Protein 3A1Y (pdb70)

Nearest PDB structures (foldseek):
  3a1y-assembly1_G  TM=1.005E+00  e=4.073E-41  Pyrococcus horikoshii
  4v6u-assembly1_Bk  TM=9.437E-01  e=1.531E-19  Pyrococcus furiosus DSM 3638
  7bv8-assembly1_I  TM=7.061E-01  e=1.076E-04  Escherichia coli K-12
  8fn2-assembly1_J  TM=7.654E-01  e=2.181E-03  Borreliella burgdorferi B31
  8fmw-assembly1_AJ  TM=5.896E-01  e=6.462E-04  Borreliella burgdorferi B31

Sequence (559 aa):
MEYVYAALLLHSVGKEINEENLKAVLQAAGVEPEEARIKALVAALEGVNIDEVIEKAAMEYVYAALLLHSVGKEINEENLKAVLQAAGVEPEEARIKALVAALEGVNIDEVIEKAAMEYVYAALLLHSVGKEINEENLKAVLQAAGVEPEEARIKALVAAL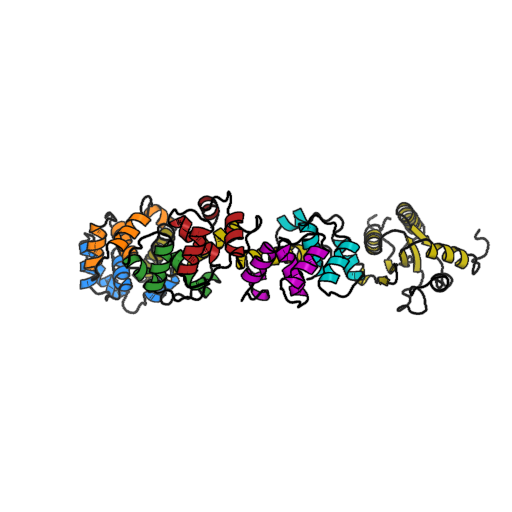EGVNIDEVIEKAAMEYVYAALLLHSVGKEINEENLKAVLQAAGVEPEEARIKALVAALEGVNIDEVIEKAAMEYVYAALLLHSVGKEINEENLKAVLQAAGVEPEEARIKALVAALEGVNIDEVIEKAAMEYVYAALLLHSVGKEINEENLKAVLQAAGVEPEEARIKALVAALEGVNIDEVIEKAAMAHVAEWKKKEVEELAKLIKSYPVIALVDVSSMPAYPLSQMRRLIRENGGLLRVSRNTLIELAIKKAAKELGKPELEKLVEYIDRGAGILVTNMNPFKLYKFLQQNRQPQPLEVGLDVLAVYEDGIVYTPDVLAIDEQEYIDMLQKAYMHAFNLAVNIAYPTPETIEAIIQKAFLNAKTVAIEAGYITKETIQDIIGRAFRAMLLLAQQLP

Solvent-accessible surface area: 27155 Å² total; per-residue (Å²): 85,25,12,3,5,0,2,1,0,0,56,41,48,75,92,119,29,48,54,133,19,0,74,42,0,0,97,30,0,55,21,140,24,93,68,64,110,0,109,53,4,30,62,23,13,134,83,36,65,17,82,81,15,49,122,156,12,59,59,24,4,2,14,0,3,3,0,0,57,45,53,64,84,126,34,58,45,131,25,0,72,42,0,0,87,32,3,63,30,132,22,69,74,16,37,0,114,16,1,44,50,3,20,116,92,34,78,14,89,103,21,30,140,176,10,98,16,38,12,2,9,0,1,3,0,1,60,42,27,66,81,135,32,42,48,108,49,0,81,43,0,0,77,29,0,59,41,130,12,95,84,24,29,0,104,11,1,29,49,28,18,148,86,29,76,13,84,112,24,38,92,146,36,152,39,40,10,4,13,0,2,3,0,0,61,50,39,72,73,130,26,41,32,108,31,0,77,42,0,0,84,33,5,50,39,144,15,56,59,11,14,0,124,21,1,29,66,24,20,135,88,39,81,12,87,91,1,30,147,119,38,132,13,49,11,0,7,0,0,2,0,1,58,44,46,73,86,123,30,44,68,127,39,0,66,38,0,0,111,33,1,52,41,169,21,97,65,47,52,0,88,2,0,53,38,7,19,152,78,44,77,18,94,122,40,20,107,106,59,155,62,28,17,3,6,0,0,1,0,1,53,48,31,73,86,121,22,41,38,136,31,0,74,33,0,7,122,36,2,48,24,132,98,79,39,26,130,3,18,6,1,16,27,1,12,121,87,33,88,16,85,65,17,32,124,136,47,93,221,93,187,121,27,145,157,140,120,104,59,3,78,76,0,10,125,20,1,104,76,52,67,1,12,0,10,0,24,18,86,57,16,79,87,144,23,27,48,54,1,72,136,47,5,150,109,61,36,7,11,4,56,68,29,105,96,27,0,61,6,7,25,69,0,26,75,59,77,163,59,21,5,0,99,138,148,30,112,109,40,51,44,51,218,28,1,0,0,0,0,2,94,29,52,0,8,68,2,37,99,18,1,70,129,39,55,127,58,188,142,142,132,38,0,1,63,10,29,6,0,20,32,129,48,60,24,2,26,45,118,53,3,51,53,78,72,111,90,38,25,70,65,1,15,109,0,30,40,16,0,44,12,0,0,13,42,6,2,1,6,4,129,93,0,9,63,25,4,2,42,70,5,25,61,13,0,48,32,2,0,17,83,14,18,6,4,6,138,76,0,1,84,74,8,4,3,69,6,27,62,0,5,64,62,0,22,134,78,64,163

Secondary structure (DSSP, 8-state):
-HHHHHHHHHHHTT----HHHHHHHHHHTT----HHHHHHHHHHHSS--HHHHHHHH-/-HHHHHHHHHHHHT---SHHHHHHHHHHTT----HHHHHHHHHHTTT--HHHHHHTT-/-HHHHHHHHHHHTT----HHHHHHHHHHTT----HHHHHHHHHHTTT--HHHHHHT--/-HHHHHHHHHHHTT---SHHHHHHHHHHTT----HHHHHHHHHHTTT--HHHHHHT--/-HHHHHHHHHHHTT---SHHHHHHHHHHTT----HHHHHHHHHHTTT--HHHHTT---/-HHHHHHHHHHHTT---SHHHHHHHHHHTTPPP-HHHHHHHHHHHTT--HHHHHHT--/--SS---TTTHHHHHHHHHTT-SEEEEEE-TT--HHHHHHHHHHHHHTTEEEEE-SSSS--HHHHHHHTT-S-SSTTSSS----TTEEEEEESS-HHHHHHHHHH----------PEEEEEEETTEEEPHHHHS--HHHHHHHHHHHHHHHHHHHHHHT---TTTHHHHHHHHHHHHHHHHHHTT---TTTHHHHHHHHHHHHHHHHTT--

CATH classification: 1.10.10.1410

InterPro domains:
  IPR022295 Large ribosomal subunit protein P1, archaeal [TIGR03685] (1-108)
  IPR022295 Large ribosomal subunit protein P1, archaeal [cd05832] (1-107)
  IPR027534 Large ribosomal subunit protein P1/P2 [MF_01478] (1-105)
  IPR038716 Large ribosomal subunit protein P1/P2, N-terminal domain [G3DSA:1.10.10.1410] (1-58)

Radius of gyration: 36.11 Å; Cα contacts (8 Å, |Δi|>4): 825; chains: 7; bounding box: 38×93×102 Å

Structure (mmCIF, N/CA/C/O backbone):
data_3A1Y
#
_entry.id   3A1Y
#
_cell.length_a   54.880
_cell.length_b   104.429
_cell.length_c   136.223
_cell.angle_alpha   90.00
_cell.angle_beta   90.00
_cell.angle_gamma   90.00
#
_symmetry.space_group_name_H-M   'P 21 21 21'
#
loop_
_entity.id
_entity.type
_entity.pdbx_description
1 polymer '50S ribosomal protein P1 (L12P)'
2 polymer 'Acidic ribosomal protein P0'
3 water water
#
loop_
_atom_site.group_PDB
_atom_site.id
_atom_site.type_symbol
_atom_site.label_atom_id
_atom_site.label_alt_id
_atom_site.label_comp_id
_atom_site.label_asym_id
_atom_site.label_entity_id
_atom_site.label_seq_id
_atom_site.pdbx_PDB_ins_code
_atom_site.Cartn_x
_atom_site.Cartn_y
_atom_site.Cartn_z
_atom_site.occupancy
_atom_site.B_iso_or_equiv
_atom_site.auth_seq_id
_atom_site.auth_comp_id
_atom_site.auth_asym_id
_atom_site.auth_atom_id
_atom_site.pdbx_PDB_model_num
ATOM 1 N N . MET A 1 1 ? 28.884 14.181 36.339 1.00 46.33 1 MET A N 1
ATOM 2 C CA . MET A 1 1 ? 30.094 14.402 37.213 1.00 45.80 1 MET A CA 1
ATOM 3 C C . MET A 1 1 ? 30.842 13.109 37.402 1.00 44.89 1 MET A C 1
ATOM 4 O O . MET A 1 1 ? 31.876 13.074 38.068 1.00 44.62 1 MET A O 1
ATOM 9 N N . GLU A 1 2 ? 30.294 12.051 36.804 1.00 44.06 2 GLU A N 1
ATOM 10 C CA . GLU A 1 2 ? 30.867 10.710 36.870 1.00 43.51 2 GLU A CA 1
ATOM 11 C C . GLU A 1 2 ? 32.280 10.647 36.285 1.00 42.56 2 GLU A C 1
ATOM 12 O O . GLU A 1 2 ? 33.094 9.862 36.754 1.00 43.01 2 GLU A O 1
ATOM 18 N N . TYR A 1 3 ? 32.562 11.464 35.272 1.00 40.60 3 TYR A N 1
ATOM 19 C CA . TYR A 1 3 ? 33.884 11.468 34.661 1.00 40.26 3 TYR A CA 1
ATOM 20 C C . TYR A 1 3 ? 34.917 11.953 35.674 1.00 39.77 3 TYR A C 1
ATOM 21 O O . TYR A 1 3 ? 35.991 11.367 35.786 1.00 39.59 3 TYR A O 1
ATOM 30 N N . VAL A 1 4 ? 34.562 13.014 36.398 1.00 38.80 4 VAL A N 1
ATOM 31 C CA . VAL A 1 4 ? 35.404 13.606 37.442 1.00 38.55 4 VAL A CA 1
ATOM 32 C C . VAL A 1 4 ? 35.529 12.689 38.660 1.00 38.30 4 VAL A C 1
ATOM 33 O O . VAL A 1 4 ? 36.636 12.497 39.173 1.00 38.55 4 VAL A O 1
ATOM 37 N N . TYR A 1 5 ? 34.416 12.109 39.117 1.00 37.71 5 TYR A N 1
ATOM 38 C CA . TYR A 1 5 ? 34.508 11.069 40.153 1.00 37.88 5 TYR A CA 1
ATOM 39 C C . TYR A 1 5 ? 35.399 9.896 39.704 1.00 37.71 5 TYR A C 1
ATOM 40 O O . TYR A 1 5 ? 36.175 9.366 40.503 1.00 37.78 5 TYR A O 1
ATOM 49 N N . ALA A 1 6 ? 35.297 9.493 38.434 1.00 37.17 6 ALA A N 1
ATOM 50 C CA . ALA A 1 6 ? 36.174 8.421 37.932 1.00 37.33 6 ALA A CA 1
ATOM 51 C C . ALA A 1 6 ? 37.664 8.805 38.043 1.00 37.37 6 ALA A C 1
ATOM 52 O O . ALA A 1 6 ? 38.459 8.042 38.583 1.00 37.59 6 ALA A O 1
ATOM 54 N N . ALA A 1 7 ? 38.022 9.989 37.543 1.00 37.00 7 ALA A N 1
ATOM 55 C CA . ALA A 1 7 ? 39.356 10.568 37.741 1.00 36.90 7 ALA A CA 1
ATOM 56 C C . ALA A 1 7 ? 39.810 10.531 39.205 1.00 37.49 7 ALA A C 1
ATOM 57 O O . ALA A 1 7 ? 40.973 10.197 39.495 1.00 37.87 7 ALA A O 1
ATOM 59 N N . LEU A 1 8 ? 38.899 10.871 40.118 1.00 37.29 8 LEU A N 1
ATOM 60 C CA . LEU A 1 8 ? 39.202 10.936 41.549 1.00 38.09 8 LEU A CA 1
ATOM 61 C C . LEU A 1 8 ? 39.435 9.560 42.154 1.00 38.04 8 LEU A C 1
ATOM 62 O O . LEU A 1 8 ? 40.329 9.390 42.973 1.00 37.77 8 LEU A O 1
ATOM 67 N N . LEU A 1 9 ? 38.617 8.587 41.757 1.00 38.65 9 LEU A N 1
ATOM 68 C CA . LEU A 1 9 ? 38.789 7.184 42.167 1.00 39.29 9 LEU A CA 1
ATOM 69 C C . LEU A 1 9 ? 40.155 6.624 41.739 1.00 39.99 9 LEU A C 1
ATOM 70 O O . LEU A 1 9 ? 40.897 6.064 42.553 1.00 39.84 9 LEU A O 1
ATOM 75 N N . LEU A 1 10 ? 40.466 6.766 40.452 1.00 40.41 10 LEU A N 1
ATOM 76 C CA . LEU A 1 10 ? 41.769 6.357 39.907 1.00 41.04 10 LEU A CA 1
ATOM 77 C C . LEU A 1 10 ? 42.925 6.991 40.698 1.00 41.40 10 LEU A C 1
ATOM 78 O O . LEU A 1 10 ? 43.838 6.294 41.154 1.00 41.41 10 LEU A O 1
ATOM 83 N N . HIS A 1 11 ? 42.866 8.310 40.877 1.00 41.90 11 HIS A N 1
ATOM 84 C CA . HIS A 1 11 ? 43.870 9.026 41.678 1.00 42.00 11 HIS A CA 1
ATOM 85 C C . HIS A 1 11 ? 43.997 8.478 43.099 1.00 42.21 11 HIS A C 1
ATOM 86 O O . HIS A 1 11 ? 45.111 8.272 43.576 1.00 41.53 11 HIS A O 1
ATOM 93 N N . SER A 1 12 ? 42.863 8.237 43.767 1.00 42.45 12 SER A N 1
ATOM 94 C CA . SER A 1 12 ? 42.875 7.815 45.179 1.00 43.39 12 SER A CA 1
ATOM 95 C C . SER A 1 12 ? 43.635 6.505 45.381 1.00 43.94 12 SER A C 1
ATOM 96 O O . SER A 1 12 ? 44.067 6.169 46.487 1.00 44.14 12 SER A O 1
ATOM 99 N N . VAL A 1 13 ? 43.824 5.788 44.290 1.00 44.72 13 VAL A N 1
ATOM 100 C CA . VAL A 1 13 ? 44.394 4.466 44.357 1.00 45.38 13 VAL A CA 1
ATOM 101 C C . VAL A 1 13 ? 45.634 4.368 43.446 1.00 45.30 13 VAL A C 1
ATOM 102 O O . VAL A 1 13 ? 46.069 3.283 43.057 1.00 45.10 13 VAL A O 1
ATOM 106 N N . GLY A 1 14 ? 46.211 5.534 43.147 1.00 45.23 14 GLY A N 1
ATOM 107 C CA . GLY A 1 14 ? 47.461 5.646 42.394 1.00 45.29 14 GLY A CA 1
ATOM 108 C C . GLY A 1 14 ? 47.472 5.211 40.932 1.00 45.34 14 GLY A C 1
ATOM 109 O O . GLY A 1 14 ? 48.535 5.053 40.349 1.00 45.36 14 GLY A O 1
ATOM 110 N N . LYS A 1 15 ? 46.298 5.031 40.334 1.00 45.41 15 LYS A N 1
ATOM 111 C CA . LYS A 1 15 ? 46.200 4.622 38.931 1.00 45.34 15 LYS A CA 1
ATOM 112 C C . LYS A 1 15 ? 46.270 5.867 38.041 1.00 44.85 15 LYS A C 1
ATOM 113 O O . LYS A 1 15 ? 45.785 6.936 38.434 1.00 44.44 15 LYS A O 1
ATOM 119 N N . GLU A 1 16 ? 46.878 5.737 36.861 1.00 43.98 16 GLU A N 1
ATOM 120 C CA . GLU A 1 16 ? 46.990 6.857 35.911 1.00 43.66 16 GLU A CA 1
ATOM 121 C C . GLU A 1 16 ? 45.638 7.254 35.306 1.00 43.07 16 GLU A C 1
ATOM 122 O O . GLU A 1 16 ? 44.804 6.393 35.015 1.00 42.26 16 GLU A O 1
ATOM 128 N N . ILE A 1 17 ? 45.422 8.558 35.132 1.00 42.82 17 ILE A N 1
ATOM 129 C CA . ILE A 1 17 ? 44.179 9.046 34.532 1.00 42.72 17 ILE A CA 1
ATOM 130 C C . ILE A 1 17 ? 44.382 9.091 33.032 1.00 42.34 17 ILE A C 1
ATOM 131 O O . ILE A 1 17 ? 44.750 10.130 32.460 1.00 42.48 17 ILE A O 1
ATOM 136 N N . ASN A 1 18 ? 44.158 7.940 32.408 1.00 41.72 18 ASN A N 1
ATOM 137 C CA . ASN A 1 18 ? 44.285 7.797 30.969 1.00 41.07 18 ASN A CA 1
ATOM 138 C C . ASN A 1 18 ? 42.969 7.288 30.396 1.00 41.01 18 ASN A C 1
ATOM 139 O O . ASN A 1 18 ? 42.006 7.053 31.142 1.00 40.76 18 ASN A O 1
ATOM 144 N N . GLU A 1 19 ? 42.923 7.113 29.083 1.00 40.59 19 GLU A N 1
ATOM 145 C CA . GLU A 1 19 ? 41.676 6.773 28.419 1.00 40.45 19 GLU A CA 1
ATOM 146 C C . GLU A 1 19 ? 41.149 5.400 28.821 1.00 40.16 19 GLU A C 1
ATOM 147 O O . GLU A 1 19 ? 39.962 5.258 29.127 1.00 39.82 19 GLU A O 1
ATOM 153 N N . GLU A 1 20 ? 42.039 4.410 28.846 1.00 39.71 20 GLU A N 1
ATOM 154 C CA . GLU A 1 20 ? 41.670 3.025 29.146 1.00 40.14 20 GLU A CA 1
ATOM 155 C C . GLU A 1 20 ? 41.086 2.856 30.549 1.00 39.40 20 GLU A C 1
ATOM 156 O O . GLU A 1 20 ? 40.056 2.196 30.721 1.00 39.36 20 GLU A O 1
ATOM 162 N N . ASN A 1 21 ? 41.747 3.449 31.543 1.00 38.78 21 ASN A N 1
ATOM 163 C CA . ASN A 1 21 ? 41.322 3.312 32.933 1.00 38.22 21 ASN A CA 1
ATOM 164 C C . ASN A 1 21 ? 40.027 4.062 33.237 1.00 37.94 21 ASN A C 1
ATOM 165 O O . ASN A 1 21 ? 39.174 3.547 33.955 1.00 38.37 21 ASN A O 1
ATOM 170 N N . LEU A 1 22 ? 39.877 5.266 32.691 1.00 37.40 22 LEU A N 1
ATOM 171 C CA . LEU A 1 22 ? 38.599 5.977 32.784 1.00 37.50 22 LEU A CA 1
ATOM 172 C C . LEU A 1 22 ? 37.432 5.171 32.184 1.00 37.50 22 LEU A C 1
ATOM 173 O O . LEU A 1 22 ? 36.387 5.044 32.808 1.00 37.45 22 LEU A O 1
ATOM 178 N N . LYS A 1 23 ? 37.622 4.618 30.987 1.00 37.48 23 LYS A N 1
ATOM 179 C CA . LYS A 1 23 ? 36.553 3.871 30.319 1.00 37.88 23 LYS A CA 1
ATOM 180 C C . LYS A 1 23 ? 36.155 2.619 31.091 1.00 37.82 23 LYS A C 1
ATOM 181 O O . LYS A 1 23 ? 34.975 2.309 31.181 1.00 38.69 23 LYS A O 1
ATOM 187 N N . ALA A 1 24 ? 37.134 1.915 31.648 1.00 37.73 24 ALA A N 1
ATOM 188 C CA . ALA A 1 24 ? 36.878 0.727 32.461 1.00 38.03 24 ALA A CA 1
ATOM 189 C C . ALA A 1 24 ? 36.022 1.003 33.712 1.00 38.27 24 ALA A C 1
ATOM 190 O O . ALA A 1 24 ? 35.051 0.289 33.966 1.00 38.51 24 ALA A O 1
ATOM 192 N N . VAL A 1 25 ? 36.360 2.030 34.486 1.00 38.75 25 VAL A N 1
ATOM 193 C CA . VAL A 1 25 ? 35.509 2.386 35.627 1.00 39.01 25 VAL A CA 1
ATOM 194 C C . VAL A 1 25 ? 34.135 2.943 35.216 1.00 39.25 25 VAL A C 1
ATOM 195 O O . VAL A 1 25 ? 33.122 2.577 35.820 1.00 39.02 25 VAL A O 1
ATOM 199 N N . LEU A 1 26 ? 34.085 3.794 34.187 1.00 38.93 26 LEU A N 1
ATOM 200 C CA . LEU A 1 26 ? 32.803 4.284 33.706 1.00 39.24 26 LEU A CA 1
ATOM 201 C C . LEU A 1 26 ? 31.928 3.108 33.262 1.00 39.83 26 LEU A C 1
ATOM 202 O O . LEU A 1 26 ? 30.767 3.022 33.669 1.00 39.30 26 LEU A O 1
ATOM 207 N N . GLN A 1 27 ? 32.491 2.208 32.440 1.00 39.88 27 GLN A N 1
ATOM 208 C CA . GLN A 1 27 ? 31.788 1.004 31.993 1.00 40.58 27 GLN A CA 1
ATOM 209 C C . GLN A 1 27 ? 31.246 0.160 33.146 1.00 40.68 27 GLN A C 1
ATOM 210 O O . GLN A 1 27 ? 30.139 -0.374 33.051 1.00 40.67 27 GLN A O 1
ATOM 216 N N . ALA A 1 28 ? 32.005 0.058 34.234 1.00 40.71 28 ALA A N 1
ATOM 217 C CA . ALA A 1 28 ? 31.558 -0.696 35.414 1.00 41.48 28 ALA A CA 1
ATOM 218 C C . ALA A 1 28 ? 30.371 -0.033 36.135 1.00 41.53 28 ALA A C 1
ATOM 219 O O . ALA A 1 28 ? 29.586 -0.703 36.808 1.00 41.16 28 ALA A O 1
ATOM 221 N N . ALA A 1 29 ? 30.250 1.278 35.973 1.00 41.71 29 ALA A N 1
ATOM 222 C CA . ALA A 1 29 ? 29.120 2.049 36.501 1.00 42.23 29 ALA A CA 1
ATOM 223 C C . ALA A 1 29 ? 27.944 2.133 35.503 1.00 42.63 29 ALA A C 1
ATOM 224 O O . ALA A 1 29 ? 27.026 2.935 35.675 1.00 42.85 29 ALA A O 1
ATOM 226 N N . GLY A 1 30 ? 27.985 1.294 34.465 1.00 42.99 30 GLY A N 1
ATOM 227 C CA . GLY A 1 30 ? 26.947 1.270 33.432 1.00 43.21 30 GLY A CA 1
ATOM 228 C C . GLY A 1 30 ? 26.951 2.453 32.474 1.00 43.39 30 GLY A C 1
ATOM 229 O O . GLY A 1 30 ? 25.993 2.646 31.723 1.00 43.37 30 GLY A O 1
ATOM 230 N N . VAL A 1 31 ? 28.014 3.256 32.505 1.00 43.70 31 VAL A N 1
ATOM 231 C CA . VAL A 1 31 ? 28.142 4.414 31.613 1.00 43.79 31 VAL A CA 1
ATOM 232 C C . VAL A 1 31 ? 28.842 4.021 30.300 1.00 43.99 31 VAL A C 1
ATOM 233 O O . VAL A 1 31 ? 29.894 3.374 30.314 1.00 43.32 31 VAL A O 1
ATOM 237 N N . GLU A 1 32 ? 28.244 4.397 29.173 1.00 44.50 32 GLU A N 1
ATOM 238 C CA . GLU A 1 32 ? 28.921 4.302 27.879 1.00 44.86 32 GLU A CA 1
ATOM 239 C C . GLU A 1 32 ? 29.733 5.586 27.686 1.00 44.91 32 GLU A C 1
ATOM 240 O O . GLU A 1 32 ? 29.163 6.663 27.505 1.00 44.76 32 GLU A O 1
ATOM 246 N N . PRO A 1 33 ? 31.071 5.477 27.729 1.00 45.34 33 PRO A N 1
ATOM 247 C CA . PRO A 1 33 ? 31.909 6.664 27.676 1.00 45.59 33 PRO A CA 1
ATOM 248 C C . PRO A 1 33 ? 31.787 7.395 26.341 1.00 45.63 33 PRO A C 1
ATOM 249 O O . PRO A 1 33 ? 31.636 6.765 25.288 1.00 45.35 33 PRO A O 1
ATOM 253 N N . GLU A 1 34 ? 31.825 8.720 26.410 1.00 45.71 34 GLU A N 1
ATOM 254 C CA . GLU A 1 34 ? 31.915 9.555 25.232 1.00 46.28 34 GLU A CA 1
ATOM 255 C C . GLU A 1 34 ? 33.384 9.908 25.019 1.00 45.66 34 GLU A C 1
ATOM 256 O O . GLU A 1 34 ? 34.000 10.582 25.843 1.00 45.19 34 GLU A O 1
ATOM 262 N N . GLU A 1 35 ? 33.948 9.427 23.916 1.00 45.49 35 GLU A N 1
ATOM 263 C CA . GLU A 1 35 ? 35.376 9.611 23.641 1.00 45.54 35 GLU A CA 1
ATOM 264 C C . GLU A 1 35 ? 35.805 11.076 23.768 1.00 45.45 35 GLU A C 1
ATOM 265 O O . GLU A 1 35 ? 36.826 11.374 24.397 1.00 45.23 35 GLU A O 1
ATOM 271 N N . ALA A 1 36 ? 35.008 11.972 23.184 1.00 45.23 36 ALA A N 1
ATOM 272 C CA . ALA A 1 36 ? 35.246 13.409 23.268 1.00 45.01 36 ALA A CA 1
ATOM 273 C C . ALA A 1 36 ? 35.355 13.885 24.718 1.00 44.77 36 ALA A C 1
ATOM 274 O O . ALA A 1 36 ? 36.231 14.681 25.036 1.00 45.06 36 ALA A O 1
ATOM 276 N N . ARG A 1 37 ? 34.477 13.395 25.592 1.00 44.42 37 ARG A N 1
ATOM 277 C CA . ARG A 1 37 ? 34.535 13.765 27.017 1.00 44.30 37 ARG A CA 1
ATOM 278 C C . ARG A 1 37 ? 35.737 13.163 27.744 1.00 43.96 37 ARG A C 1
ATOM 279 O O . ARG A 1 37 ? 36.352 13.831 28.582 1.00 43.26 37 ARG A O 1
ATOM 287 N N . ILE A 1 38 ? 36.049 11.905 27.418 1.00 43.38 38 ILE A N 1
ATOM 288 C CA . ILE A 1 38 ? 37.233 11.210 27.933 1.00 43.15 38 ILE A CA 1
ATOM 289 C C . ILE A 1 38 ? 38.496 12.000 27.577 1.00 43.36 38 ILE A C 1
ATOM 290 O O . ILE A 1 38 ? 39.311 12.297 28.448 1.00 42.99 38 ILE A O 1
ATOM 295 N N . LYS A 1 39 ? 38.635 12.346 26.296 1.00 43.71 39 LYS A N 1
ATOM 296 C CA . LYS A 1 39 ? 39.751 13.163 25.820 1.00 44.31 39 LYS A CA 1
ATOM 297 C C . LYS A 1 39 ? 39.855 14.500 26.551 1.00 44.54 39 LYS A C 1
ATOM 298 O O . LYS A 1 39 ? 40.883 14.800 27.148 1.00 45.02 39 LYS A O 1
ATOM 304 N N . ALA A 1 40 ? 38.784 15.287 26.515 1.00 44.93 40 ALA A N 1
ATOM 305 C CA . ALA A 1 40 ? 38.741 16.589 27.187 1.00 45.30 40 ALA A CA 1
ATOM 306 C C . ALA A 1 40 ? 39.219 16.510 28.646 1.00 45.42 40 ALA A C 1
ATOM 307 O O . ALA A 1 40 ? 40.051 17.312 29.074 1.00 45.98 40 ALA A O 1
ATOM 309 N N . LEU A 1 41 ? 38.705 15.527 29.390 1.00 45.12 41 LEU A N 1
ATOM 310 C CA . LEU A 1 41 ? 39.096 15.305 30.781 1.00 44.56 41 LEU A CA 1
ATOM 311 C C . LEU A 1 41 ? 40.596 15.007 31.004 1.00 44.51 41 LEU A C 1
ATOM 312 O O . LEU A 1 41 ? 41.251 15.703 31.778 1.00 44.22 41 LEU A O 1
ATOM 317 N N . VAL A 1 42 ? 41.142 13.979 30.353 1.00 44.40 42 VAL A N 1
ATOM 318 C CA . VAL A 1 42 ? 42.560 13.667 30.558 1.00 44.74 42 VAL A CA 1
ATOM 319 C C . VAL A 1 42 ? 43.456 14.833 30.122 1.00 45.10 42 VAL A C 1
ATOM 320 O O . VAL A 1 42 ? 44.449 15.132 30.792 1.00 45.28 42 VAL A O 1
ATOM 324 N N . ALA A 1 43 ? 43.076 15.508 29.036 1.00 45.31 43 ALA A N 1
ATOM 325 C CA . ALA A 1 43 ? 43.807 16.697 28.571 1.00 45.75 43 ALA A CA 1
ATOM 326 C C . ALA A 1 43 ? 43.738 17.823 29.602 1.00 45.82 43 ALA A C 1
ATOM 327 O O . ALA A 1 43 ? 44.756 18.427 29.926 1.00 45.71 43 ALA A O 1
ATOM 329 N N . ALA A 1 44 ? 42.542 18.074 30.133 1.00 46.12 44 ALA A N 1
ATOM 330 C CA . ALA A 1 44 ? 42.349 19.096 31.163 1.00 46.67 44 ALA A CA 1
ATOM 331 C C . ALA A 1 44 ? 43.169 18.830 32.433 1.00 46.93 44 ALA A C 1
ATOM 332 O O . ALA A 1 44 ? 43.624 19.770 33.081 1.00 47.22 44 ALA A O 1
ATOM 334 N N . LEU A 1 45 ? 43.367 17.553 32.761 1.00 46.98 45 LEU A N 1
ATOM 335 C CA . LEU A 1 45 ? 44.014 17.146 34.013 1.00 46.79 45 LEU A CA 1
ATOM 336 C C . LEU A 1 45 ? 45.525 16.960 33.888 1.00 46.86 45 LEU A C 1
ATOM 337 O O . LEU A 1 45 ? 46.213 16.743 34.893 1.00 46.56 45 LEU A O 1
ATOM 342 N N . GLU A 1 46 ? 46.032 17.028 32.656 1.00 46.79 46 GLU A N 1
ATOM 343 C CA . GLU A 1 46 ? 47.469 17.027 32.424 1.00 46.97 46 GLU A CA 1
ATOM 344 C C . GLU A 1 46 ? 48.078 18.239 33.125 1.00 46.50 46 GLU A C 1
ATOM 345 O O . GLU A 1 46 ? 47.652 19.381 32.903 1.00 46.23 46 GLU A O 1
ATOM 351 N N . GLY A 1 47 ? 49.037 17.970 34.008 1.00 46.24 47 GLY A N 1
ATOM 352 C CA . GLY A 1 47 ? 49.738 19.024 34.730 1.00 46.01 47 GLY A CA 1
ATOM 353 C C . GLY A 1 47 ? 49.162 19.334 36.099 1.00 46.16 47 GLY A C 1
ATOM 354 O O . GLY A 1 47 ? 49.920 19.505 37.058 1.00 46.48 47 GLY A O 1
ATOM 355 N N . VAL A 1 48 ? 47.833 19.405 36.200 1.00 45.67 48 VAL A N 1
ATOM 356 C CA . VAL A 1 48 ? 47.179 19.824 37.448 1.00 45.65 48 VAL A CA 1
ATOM 357 C C . VAL A 1 48 ? 47.467 18.816 38.552 1.00 45.24 48 VAL A C 1
ATOM 358 O O . VAL A 1 48 ? 47.489 17.611 38.309 1.00 45.70 48 VAL A O 1
ATOM 362 N N . ASN A 1 49 ? 47.711 19.279 39.767 1.00 44.63 49 ASN A N 1
ATOM 363 C CA . ASN A 1 49 ? 47.915 18.286 40.797 1.00 44.20 49 ASN A CA 1
ATOM 364 C C . ASN A 1 49 ? 46.710 18.073 41.693 1.00 43.32 49 ASN A C 1
ATOM 365 O O . ASN A 1 49 ? 46.237 18.988 42.383 1.00 43.15 49 ASN A O 1
ATOM 370 N N . ILE A 1 50 ? 46.211 16.847 41.637 1.00 42.24 50 ILE A N 1
ATOM 371 C CA . ILE A 1 50 ? 44.984 16.467 42.306 1.00 41.58 50 ILE A CA 1
ATOM 372 C C . ILE A 1 50 ? 45.138 16.532 43.821 1.00 40.90 50 ILE A C 1
ATOM 373 O O . ILE A 1 50 ? 44.200 16.901 44.509 1.00 40.44 50 ILE A O 1
ATOM 378 N N . ASP A 1 51 ? 46.320 16.177 44.334 1.00 40.70 51 ASP A N 1
ATOM 379 C CA . ASP A 1 51 ? 46.566 16.214 45.780 1.00 40.53 51 ASP A CA 1
ATOM 380 C C . ASP A 1 51 ? 46.159 17.550 46.383 1.00 40.20 51 ASP A C 1
ATOM 381 O O . ASP A 1 51 ? 45.398 17.599 47.345 1.00 39.61 51 ASP A O 1
ATOM 386 N N . GLU A 1 52 ? 46.657 18.635 45.799 1.00 40.28 52 GLU A N 1
ATOM 387 C CA . GLU A 1 52 ? 46.424 19.971 46.338 1.00 40.45 52 GLU A CA 1
ATOM 388 C C . GLU A 1 52 ? 44.961 20.401 46.151 1.00 39.71 52 GLU A C 1
ATOM 389 O O . GLU A 1 52 ? 44.388 21.085 46.999 1.00 39.57 52 GLU A O 1
ATOM 395 N N . VAL A 1 53 ? 44.350 19.981 45.051 1.00 39.54 53 VAL A N 1
ATOM 396 C CA . VAL A 1 53 ? 42.916 20.212 44.848 1.00 38.93 53 VAL A CA 1
ATOM 397 C C . VAL A 1 53 ? 42.107 19.542 45.972 1.00 39.60 53 VAL A C 1
ATOM 398 O O . VAL A 1 53 ? 41.280 20.195 46.620 1.00 38.96 53 VAL A O 1
ATOM 402 N N . ILE A 1 54 ? 42.370 18.258 46.223 1.00 40.07 54 ILE A N 1
ATOM 403 C CA . ILE A 1 54 ? 41.707 17.541 47.327 1.00 40.76 54 ILE A CA 1
ATOM 404 C C . ILE A 1 54 ? 41.895 18.311 48.654 1.00 40.59 54 ILE A C 1
ATOM 405 O O . ILE A 1 54 ? 40.941 18.503 49.413 1.00 39.62 54 ILE A O 1
ATOM 410 N N . GLU A 1 55 ? 43.118 18.782 48.893 1.00 40.77 55 GLU A N 1
ATOM 411 C CA . GLU A 1 55 ? 43.463 19.475 50.132 1.00 41.35 55 GLU A CA 1
ATOM 412 C C . GLU A 1 55 ? 42.712 20.795 50.277 1.00 41.26 55 GLU A C 1
ATOM 413 O O . GLU A 1 55 ? 42.224 21.124 51.361 1.00 41.02 55 GLU A O 1
ATOM 419 N N . LYS A 1 56 ? 42.623 21.544 49.180 1.00 41.68 56 LYS A N 1
ATOM 420 C CA . LYS A 1 56 ? 42.009 22.869 49.185 1.00 42.53 56 LYS A CA 1
ATOM 421 C C . LYS A 1 56 ? 40.481 22.808 49.280 1.00 42.71 56 LYS A C 1
ATOM 422 O O . LYS A 1 56 ? 39.834 23.732 49.787 1.00 42.85 56 LYS A O 1
ATOM 428 N N . ALA A 1 57 ? 39.920 21.704 48.814 1.00 42.37 57 ALA A N 1
ATOM 429 C CA . ALA A 1 57 ? 38.485 21.531 48.783 1.00 42.72 57 ALA A CA 1
ATOM 430 C C . ALA A 1 57 ? 37.943 21.105 50.150 1.00 43.31 57 ALA A C 1
ATOM 431 O O . ALA A 1 57 ? 36.768 21.345 50.453 1.00 43.21 57 ALA A O 1
ATOM 433 N N . ALA A 1 58 ? 38.803 20.492 50.969 1.00 44.17 58 ALA A N 1
ATOM 434 C CA . ALA A 1 58 ? 38.435 20.093 52.331 1.00 45.38 58 ALA A CA 1
ATOM 435 C C . ALA A 1 58 ? 38.149 21.330 53.191 1.00 46.18 58 ALA A C 1
ATOM 436 O O . ALA A 1 58 ? 37.356 21.263 54.126 1.00 47.70 58 ALA A O 1
ATOM 438 N N . MET B 1 1 ? 38.915 8.454 50.263 1.00 47.17 1 MET B N 1
ATOM 439 C CA . MET B 1 1 ? 39.354 7.201 49.617 1.00 45.60 1 MET B CA 1
ATOM 440 C C . MET B 1 1 ? 38.436 6.563 48.557 1.00 44.38 1 MET B C 1
ATOM 441 O O . MET B 1 1 ? 37.381 7.082 48.175 1.00 43.73 1 MET B O 1
ATOM 446 N N . GLU B 1 2 ? 38.909 5.420 48.081 1.00 42.18 2 GLU B N 1
ATOM 447 C CA . GLU B 1 2 ? 38.425 4.803 46.870 1.00 40.95 2 GLU B CA 1
ATOM 448 C C . GLU B 1 2 ? 36.990 4.296 47.013 1.00 39.43 2 GLU B C 1
ATOM 449 O O . GLU B 1 2 ? 36.220 4.347 46.056 1.00 39.20 2 GLU B O 1
ATOM 455 N N . TYR B 1 3 ? 36.635 3.833 48.214 1.00 38.59 3 TYR B N 1
ATOM 456 C CA . TYR B 1 3 ? 35.285 3.333 48.507 1.00 38.48 3 TYR B CA 1
ATOM 457 C C . TYR B 1 3 ? 34.234 4.462 48.438 1.00 38.51 3 TYR B C 1
ATOM 458 O O . TYR B 1 3 ? 33.097 4.258 47.963 1.00 38.65 3 TYR B O 1
ATOM 467 N N . VAL B 1 4 ? 34.627 5.649 48.894 1.00 37.92 4 VAL B N 1
ATOM 468 C CA . VAL B 1 4 ? 33.784 6.845 48.819 1.00 37.78 4 VAL B CA 1
ATOM 469 C C . VAL B 1 4 ? 33.587 7.345 47.382 1.00 37.24 4 VAL B C 1
ATOM 470 O O . VAL B 1 4 ? 32.461 7.594 46.953 1.00 37.43 4 VAL B O 1
ATOM 474 N N . TYR B 1 5 ? 34.675 7.497 46.642 1.00 37.18 5 TYR B N 1
ATOM 475 C CA . TYR B 1 5 ? 34.574 7.929 45.243 1.00 36.86 5 TYR B CA 1
ATOM 476 C C . TYR B 1 5 ? 33.808 6.925 44.397 1.00 36.78 5 TYR B C 1
ATOM 477 O O . TYR B 1 5 ? 33.043 7.314 43.501 1.00 36.52 5 TYR B O 1
ATOM 486 N N . ALA B 1 6 ? 33.990 5.636 44.686 1.00 36.49 6 ALA B N 1
ATOM 487 C CA . ALA B 1 6 ? 33.241 4.623 43.959 1.00 36.82 6 ALA B CA 1
ATOM 488 C C . ALA B 1 6 ? 31.758 4.798 44.264 1.00 36.15 6 ALA B C 1
ATOM 489 O O . ALA B 1 6 ? 30.943 4.762 43.366 1.00 35.85 6 ALA B O 1
ATOM 491 N N . ALA B 1 7 ? 31.429 5.009 45.536 1.00 36.25 7 ALA B N 1
ATOM 492 C CA . ALA B 1 7 ? 30.049 5.225 45.945 1.00 35.48 7 ALA B CA 1
ATOM 493 C C . ALA B 1 7 ? 29.449 6.464 45.269 1.00 35.25 7 ALA B C 1
ATOM 494 O O . ALA B 1 7 ? 28.317 6.441 44.794 1.00 34.52 7 ALA B O 1
ATOM 496 N N . LEU B 1 8 ? 30.211 7.552 45.247 1.00 35.47 8 LEU B N 1
ATOM 497 C CA . LEU B 1 8 ? 29.733 8.809 44.682 1.00 36.23 8 LEU B CA 1
ATOM 498 C C . LEU B 1 8 ? 29.614 8.767 43.169 1.00 36.23 8 LEU B C 1
ATOM 499 O O . LEU B 1 8 ? 28.737 9.418 42.606 1.00 36.93 8 LEU B O 1
ATOM 504 N N . LEU B 1 9 ? 30.488 8.010 42.512 1.00 36.66 9 LEU B N 1
ATOM 505 C CA . LEU B 1 9 ? 30.348 7.764 41.073 1.00 37.18 9 LEU B CA 1
ATOM 506 C C . LEU B 1 9 ? 29.029 7.056 40.770 1.00 37.41 9 LEU B C 1
ATOM 507 O O . LEU B 1 9 ? 28.295 7.440 39.848 1.00 37.72 9 LEU B O 1
ATOM 512 N N . LEU B 1 10 ? 28.716 6.025 41.550 1.00 37.70 10 LEU B N 1
ATOM 513 C CA . LEU B 1 10 ? 27.455 5.292 41.356 1.00 37.32 10 LEU B CA 1
ATOM 514 C C . LEU B 1 10 ? 26.243 6.200 41.602 1.00 37.68 10 LEU B C 1
ATOM 515 O O . LEU B 1 10 ? 25.290 6.190 40.824 1.00 37.68 10 LEU B O 1
ATOM 520 N N . HIS B 1 11 ? 26.284 6.982 42.681 1.00 37.71 11 HIS B N 1
ATOM 521 C CA . HIS B 1 11 ? 25.201 7.919 42.978 1.00 38.33 11 HIS B CA 1
ATOM 522 C C . HIS B 1 11 ? 24.964 8.920 41.828 1.00 38.29 11 HIS B C 1
ATOM 523 O O . HIS B 1 11 ? 23.824 9.174 41.450 1.00 37.99 11 HIS B O 1
ATOM 530 N N . SER B 1 12 ? 26.049 9.463 41.278 1.00 38.48 12 SER B N 1
ATOM 531 C CA . SER B 1 12 ? 25.985 10.528 40.284 1.00 39.01 12 SER B CA 1
ATOM 532 C C . SER B 1 12 ? 25.284 10.026 39.025 1.00 39.81 12 SER B C 1
ATOM 533 O O . SER B 1 12 ? 24.755 10.796 38.231 1.00 40.80 12 SER B O 1
ATOM 536 N N . VAL B 1 13 ? 25.225 8.710 38.899 1.00 40.02 13 VAL B N 1
ATOM 537 C CA . VAL B 1 13 ? 24.712 8.048 37.723 1.00 40.29 13 VAL B CA 1
ATOM 538 C C . VAL B 1 13 ? 23.327 7.400 37.972 1.00 40.37 13 VAL B C 1
ATOM 539 O O . VAL B 1 13 ? 22.636 7.021 37.047 1.00 39.90 13 VAL B O 1
ATOM 543 N N . GLY B 1 14 ? 22.898 7.338 39.229 1.00 40.46 14 GLY B N 1
ATOM 544 C CA . GLY B 1 14 ? 21.612 6.728 39.539 1.00 41.31 14 GLY B CA 1
ATOM 545 C C . GLY B 1 14 ? 21.689 5.255 39.945 1.00 41.66 14 GLY B C 1
ATOM 546 O O . GLY B 1 14 ? 20.649 4.636 40.192 1.00 42.46 14 GLY B O 1
ATOM 547 N N . LYS B 1 15 ? 22.902 4.700 40.033 1.00 40.80 15 LYS B N 1
ATOM 548 C CA . LYS B 1 15 ? 23.087 3.284 40.406 1.00 40.80 15 LYS B CA 1
ATOM 549 C C . LYS B 1 15 ? 22.996 3.147 41.923 1.00 41.14 15 LYS B C 1
ATOM 550 O O . LYS B 1 15 ? 23.456 4.029 42.645 1.00 40.66 15 LYS B O 1
ATOM 556 N N . GLU B 1 16 ? 22.430 2.043 42.402 1.00 41.23 16 GLU B N 1
ATOM 557 C CA . GLU B 1 16 ? 22.445 1.762 43.835 1.00 42.49 16 GLU B CA 1
ATOM 558 C C . GLU B 1 16 ? 23.844 1.567 44.379 1.00 41.00 16 GLU B C 1
ATOM 559 O O . GLU B 1 16 ? 24.682 0.955 43.732 1.00 40.86 16 GLU B O 1
ATOM 565 N N . ILE B 1 17 ? 24.088 2.101 45.572 1.00 40.44 17 ILE B N 1
ATOM 566 C CA . ILE B 1 17 ? 25.327 1.803 46.291 1.00 39.28 17 ILE B CA 1
ATOM 567 C C . ILE B 1 17 ? 25.076 0.518 47.083 1.00 39.36 17 ILE B C 1
ATOM 568 O O . ILE B 1 17 ? 24.640 0.561 48.242 1.00 39.36 17 ILE B O 1
ATOM 573 N N . ASN B 1 18 ? 25.291 -0.609 46.404 1.00 39.28 18 ASN B N 1
ATOM 574 C CA . ASN B 1 18 ? 25.234 -1.946 46.992 1.00 39.65 18 ASN B CA 1
ATOM 575 C C . ASN B 1 18 ? 26.562 -2.686 46.803 1.00 39.69 18 ASN B C 1
ATOM 576 O O . ASN B 1 18 ? 27.457 -2.194 46.097 1.00 39.52 18 ASN B O 1
ATOM 581 N N . GLU B 1 19 ? 26.680 -3.867 47.410 1.00 39.34 19 GLU B N 1
ATOM 582 C CA . GLU B 1 19 ? 27.918 -4.645 47.350 1.00 39.74 19 GLU B CA 1
ATOM 583 C C . GLU B 1 19 ? 28.383 -4.940 45.916 1.00 39.37 19 GLU B C 1
ATOM 584 O O . GLU B 1 19 ? 29.540 -4.741 45.588 1.00 39.22 19 GLU B O 1
ATOM 590 N N . GLU B 1 20 ? 27.467 -5.378 45.058 1.00 39.48 20 GLU B N 1
ATOM 591 C CA . GLU B 1 20 ? 27.795 -5.715 43.663 1.00 39.85 20 GLU B CA 1
ATOM 592 C C . GLU B 1 20 ? 28.328 -4.541 42.839 1.00 38.69 20 GLU B C 1
ATOM 593 O O . GLU B 1 20 ? 29.344 -4.665 42.171 1.00 38.44 20 GLU B O 1
ATOM 599 N N . ASN B 1 21 ? 27.641 -3.406 42.884 1.00 38.19 21 ASN B N 1
ATOM 600 C CA . ASN B 1 21 ? 28.045 -2.222 42.111 1.00 37.74 21 ASN B CA 1
ATOM 601 C C . ASN B 1 21 ? 29.385 -1.671 42.620 1.00 37.63 21 ASN B C 1
ATOM 602 O O . ASN B 1 21 ? 30.247 -1.297 41.831 1.00 36.80 21 ASN B O 1
ATOM 607 N N . LEU B 1 22 ? 29.547 -1.642 43.945 1.00 37.45 22 LEU B N 1
ATOM 608 C CA . LEU B 1 22 ? 30.770 -1.159 44.576 1.00 37.99 22 LEU B CA 1
ATOM 609 C C . LEU B 1 22 ? 31.971 -2.006 44.158 1.00 38.34 22 LEU B C 1
ATOM 610 O O . LEU B 1 22 ? 32.981 -1.482 43.686 1.00 37.71 22 LEU B O 1
ATOM 615 N N . LYS B 1 23 ? 31.848 -3.320 44.340 1.00 38.48 23 LYS B N 1
ATOM 616 C CA . LYS B 1 23 ? 32.889 -4.253 43.944 1.00 39.49 23 LYS B CA 1
ATOM 617 C C . LYS B 1 23 ? 33.252 -4.100 42.468 1.00 39.43 23 LYS B C 1
ATOM 618 O O . LYS B 1 23 ? 34.430 -3.990 42.126 1.00 39.52 23 LYS B O 1
ATOM 624 N N . ALA B 1 24 ? 32.237 -4.092 41.606 1.00 39.61 24 ALA B N 1
ATOM 625 C CA . ALA B 1 24 ? 32.440 -3.943 40.168 1.00 39.51 24 ALA B CA 1
ATOM 626 C C . ALA B 1 24 ? 33.222 -2.667 39.822 1.00 39.52 24 ALA B C 1
ATOM 627 O O . ALA B 1 24 ? 34.226 -2.729 39.114 1.00 39.20 24 ALA B O 1
ATOM 629 N N . VAL B 1 25 ? 32.785 -1.518 40.342 1.00 39.78 25 VAL B N 1
ATOM 630 C CA . VAL B 1 25 ? 33.532 -0.267 40.135 1.00 39.76 25 VAL B CA 1
ATOM 631 C C . VAL B 1 25 ? 34.968 -0.364 4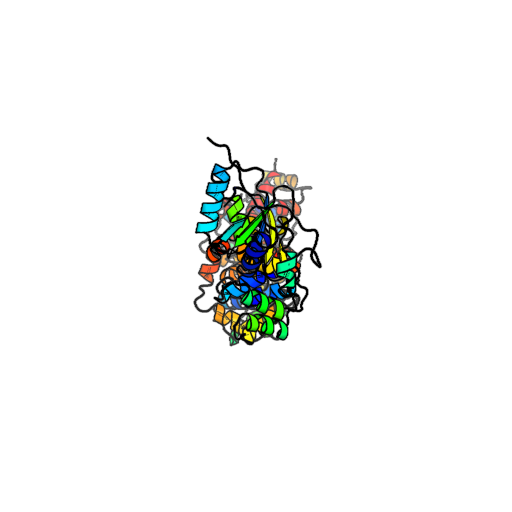0.690 1.00 39.87 25 VAL B C 1
ATOM 632 O O . VAL B 1 25 ? 35.917 0.016 40.009 1.00 39.90 25 VAL B O 1
ATOM 636 N N . LEU B 1 26 ? 35.117 -0.883 41.908 1.00 40.29 26 LEU B N 1
ATOM 637 C CA . LEU B 1 26 ? 36.441 -1.036 42.546 1.00 41.06 26 LEU B CA 1
ATOM 638 C C . LEU B 1 26 ? 37.384 -1.924 41.720 1.00 41.43 26 LEU B C 1
ATOM 639 O O . LEU B 1 26 ? 38.515 -1.521 41.413 1.00 41.47 26 LEU B O 1
ATOM 644 N N . GLN B 1 27 ? 36.915 -3.123 41.360 1.00 41.46 27 GLN B N 1
ATOM 645 C CA . GLN B 1 27 ? 37.678 -4.043 40.509 1.00 41.70 27 GLN B CA 1
ATOM 646 C C . GLN B 1 27 ? 38.102 -3.360 39.211 1.00 41.52 27 GLN B C 1
ATOM 647 O O . GLN B 1 27 ? 39.249 -3.477 38.789 1.00 41.70 27 GLN B O 1
ATOM 653 N N . ALA B 1 28 ? 37.180 -2.628 38.594 1.00 41.60 28 ALA B N 1
ATOM 654 C CA . ALA B 1 28 ? 37.470 -1.928 37.343 1.00 41.97 28 ALA B CA 1
ATOM 655 C C . ALA B 1 28 ? 38.546 -0.855 37.505 1.00 42.14 28 ALA B C 1
ATOM 656 O O . ALA B 1 28 ? 39.189 -0.488 36.528 1.00 42.27 28 ALA B O 1
ATOM 658 N N . ALA B 1 29 ? 38.725 -0.358 38.732 1.00 42.66 29 ALA B N 1
ATOM 659 C CA . ALA B 1 29 ? 39.781 0.612 39.052 1.00 43.31 29 ALA B CA 1
ATOM 660 C C . ALA B 1 29 ? 41.050 -0.097 39.509 1.00 43.95 29 ALA B C 1
ATOM 661 O O . ALA B 1 29 ? 41.984 0.538 40.023 1.00 43.92 29 ALA B O 1
ATOM 663 N N . GLY B 1 30 ? 41.072 -1.417 39.329 1.00 44.89 30 GLY B N 1
ATOM 664 C CA . GLY B 1 30 ? 42.266 -2.222 39.578 1.00 45.63 30 GLY B CA 1
ATOM 665 C C . GLY B 1 30 ? 42.514 -2.563 41.031 1.00 46.32 30 GLY B C 1
ATOM 666 O O . GLY B 1 30 ? 43.646 -2.853 41.410 1.00 46.96 30 GLY B O 1
ATOM 667 N N . VAL B 1 31 ? 41.474 -2.531 41.863 1.00 46.87 31 VAL B N 1
ATOM 668 C CA . VAL B 1 31 ? 41.647 -2.916 43.277 1.00 47.24 31 VAL B CA 1
ATOM 669 C C . VAL B 1 31 ? 40.746 -4.069 43.724 1.00 47.05 31 VAL B C 1
ATOM 670 O O . VAL B 1 31 ? 39.640 -4.250 43.212 1.00 47.03 31 VAL B O 1
ATOM 674 N N . GLU B 1 32 ? 41.242 -4.847 44.676 1.00 46.53 32 GLU B N 1
ATOM 675 C CA . GLU B 1 32 ? 40.499 -5.972 45.211 1.00 46.71 32 GLU B CA 1
ATOM 676 C C . GLU B 1 32 ? 39.672 -5.518 46.415 1.00 46.10 32 GLU B C 1
ATOM 677 O O . GLU B 1 32 ? 40.227 -5.189 47.467 1.00 45.55 32 GLU B O 1
ATOM 683 N N . PRO B 1 33 ? 38.332 -5.491 46.258 1.00 45.71 33 PRO B N 1
ATOM 684 C CA . PRO B 1 33 ? 37.466 -5.071 47.356 1.00 45.10 33 PRO B CA 1
ATOM 685 C C . PRO B 1 33 ? 37.627 -6.011 48.559 1.00 44.81 33 PRO B C 1
ATOM 686 O O . PRO B 1 33 ? 37.859 -7.221 48.393 1.00 44.82 33 PRO B O 1
ATOM 690 N N . GLU B 1 34 ? 37.535 -5.448 49.755 1.00 43.85 34 GLU B N 1
ATOM 691 C CA . GLU B 1 34 ? 37.565 -6.242 50.961 1.00 43.50 34 GLU B CA 1
ATOM 692 C C . GLU B 1 34 ? 36.174 -6.173 51.567 1.00 42.79 34 GLU B C 1
ATOM 693 O O . GLU B 1 34 ? 35.680 -5.088 51.877 1.00 42.12 34 GLU B O 1
ATOM 699 N N . GLU B 1 35 ? 35.560 -7.345 51.724 1.00 42.07 35 GLU B N 1
ATOM 700 C CA . GLU B 1 35 ? 34.164 -7.485 52.148 1.00 41.31 35 GLU B CA 1
ATOM 701 C C . GLU B 1 35 ? 33.771 -6.633 53.368 1.00 40.97 35 GLU B C 1
ATOM 702 O O . GLU B 1 35 ? 32.706 -6.014 53.377 1.00 40.74 35 GLU B O 1
ATOM 708 N N . ALA B 1 36 ? 34.632 -6.614 54.383 1.00 39.98 36 ALA B N 1
ATOM 709 C CA . ALA B 1 36 ? 34.341 -5.907 55.621 1.00 39.62 36 ALA B CA 1
ATOM 710 C C . ALA B 1 36 ? 34.294 -4.411 55.370 1.00 39.01 36 ALA B C 1
ATOM 711 O O . ALA B 1 36 ? 33.529 -3.704 56.011 1.00 38.90 36 ALA B O 1
ATOM 713 N N . ARG B 1 37 ? 35.120 -3.951 54.431 1.00 38.72 37 ARG B N 1
ATOM 714 C CA . ARG B 1 37 ? 35.205 -2.539 54.071 1.00 38.92 37 ARG B CA 1
ATOM 715 C C . ARG B 1 37 ? 34.002 -2.140 53.235 1.00 39.00 37 ARG B C 1
ATOM 716 O O . ARG B 1 37 ? 33.432 -1.063 53.441 1.00 39.51 37 ARG B O 1
ATOM 724 N N . ILE B 1 38 ? 33.613 -3.017 52.303 1.00 38.33 38 ILE B N 1
ATOM 725 C CA . ILE B 1 38 ? 32.360 -2.871 51.572 1.00 38.09 38 ILE B CA 1
ATOM 726 C C . ILE B 1 38 ? 31.185 -2.769 52.551 1.00 38.23 38 ILE B C 1
ATOM 727 O O . ILE B 1 38 ? 30.374 -1.853 52.456 1.00 38.35 38 ILE B O 1
ATOM 732 N N . LYS B 1 39 ? 31.097 -3.722 53.482 1.00 38.17 39 LYS B N 1
ATOM 733 C CA . LYS B 1 39 ? 29.999 -3.763 54.442 1.00 38.18 39 LYS B CA 1
ATOM 734 C C . LYS B 1 39 ? 29.989 -2.556 55.385 1.00 37.78 39 LYS B C 1
ATOM 735 O O . LYS B 1 39 ? 28.921 -2.086 55.768 1.00 37.87 39 LYS B O 1
ATOM 741 N N . ALA B 1 40 ? 31.168 -2.057 55.754 1.00 36.87 40 ALA B N 1
ATOM 742 C CA . ALA B 1 40 ? 31.241 -0.893 56.637 1.00 36.50 40 ALA B CA 1
ATOM 743 C C . ALA B 1 40 ? 30.671 0.353 55.963 1.00 36.37 40 ALA B C 1
ATOM 744 O O . ALA B 1 40 ? 29.980 1.151 56.608 1.00 35.95 40 ALA B O 1
ATOM 746 N N . LEU B 1 41 ? 30.956 0.508 54.674 1.00 36.21 41 LEU B N 1
ATOM 747 C CA . LEU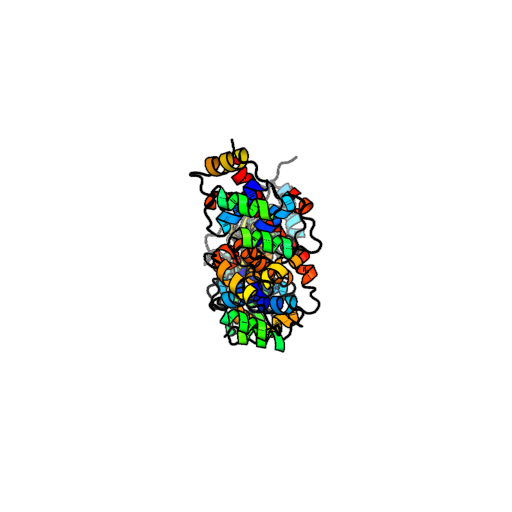 B 1 41 ? 30.443 1.640 53.902 1.00 36.84 41 LEU B CA 1
ATOM 748 C C . LEU B 1 41 ? 28.932 1.551 53.735 1.00 37.20 41 LEU B C 1
ATOM 749 O O . LEU B 1 41 ? 28.211 2.523 54.002 1.00 37.61 41 LEU B O 1
ATOM 754 N N . VAL B 1 42 ? 28.454 0.397 53.267 1.00 37.09 42 VAL B N 1
ATOM 755 C CA . VAL B 1 42 ? 27.017 0.178 53.121 1.00 36.87 42 VAL B CA 1
ATOM 756 C C . VAL B 1 42 ? 26.277 0.449 54.441 1.00 36.84 42 VAL B C 1
ATOM 757 O O . VAL B 1 42 ? 25.283 1.174 54.447 1.00 37.11 42 VAL B O 1
ATOM 761 N N . ALA B 1 43 ? 26.776 -0.092 55.552 1.00 36.31 43 ALA B N 1
ATOM 762 C CA . ALA B 1 43 ? 26.168 0.150 56.871 1.00 37.00 43 ALA B CA 1
ATOM 763 C C . ALA B 1 43 ? 26.240 1.617 57.338 1.00 37.06 43 ALA B C 1
ATOM 764 O O . ALA B 1 43 ? 25.295 2.140 57.940 1.00 36.63 43 ALA B O 1
ATOM 766 N N . ALA B 1 44 ? 27.371 2.266 57.074 1.00 37.04 44 ALA B N 1
ATOM 767 C CA . ALA B 1 44 ? 27.525 3.693 57.343 1.00 37.26 44 ALA B CA 1
ATOM 768 C C . ALA B 1 44 ? 26.492 4.542 56.574 1.00 37.59 44 ALA B C 1
ATOM 769 O O . ALA B 1 44 ? 26.047 5.588 57.060 1.00 36.84 44 ALA B O 1
ATOM 771 N N . LEU B 1 45 ? 26.095 4.064 55.396 1.00 37.98 45 LEU B N 1
ATOM 772 C CA . LEU B 1 45 ? 25.167 4.783 54.523 1.00 39.20 45 LEU B CA 1
ATOM 773 C C . LEU B 1 45 ? 23.692 4.469 54.784 1.00 39.39 45 LEU B C 1
ATOM 774 O O . LEU B 1 45 ? 22.806 5.098 54.202 1.00 38.43 45 LEU B O 1
ATOM 779 N N . GLU B 1 46 ? 23.425 3.486 55.639 1.00 40.25 46 GLU B N 1
ATOM 780 C CA . GLU B 1 46 ? 22.050 3.059 55.884 1.00 41.26 46 GLU B CA 1
ATOM 781 C C . GLU B 1 46 ? 21.249 4.237 56.417 1.00 41.04 46 GLU B C 1
ATOM 782 O O . GLU B 1 46 ? 21.636 4.854 57.410 1.00 40.88 46 GLU B O 1
ATOM 788 N N . GLY B 1 47 ? 20.139 4.544 55.746 1.00 41.06 47 GLY B N 1
ATOM 789 C CA . GLY B 1 47 ? 19.246 5.625 56.162 1.00 41.07 47 GLY B CA 1
ATOM 790 C C . GLY B 1 47 ? 19.762 7.018 55.830 1.00 40.94 47 GLY B C 1
ATOM 791 O O . GLY B 1 47 ? 19.198 8.018 56.271 1.00 41.72 47 GLY B O 1
ATOM 792 N N . VAL B 1 48 ? 20.848 7.085 55.072 1.00 40.03 48 VAL B N 1
ATOM 793 C CA . VAL B 1 48 ? 21.462 8.363 54.719 1.00 39.05 48 VAL B CA 1
ATOM 794 C C . VAL B 1 48 ? 21.022 8.749 53.311 1.00 38.42 48 VAL B C 1
ATOM 795 O O . VAL B 1 48 ? 21.261 8.011 52.355 1.00 37.52 48 VAL B O 1
ATOM 799 N N . ASN B 1 49 ? 20.381 9.909 53.195 1.00 38.04 49 ASN B N 1
ATOM 800 C CA . ASN B 1 49 ? 20.036 10.441 51.887 1.00 37.48 49 ASN B CA 1
ATOM 801 C C . ASN B 1 49 ? 21.217 11.272 51.365 1.00 37.50 49 ASN B C 1
ATOM 802 O O . ASN B 1 49 ? 21.480 12.363 51.875 1.00 37.53 49 ASN B O 1
ATOM 807 N N . ILE B 1 50 ? 21.949 10.738 50.380 1.00 36.38 50 ILE B N 1
ATOM 808 C CA . ILE B 1 50 ? 23.164 11.385 49.892 1.00 36.83 50 ILE B CA 1
ATOM 809 C C . ILE B 1 50 ? 22.904 12.747 49.205 1.00 36.25 50 ILE B C 1
ATOM 810 O O . ILE B 1 50 ? 23.707 13.667 49.364 1.00 35.67 50 ILE B O 1
ATOM 815 N N . ASP B 1 51 ? 21.789 12.862 48.470 1.00 34.97 51 ASP B N 1
ATOM 816 C CA . ASP B 1 51 ? 21.377 14.130 47.833 1.00 34.71 51 ASP B CA 1
ATOM 817 C C . ASP B 1 51 ? 21.282 15.230 48.905 1.00 34.09 51 ASP B C 1
ATOM 818 O O . ASP B 1 51 ? 21.744 16.361 48.713 1.00 33.16 51 ASP B O 1
ATOM 823 N N . GLU B 1 52 ? 20.649 14.890 50.017 1.00 32.96 52 GLU B N 1
ATOM 824 C CA . GLU B 1 52 ? 20.470 15.848 51.090 1.00 33.58 52 GLU B CA 1
ATOM 825 C C . GLU B 1 52 ? 21.778 16.212 51.748 1.00 33.97 52 GLU B C 1
ATOM 826 O O . GLU B 1 52 ? 21.994 17.365 52.115 1.00 34.89 52 GLU B O 1
ATOM 832 N N . VAL B 1 53 ? 22.651 15.231 51.923 1.00 34.21 53 VAL B N 1
ATOM 833 C CA . VAL B 1 53 ? 23.983 15.501 52.461 1.00 35.26 53 VAL B CA 1
ATOM 834 C C . VAL B 1 53 ? 24.746 16.466 51.537 1.00 35.52 53 VAL B C 1
ATOM 835 O O . VAL B 1 53 ? 25.276 17.506 51.971 1.00 35.49 53 VAL B O 1
ATOM 839 N N . ILE B 1 54 ? 24.773 16.116 50.261 1.00 35.56 54 ILE B N 1
ATOM 840 C CA . ILE B 1 54 ? 25.543 16.843 49.267 1.00 36.87 54 ILE B CA 1
ATOM 841 C C . ILE B 1 54 ? 25.031 18.262 49.083 1.00 36.43 54 ILE B C 1
ATOM 842 O O . ILE B 1 54 ? 25.841 19.182 48.932 1.00 36.89 54 ILE B O 1
ATOM 847 N N . GLU B 1 55 ? 23.709 18.446 49.167 1.00 36.61 55 GLU B N 1
ATOM 848 C CA . GLU B 1 55 ? 23.094 19.780 49.091 1.00 37.72 55 GLU B CA 1
ATOM 849 C C . GLU B 1 55 ? 23.730 20.781 50.060 1.00 38.30 55 GLU B C 1
ATOM 850 O O . GLU B 1 55 ? 23.825 21.958 49.775 1.00 38.40 55 GLU B O 1
ATOM 856 N N . LYS B 1 56 ? 24.121 20.312 51.229 1.00 39.34 56 LYS B N 1
ATOM 857 C CA . LYS B 1 56 ? 24.697 21.199 52.227 1.00 41.40 56 LYS B CA 1
ATOM 858 C C . LYS B 1 56 ? 26.229 21.213 52.248 1.00 41.41 56 LYS B C 1
ATOM 859 O O . LYS B 1 56 ? 26.830 21.841 53.118 1.00 40.73 56 LYS B O 1
ATOM 865 N N . ALA B 1 57 ? 26.855 20.550 51.275 1.00 42.32 57 ALA B N 1
ATOM 866 C CA . ALA B 1 57 ? 28.327 20.328 51.327 1.00 43.09 57 ALA B CA 1
ATOM 867 C C . ALA B 1 57 ? 29.199 21.293 50.514 1.00 43.57 57 ALA B C 1
ATOM 868 O O . ALA B 1 57 ? 30.390 21.381 50.773 1.00 44.57 57 ALA B O 1
ATOM 870 N N . ALA B 1 58 ? 28.633 22.002 49.538 1.00 45.02 58 ALA B N 1
ATOM 871 C CA . ALA B 1 58 ? 29.441 22.857 48.612 1.00 46.23 58 ALA B CA 1
ATOM 872 C C . ALA B 1 58 ? 30.543 23.702 49.286 1.00 46.82 58 ALA B C 1
ATOM 873 O O . ALA B 1 58 ? 30.272 24.415 50.255 1.00 47.99 58 ALA B O 1
ATOM 875 N N . MET C 1 1 ? 34.033 3.206 64.431 1.00 43.08 1 MET C N 1
ATOM 876 C CA . MET C 1 1 ? 34.396 4.199 65.530 1.00 42.76 1 MET C CA 1
ATOM 877 C C . MET C 1 1 ? 35.024 3.437 66.663 1.00 42.26 1 MET C C 1
ATOM 878 O O . MET C 1 1 ? 35.948 3.926 67.296 1.00 42.23 1 MET C O 1
ATOM 883 N N . GLU C 1 2 ? 34.512 2.234 66.915 1.00 41.93 2 GLU C N 1
ATOM 884 C CA . GLU C 1 2 ? 35.098 1.339 67.904 1.00 42.12 2 GLU C CA 1
ATOM 885 C C . GLU C 1 2 ? 36.574 1.155 67.564 1.00 41.50 2 GLU C C 1
ATOM 886 O O . GLU C 1 2 ? 37.427 1.136 68.462 1.00 41.47 2 GLU C O 1
ATOM 892 N N . TYR C 1 3 ? 36.869 1.072 66.263 1.00 40.57 3 TYR C N 1
ATOM 893 C CA . TYR C 1 3 ? 38.252 1.025 65.771 1.00 40.33 3 TYR C CA 1
ATOM 894 C C . TYR C 1 3 ? 39.020 2.313 66.085 1.00 40.01 3 TYR C C 1
ATOM 895 O O . TYR C 1 3 ? 40.151 2.262 66.552 1.00 38.78 3 TYR C O 1
ATOM 904 N N . VAL C 1 4 ? 38.387 3.461 65.842 1.00 39.42 4 VAL C N 1
ATOM 905 C CA . VAL C 1 4 ? 39.001 4.759 66.134 1.00 39.77 4 VAL C CA 1
ATOM 906 C C . VAL C 1 4 ? 39.272 4.976 67.633 1.00 39.95 4 VAL C C 1
ATOM 907 O O . VAL C 1 4 ? 40.336 5.470 68.011 1.00 40.22 4 VAL C O 1
ATOM 911 N N . TYR C 1 5 ? 38.326 4.595 68.486 1.00 40.63 5 TYR C N 1
ATOM 912 C CA . TYR C 1 5 ? 38.530 4.734 69.940 1.00 41.41 5 TYR C CA 1
ATOM 913 C C . TYR C 1 5 ? 39.685 3.864 70.428 1.00 40.72 5 TYR C C 1
ATOM 914 O O . TYR C 1 5 ? 40.499 4.305 71.231 1.00 41.09 5 TYR C O 1
ATOM 923 N N . ALA C 1 6 ? 39.758 2.640 69.915 1.00 40.41 6 ALA C N 1
ATOM 924 C CA . ALA C 1 6 ? 40.905 1.756 70.159 1.00 40.47 6 ALA C CA 1
ATOM 925 C C . ALA C 1 6 ? 42.235 2.427 69.783 1.00 40.59 6 ALA C C 1
ATOM 926 O O . ALA C 1 6 ? 43.185 2.397 70.569 1.00 40.05 6 ALA C O 1
ATOM 928 N N . ALA C 1 7 ? 42.274 3.075 68.611 1.00 40.58 7 ALA C N 1
ATOM 929 C CA . ALA C 1 7 ? 43.461 3.807 68.169 1.00 40.89 7 ALA C CA 1
ATOM 930 C C . ALA C 1 7 ? 43.852 4.950 69.098 1.00 41.53 7 ALA C C 1
ATOM 931 O O . ALA C 1 7 ? 45.009 5.053 69.495 1.00 41.88 7 ALA C O 1
ATOM 933 N N . LEU C 1 8 ? 42.888 5.804 69.444 1.00 42.16 8 LEU C N 1
ATOM 934 C CA . LEU C 1 8 ? 43.172 6.974 70.265 1.00 42.23 8 LEU C CA 1
ATOM 935 C C . LEU C 1 8 ? 43.543 6.585 71.688 1.00 42.25 8 LEU C C 1
ATOM 936 O O . LEU C 1 8 ? 44.362 7.258 72.320 1.00 41.48 8 LEU C O 1
ATOM 941 N N . LEU C 1 9 ? 42.939 5.501 72.183 1.00 41.90 9 LEU C N 1
ATOM 942 C CA . LEU C 1 9 ? 43.364 4.919 73.458 1.00 41.94 9 LEU C CA 1
ATOM 943 C C . LEU C 1 9 ? 44.858 4.604 73.412 1.00 42.17 9 LEU C C 1
ATOM 944 O O . LEU C 1 9 ? 45.617 5.074 74.255 1.00 41.76 9 LEU C O 1
ATOM 949 N N . LEU C 1 10 ? 45.269 3.849 72.393 1.00 42.36 10 LEU C N 1
ATOM 950 C CA . LEU C 1 10 ? 46.676 3.534 72.161 1.00 43.01 10 LEU C CA 1
ATOM 951 C C . LEU C 1 10 ? 47.546 4.789 72.122 1.00 43.57 10 LEU C C 1
ATOM 952 O O . LEU C 1 10 ? 48.556 4.886 72.825 1.00 43.61 10 LEU C O 1
ATOM 957 N N . HIS C 1 11 ? 47.142 5.755 71.307 1.00 44.42 11 HIS C N 1
ATOM 958 C CA . HIS C 1 11 ? 47.858 7.018 71.214 1.00 45.18 11 HIS C CA 1
ATOM 959 C C . HIS C 1 11 ? 47.942 7.742 72.572 1.00 45.53 11 HIS C C 1
ATOM 960 O O . HIS C 1 11 ? 49.005 8.275 72.946 1.00 45.57 11 HIS C O 1
ATOM 967 N N . SER C 1 12 ? 46.837 7.754 73.314 1.00 45.39 12 SER C N 1
ATOM 968 C CA . SER C 1 12 ? 46.813 8.480 74.584 1.00 45.94 12 SER C CA 1
ATOM 969 C C . SER C 1 12 ? 47.760 7.875 75.634 1.00 45.85 12 SER C C 1
ATOM 970 O O . SER C 1 12 ? 48.246 8.586 76.513 1.00 45.84 12 SER C O 1
ATOM 973 N N . VAL C 1 13 ? 48.022 6.571 75.546 1.00 45.79 13 VAL C N 1
ATOM 974 C CA . VAL C 1 13 ? 48.994 5.944 76.461 1.00 46.21 13 VAL C CA 1
ATOM 975 C C . VAL C 1 13 ? 50.377 5.709 75.829 1.00 46.58 13 VAL C C 1
ATOM 976 O O . VAL C 1 13 ? 51.212 5.010 76.396 1.00 46.59 13 VAL C O 1
ATOM 980 N N . GLY C 1 14 ? 50.609 6.323 74.669 1.00 46.91 14 GLY C N 1
ATOM 981 C CA . GLY C 1 14 ? 51.928 6.325 74.031 1.00 47.31 14 GLY C CA 1
ATOM 982 C C . GLY C 1 14 ? 52.290 5.031 73.331 1.00 47.83 14 GLY C C 1
ATOM 983 O O . GLY C 1 14 ? 53.466 4.748 73.095 1.00 47.98 14 GLY C O 1
ATOM 984 N N . LYS C 1 15 ? 51.276 4.249 72.984 1.00 48.13 15 LYS C N 1
ATOM 985 C CA . LYS C 1 15 ? 51.495 2.969 72.331 1.00 48.27 15 LYS C CA 1
ATOM 986 C C . LYS C 1 15 ? 51.248 3.082 70.825 1.00 48.64 15 LYS C C 1
ATOM 987 O O . LYS C 1 15 ? 50.369 3.832 70.366 1.00 47.92 15 LYS C O 1
ATOM 993 N N . GLU C 1 16 ? 52.052 2.346 70.068 1.00 48.85 16 GLU C N 1
ATOM 994 C CA . GLU C 1 16 ? 52.029 2.418 68.621 1.00 49.73 16 GLU C CA 1
ATOM 995 C C . GLU C 1 16 ? 50.707 1.889 68.081 1.00 49.21 16 GLU C C 1
ATOM 996 O O . GLU C 1 16 ? 50.241 0.817 68.479 1.00 49.31 16 GLU C O 1
ATOM 1002 N N . ILE C 1 17 ? 50.091 2.658 67.192 1.00 48.90 17 ILE C N 1
ATOM 1003 C CA . ILE C 1 17 ? 48.881 2.209 66.527 1.00 48.30 17 ILE C CA 1
ATOM 1004 C C . ILE C 1 17 ? 49.299 1.283 65.390 1.00 48.32 17 ILE C C 1
ATOM 1005 O O . ILE C 1 17 ? 49.633 1.726 64.296 1.00 48.81 17 ILE C O 1
ATOM 1010 N N . ASN C 1 18 ? 49.334 -0.010 65.680 1.00 48.11 18 ASN C N 1
ATOM 1011 C CA . ASN C 1 18 ? 49.553 -1.029 64.662 1.00 47.73 18 ASN C CA 1
ATOM 1012 C C . ASN C 1 18 ? 48.471 -2.094 64.788 1.00 47.76 18 ASN C C 1
ATOM 1013 O O . ASN C 1 18 ? 47.644 -2.035 65.705 1.00 47.47 18 ASN C O 1
ATOM 1018 N N . GLU C 1 19 ? 48.506 -3.079 63.895 1.00 47.85 19 GLU C N 1
ATOM 1019 C CA . GLU C 1 19 ? 47.476 -4.108 63.813 1.00 48.04 19 GLU C CA 1
ATOM 1020 C C . GLU C 1 19 ? 47.339 -4.935 65.103 1.00 47.56 19 GLU C C 1
ATOM 1021 O O . GLU C 1 19 ? 46.226 -5.205 65.552 1.00 47.35 19 GLU C O 1
ATOM 1027 N N . GLU C 1 20 ? 48.469 -5.321 65.687 1.00 47.32 20 GLU C N 1
ATOM 1028 C CA . GLU C 1 20 ? 48.507 -6.160 66.892 1.00 47.53 20 GLU C CA 1
ATOM 1029 C C . GLU C 1 20 ? 47.926 -5.482 68.137 1.00 46.66 20 GLU C C 1
ATOM 1030 O O . GLU C 1 20 ? 47.147 -6.077 68.881 1.00 46.48 20 GLU C O 1
ATOM 1036 N N . ASN C 1 21 ? 48.330 -4.241 68.367 1.00 46.12 21 ASN C N 1
ATOM 1037 C CA . ASN C 1 21 ? 47.883 -3.482 69.532 1.00 45.46 21 ASN C CA 1
ATOM 1038 C C . ASN C 1 21 ? 46.380 -3.221 69.442 1.00 45.13 21 ASN C C 1
ATOM 1039 O O . ASN C 1 21 ? 45.637 -3.430 70.414 1.00 45.05 21 ASN C O 1
ATOM 1044 N N . LEU C 1 22 ? 45.946 -2.797 68.253 1.00 44.64 22 LEU C N 1
ATOM 1045 C CA . LEU C 1 22 ? 44.534 -2.551 67.944 1.00 44.17 22 LEU C CA 1
ATOM 1046 C C . LEU C 1 22 ? 43.688 -3.788 68.240 1.00 43.87 22 LEU C C 1
ATOM 1047 O O . LEU C 1 22 ? 42.698 -3.706 68.972 1.00 43.07 22 LEU C O 1
ATOM 1052 N N . LYS C 1 23 ? 44.096 -4.930 67.674 1.00 43.53 23 LYS C N 1
ATOM 1053 C CA . LYS C 1 23 ? 43.419 -6.215 67.877 1.00 43.74 23 LYS C CA 1
ATOM 1054 C C . LYS C 1 23 ? 43.221 -6.590 69.356 1.00 43.62 23 LYS C C 1
ATOM 1055 O O . LYS C 1 23 ? 42.122 -6.983 69.749 1.00 43.47 23 LYS C O 1
ATOM 1061 N N . ALA C 1 24 ? 44.278 -6.460 70.160 1.00 43.78 24 ALA C N 1
ATOM 1062 C CA . ALA C 1 24 ? 44.248 -6.830 71.588 1.00 44.01 24 ALA C CA 1
ATOM 1063 C C . ALA C 1 24 ? 43.242 -6.004 72.398 1.00 44.21 24 ALA C C 1
ATOM 1064 O O . ALA C 1 24 ? 42.444 -6.551 73.173 1.00 43.94 24 ALA C O 1
ATOM 1066 N N . VAL C 1 25 ? 43.297 -4.687 72.200 1.00 44.50 25 VAL C N 1
ATOM 1067 C CA . VAL C 1 25 ? 42.386 -3.731 72.833 1.00 44.19 25 VAL C CA 1
ATOM 1068 C C . VAL C 1 25 ? 40.927 -4.063 72.481 1.00 44.52 25 VAL C C 1
ATOM 1069 O O . VAL C 1 25 ? 40.070 -4.123 73.375 1.00 44.33 25 VAL C O 1
ATOM 1073 N N . LEU C 1 26 ? 40.669 -4.324 71.194 1.00 44.22 26 LEU C N 1
ATOM 1074 C CA . LEU C 1 26 ? 39.316 -4.634 70.705 1.00 44.58 26 LEU C CA 1
ATOM 1075 C C . LEU C 1 26 ? 38.795 -5.950 71.278 1.00 44.16 26 LEU C C 1
ATOM 1076 O O . LEU C 1 26 ? 37.644 -6.032 71.679 1.00 44.30 26 LEU C O 1
ATOM 1081 N N . GLN C 1 27 ? 39.643 -6.976 71.297 1.00 43.96 27 GLN C N 1
ATOM 1082 C CA . GLN C 1 27 ? 39.298 -8.268 71.900 1.00 43.91 27 GLN C CA 1
ATOM 1083 C C . GLN C 1 27 ? 39.057 -8.179 73.427 1.00 43.78 27 GLN C C 1
ATOM 1084 O O . GLN C 1 27 ? 38.209 -8.892 73.979 1.00 43.41 27 GLN C O 1
ATOM 1090 N N . ALA C 1 28 ? 39.813 -7.309 74.098 1.00 43.61 28 ALA C N 1
ATOM 1091 C CA . ALA C 1 28 ? 39.578 -6.993 75.512 1.00 43.64 28 ALA C CA 1
ATOM 1092 C C . ALA C 1 28 ? 38.249 -6.270 75.702 1.00 43.62 28 ALA C C 1
ATOM 1093 O O . ALA C 1 28 ? 37.597 -6.427 76.730 1.00 43.21 28 ALA C O 1
ATOM 1095 N N . ALA C 1 29 ? 37.842 -5.490 74.706 1.00 43.83 29 ALA C N 1
ATOM 1096 C CA . ALA C 1 29 ? 36.517 -4.878 74.737 1.00 44.64 29 ALA C CA 1
ATOM 1097 C C . ALA C 1 29 ? 35.433 -5.925 74.504 1.00 45.12 29 ALA C C 1
ATOM 1098 O O . ALA C 1 29 ? 34.254 -5.633 74.624 1.00 45.63 29 ALA C O 1
ATOM 1100 N N . GLY C 1 30 ? 35.835 -7.141 74.156 1.00 45.52 30 GLY C N 1
ATOM 1101 C CA . GLY C 1 30 ? 34.900 -8.250 74.041 1.00 46.36 30 GLY C CA 1
ATOM 1102 C C . GLY C 1 30 ? 34.335 -8.457 72.655 1.00 47.19 30 GLY C C 1
ATOM 1103 O O . GLY C 1 30 ? 33.337 -9.154 72.499 1.00 47.55 30 GLY C O 1
ATOM 1104 N N . VAL C 1 31 ? 34.969 -7.860 71.647 1.00 47.59 31 VAL C N 1
ATOM 1105 C CA . VAL C 1 31 ? 34.541 -8.036 70.256 1.00 48.49 31 VAL C CA 1
ATOM 1106 C C . VAL C 1 31 ? 35.600 -8.803 69.434 1.00 48.63 31 VAL C C 1
ATOM 1107 O O . VAL C 1 31 ? 36.785 -8.801 69.775 1.00 48.90 31 VAL C O 1
ATOM 1111 N N . GLU C 1 32 ? 35.174 -9.493 68.382 1.00 48.82 32 GLU C N 1
ATOM 1112 C CA . GLU C 1 32 ? 36.128 -10.027 67.421 1.00 48.97 32 GLU C CA 1
ATOM 1113 C C . GLU C 1 32 ? 36.223 -9.029 66.274 1.00 48.64 32 GLU C C 1
ATOM 1114 O O . GLU C 1 32 ? 35.301 -8.925 65.453 1.00 48.48 32 GLU C O 1
ATOM 1120 N N . PRO C 1 33 ? 37.334 -8.271 66.222 1.00 48.24 33 PRO C N 1
ATOM 1121 C CA . PRO C 1 33 ? 37.412 -7.161 65.276 1.00 47.94 33 PRO C CA 1
ATOM 1122 C C . PRO C 1 33 ? 37.667 -7.658 63.846 1.00 47.77 33 PRO C C 1
ATOM 1123 O O . PRO C 1 33 ? 38.333 -8.677 63.647 1.00 46.88 33 PRO C O 1
ATOM 1127 N N . GLU C 1 34 ? 37.114 -6.952 62.865 1.00 47.45 34 GLU C N 1
ATOM 1128 C CA . GLU C 1 34 ? 37.383 -7.275 61.471 1.00 47.70 34 GLU C CA 1
ATOM 1129 C C . GLU C 1 34 ? 38.799 -6.819 61.148 1.00 47.28 34 GLU C C 1
ATOM 1130 O O . GLU C 1 34 ? 39.156 -5.658 61.378 1.00 46.65 34 GLU C O 1
ATOM 1136 N N . GLU C 1 35 ? 39.591 -7.749 60.620 1.00 46.95 35 GLU C N 1
ATOM 1137 C CA . GLU C 1 35 ? 41.013 -7.541 60.346 1.00 47.01 35 GLU C CA 1
ATOM 1138 C C . GLU C 1 35 ? 41.265 -6.461 59.271 1.00 46.45 35 GLU C C 1
ATOM 1139 O O . GLU C 1 35 ? 42.210 -5.667 59.392 1.00 46.40 35 GLU C O 1
ATOM 1145 N N . ALA C 1 36 ? 40.406 -6.427 58.249 1.00 44.97 36 ALA C N 1
ATOM 1146 C CA . ALA C 1 36 ? 40.481 -5.433 57.171 1.00 44.41 36 ALA C CA 1
ATOM 1147 C C . ALA C 1 36 ? 40.146 -4.017 57.656 1.00 43.91 36 ALA C C 1
ATOM 1148 O O . ALA C 1 36 ? 40.696 -3.032 57.146 1.00 43.21 36 ALA C O 1
ATOM 1150 N N . ARG C 1 37 ? 39.229 -3.935 58.622 1.00 43.33 37 ARG C N 1
ATOM 1151 C CA . ARG C 1 37 ? 38.878 -2.674 59.288 1.00 43.09 37 ARG C CA 1
ATOM 1152 C C . ARG C 1 37 ? 40.090 -2.166 60.078 1.00 43.01 37 ARG C C 1
ATOM 1153 O O . ARG C 1 37 ? 40.405 -0.962 60.055 1.00 42.51 37 ARG C O 1
ATOM 1161 N N . ILE C 1 38 ? 40.778 -3.099 60.747 1.00 42.68 38 ILE C N 1
ATOM 1162 C CA . ILE C 1 38 ? 41.994 -2.799 61.496 1.00 42.31 38 ILE C CA 1
ATOM 1163 C C . ILE C 1 38 ? 43.111 -2.268 60.593 1.00 42.28 38 ILE C C 1
ATOM 1164 O O . ILE C 1 38 ? 43.640 -1.192 60.858 1.00 42.43 38 ILE C O 1
ATOM 1169 N N . LYS C 1 39 ? 43.464 -2.990 59.535 1.00 42.50 39 LYS C N 1
ATOM 1170 C CA . LYS C 1 39 ? 44.520 -2.498 58.637 1.00 43.24 39 LYS C CA 1
ATOM 1171 C C . LYS C 1 39 ? 44.145 -1.212 57.882 1.00 42.94 39 LYS C C 1
ATOM 1172 O O . LYS C 1 39 ? 44.990 -0.334 57.691 1.00 43.18 39 LYS C O 1
ATOM 1178 N N . ALA C 1 40 ? 42.889 -1.086 57.470 1.00 42.46 40 ALA C N 1
ATOM 1179 C CA . ALA C 1 40 ? 42.463 0.147 56.819 1.00 42.07 40 ALA C CA 1
ATOM 1180 C C . ALA C 1 40 ? 42.733 1.340 57.741 1.00 42.03 40 ALA C C 1
ATOM 1181 O O . ALA C 1 40 ? 43.225 2.379 57.281 1.00 41.85 40 ALA C O 1
ATOM 1183 N N . LEU C 1 41 ? 42.446 1.184 59.037 1.00 41.71 41 LEU C N 1
ATOM 1184 C CA . LEU C 1 41 ? 42.681 2.274 59.997 1.00 41.87 41 LEU C CA 1
ATOM 1185 C C . LEU C 1 41 ? 44.155 2.633 60.115 1.00 42.19 41 LEU C C 1
ATOM 1186 O O . LEU C 1 41 ? 44.515 3.808 59.995 1.00 42.31 41 LEU C O 1
ATOM 1191 N N . VAL C 1 42 ? 44.997 1.619 60.342 1.00 42.90 42 VAL C N 1
ATOM 1192 C CA . VAL C 1 42 ? 46.456 1.801 60.432 1.00 43.09 42 VAL C CA 1
ATOM 1193 C C . VAL C 1 42 ? 46.986 2.541 59.203 1.00 43.46 42 VAL C C 1
ATOM 1194 O O . VAL C 1 42 ? 47.734 3.506 59.342 1.00 43.74 42 VAL C O 1
ATOM 1198 N N . ALA C 1 43 ? 46.567 2.107 58.016 1.00 44.02 43 ALA C N 1
ATOM 1199 C CA . ALA C 1 43 ? 46.971 2.743 56.757 1.00 44.98 43 ALA C CA 1
ATOM 1200 C C . ALA C 1 43 ? 46.498 4.202 56.649 1.00 45.67 43 ALA C C 1
ATOM 1201 O O . ALA C 1 43 ? 47.268 5.090 56.254 1.00 46.13 43 ALA C O 1
ATOM 1203 N N . ALA C 1 44 ? 45.240 4.448 57.004 1.00 46.03 44 ALA C N 1
ATOM 1204 C CA . ALA C 1 44 ? 44.681 5.793 56.914 1.00 46.62 44 ALA C CA 1
ATOM 1205 C C . ALA C 1 44 ? 45.394 6.726 57.891 1.00 47.28 44 ALA C C 1
ATOM 1206 O O . ALA C 1 44 ? 45.633 7.894 57.581 1.00 47.19 44 ALA C O 1
ATOM 1208 N N . LEU C 1 45 ? 45.754 6.197 59.056 1.00 48.15 45 LEU C N 1
ATOM 1209 C CA . LEU C 1 45 ? 46.435 6.992 60.079 1.00 49.59 45 LEU C CA 1
ATOM 1210 C C . LEU C 1 45 ? 47.886 7.356 59.728 1.00 50.54 45 LEU C C 1
ATOM 1211 O O . LEU C 1 45 ? 48.507 8.171 60.415 1.00 50.45 45 LEU C O 1
ATOM 1216 N N . GLU C 1 46 ? 48.405 6.767 58.652 1.00 51.78 46 GLU C N 1
ATOM 1217 C CA . GLU C 1 46 ? 49.742 7.088 58.154 1.00 53.15 46 GLU C CA 1
ATOM 1218 C C . GLU C 1 46 ? 49.766 8.515 57.607 1.00 53.45 46 GLU C C 1
ATOM 1219 O O . GLU C 1 46 ? 48.903 8.905 56.814 1.00 53.27 46 GLU C O 1
ATOM 1225 N N . GLY C 1 47 ? 50.754 9.290 58.049 1.00 54.02 47 GLY C N 1
ATOM 1226 C CA . GLY C 1 47 ? 50.889 10.695 57.637 1.00 54.51 47 GLY C CA 1
ATOM 1227 C C . GLY C 1 47 ? 50.022 11.658 58.438 1.00 54.60 47 GLY C C 1
ATOM 1228 O O . GLY C 1 47 ? 50.205 12.883 58.360 1.00 55.21 47 GLY C O 1
ATOM 1229 N N . VAL C 1 48 ? 49.085 11.107 59.209 1.00 54.14 48 VAL C N 1
ATOM 1230 C CA . VAL C 1 48 ? 48.197 11.899 60.062 1.00 53.33 48 VAL C CA 1
ATOM 1231 C C . VAL C 1 48 ? 48.844 12.175 61.427 1.00 52.93 48 VAL C C 1
ATOM 1232 O O . VAL C 1 48 ? 49.072 11.261 62.232 1.00 52.67 48 VAL C O 1
ATOM 1236 N N . ASN C 1 49 ? 49.143 13.444 61.681 1.00 52.24 49 ASN C N 1
ATOM 1237 C CA . ASN C 1 49 ? 49.640 13.843 62.982 1.00 51.55 49 ASN C CA 1
ATOM 1238 C C . ASN C 1 49 ? 48.448 14.019 63.917 1.00 51.29 49 ASN C C 1
ATOM 1239 O O . ASN C 1 49 ? 47.770 15.050 63.900 1.00 50.86 49 ASN C O 1
ATOM 1244 N N . ILE C 1 50 ? 48.197 12.991 64.720 1.00 51.03 50 ILE C N 1
ATOM 1245 C CA . ILE C 1 50 ? 47.062 12.962 65.620 1.00 51.16 50 ILE C CA 1
ATOM 1246 C C . ILE C 1 50 ? 47.027 14.156 66.581 1.00 51.88 50 ILE C C 1
ATOM 1247 O O . ILE C 1 50 ? 45.991 14.816 66.721 1.00 51.03 50 ILE C O 1
ATOM 1252 N N . ASP C 1 51 ? 48.158 14.440 67.219 1.00 52.50 51 ASP C N 1
ATOM 1253 C CA . ASP C 1 51 ? 48.247 15.550 68.168 1.00 53.78 51 ASP C CA 1
ATOM 1254 C C . ASP C 1 51 ? 47.912 16.896 67.525 1.00 54.22 51 ASP C C 1
ATOM 1255 O O . ASP C 1 51 ? 47.148 17.682 68.091 1.00 53.75 51 ASP C O 1
ATOM 1260 N N . GLU C 1 52 ? 48.463 17.144 66.336 1.00 55.37 52 GLU C N 1
ATOM 1261 C CA . GLU C 1 52 ? 48.195 18.385 65.608 1.00 56.76 52 GLU C CA 1
ATOM 1262 C C . GLU C 1 52 ? 46.749 18.466 65.128 1.00 57.66 52 GLU C C 1
ATOM 1263 O O . GLU C 1 52 ? 46.138 19.541 65.150 1.00 57.58 52 GLU C O 1
ATOM 1269 N N . VAL C 1 53 ? 46.204 17.325 64.712 1.00 58.84 53 VAL C N 1
ATOM 1270 C CA . VAL C 1 53 ? 44.794 17.235 64.364 1.00 60.22 53 VAL C CA 1
ATOM 1271 C C . VAL C 1 53 ? 43.944 17.533 65.599 1.00 61.47 53 VAL C C 1
ATOM 1272 O O . VAL C 1 53 ? 43.050 18.373 65.550 1.00 61.56 53 VAL C O 1
ATOM 1276 N N . ILE C 1 54 ? 44.251 16.866 66.707 1.00 63.27 54 ILE C N 1
ATOM 1277 C CA . ILE C 1 54 ? 43.511 17.046 67.954 1.00 65.34 54 ILE C CA 1
ATOM 1278 C C . ILE C 1 54 ? 43.482 18.503 68.414 1.00 66.92 54 ILE C C 1
ATOM 1279 O O . ILE C 1 54 ? 42.414 19.057 68.678 1.00 67.31 54 ILE C O 1
ATOM 1284 N N . GLU C 1 55 ? 44.661 19.113 68.506 1.00 68.86 55 GLU C N 1
ATOM 1285 C CA . GLU C 1 55 ? 44.804 20.445 69.092 1.00 70.54 55 GLU C CA 1
ATOM 1286 C C . GLU C 1 55 ? 44.279 21.545 68.167 1.00 71.25 55 GLU C C 1
ATOM 1287 O O . GLU C 1 55 ? 43.566 22.438 68.618 1.00 71.29 55 GLU C O 1
ATOM 1293 N N . LYS C 1 56 ? 44.602 21.457 66.877 1.00 72.45 56 LYS C N 1
ATOM 1294 C CA . LYS C 1 56 ? 44.130 22.432 65.888 1.00 73.58 56 LYS C CA 1
ATOM 1295 C C . LYS C 1 56 ? 42.780 22.008 65.284 1.00 74.28 56 LYS C C 1
ATOM 1296 O O . LYS C 1 56 ? 42.534 22.193 64.086 1.00 74.29 56 LYS C O 1
ATOM 1302 N N . ALA C 1 57 ? 41.915 21.445 66.134 1.00 75.34 57 ALA C N 1
ATOM 1303 C CA . ALA C 1 57 ? 40.577 20.983 65.742 1.00 76.23 57 ALA C CA 1
ATOM 1304 C C . ALA C 1 57 ? 39.641 22.163 65.460 1.00 76.87 57 ALA C C 1
ATOM 1305 O O . ALA C 1 57 ? 38.957 22.662 66.365 1.00 77.16 57 ALA C O 1
ATOM 1307 N N . ALA C 1 58 ? 39.625 22.584 64.192 1.00 77.43 58 ALA C N 1
ATOM 1308 C CA . ALA C 1 58 ? 38.922 23.784 63.717 1.00 77.79 58 ALA C CA 1
ATOM 1309 C C . ALA C 1 58 ? 37.529 23.991 64.315 1.00 77.96 58 ALA C C 1
ATOM 1310 O O . ALA C 1 58 ? 37.144 25.121 64.627 1.00 78.10 58 ALA C O 1
ATOM 1312 N N . MET D 1 1 ? 41.716 11.757 77.423 1.00 43.66 1 MET D N 1
ATOM 1313 C CA . MET D 1 1 ? 42.534 10.795 78.212 1.00 42.62 1 MET D CA 1
ATOM 1314 C C . MET D 1 1 ? 41.987 9.362 78.041 1.00 42.27 1 MET D C 1
ATOM 1315 O O . MET D 1 1 ? 40.860 9.118 77.532 1.00 42.06 1 MET D O 1
ATOM 1320 N N . GLU D 1 2 ? 42.844 8.427 78.419 1.00 40.88 2 GLU D N 1
ATOM 1321 C CA . GLU D 1 2 ? 42.717 7.021 78.097 1.00 39.73 2 GLU D CA 1
ATOM 1322 C C . GLU D 1 2 ? 41.460 6.364 78.669 1.00 39.15 2 GLU D C 1
ATOM 1323 O O . GLU D 1 2 ? 40.923 5.433 78.073 1.00 38.18 2 GLU D O 1
ATOM 1329 N N . TYR D 1 3 ? 40.995 6.843 79.827 1.00 38.56 3 TYR D N 1
ATOM 1330 C CA . TYR D 1 3 ? 39.884 6.189 80.506 1.00 38.74 3 TYR D CA 1
ATOM 1331 C C . TYR D 1 3 ? 38.582 6.468 79.770 1.00 38.65 3 TYR D C 1
ATOM 1332 O O . TYR D 1 3 ? 37.731 5.592 79.670 1.00 38.72 3 TYR D O 1
ATOM 1341 N N . VAL D 1 4 ? 38.456 7.684 79.245 1.00 38.29 4 VAL D N 1
ATOM 1342 C CA . VAL D 1 4 ? 37.309 8.088 78.440 1.00 38.30 4 VAL D CA 1
ATOM 1343 C C . VAL D 1 4 ? 37.263 7.363 77.079 1.00 38.61 4 VAL D C 1
ATOM 1344 O O . VAL D 1 4 ? 36.206 6.870 76.700 1.00 38.81 4 VAL D O 1
ATOM 1348 N N . TYR D 1 5 ? 38.397 7.286 76.377 1.00 39.27 5 TYR D N 1
ATOM 1349 C CA . TYR D 1 5 ? 38.501 6.510 75.121 1.00 40.14 5 TYR D CA 1
ATOM 1350 C C . TYR D 1 5 ? 38.153 5.017 75.317 1.00 40.22 5 TYR D C 1
ATOM 1351 O O . TYR D 1 5 ? 37.479 4.429 74.481 1.00 41.00 5 TYR D O 1
ATOM 1360 N N . ALA D 1 6 ? 38.583 4.426 76.430 1.00 40.14 6 ALA D N 1
ATOM 1361 C CA . ALA D 1 6 ? 38.124 3.099 76.822 1.00 39.95 6 ALA D CA 1
ATOM 1362 C C . ALA D 1 6 ? 36.616 3.026 77.097 1.00 40.04 6 ALA D C 1
ATOM 1363 O O . ALA D 1 6 ? 35.969 2.063 76.689 1.00 40.56 6 ALA D O 1
ATOM 1365 N N . ALA D 1 7 ? 36.059 4.022 77.794 1.00 39.04 7 ALA D N 1
ATOM 1366 C CA . ALA D 1 7 ? 34.623 4.040 78.078 1.00 38.70 7 ALA D CA 1
ATOM 1367 C C . ALA D 1 7 ? 33.827 4.134 76.773 1.00 38.62 7 ALA D C 1
ATOM 1368 O O . ALA D 1 7 ? 32.825 3.432 76.589 1.00 38.03 7 ALA D O 1
ATOM 1370 N N . LEU D 1 8 ? 34.309 4.986 75.869 1.00 38.62 8 LEU D N 1
ATOM 1371 C CA . LEU D 1 8 ? 33.669 5.209 74.569 1.00 39.44 8 LEU D CA 1
ATOM 1372 C C . LEU D 1 8 ? 33.793 3.991 73.693 1.00 38.78 8 LEU D C 1
ATOM 1373 O O . LEU D 1 8 ? 32.873 3.660 72.974 1.00 39.16 8 LEU D O 1
ATOM 1378 N N . LEU D 1 9 ? 34.931 3.315 73.759 1.00 39.24 9 LEU D N 1
ATOM 1379 C CA . LEU D 1 9 ? 35.082 2.035 73.056 1.00 38.73 9 LEU D CA 1
ATOM 1380 C C . LEU D 1 9 ? 34.017 1.039 73.519 1.00 39.10 9 LEU D C 1
ATOM 1381 O O . LEU D 1 9 ? 33.288 0.491 72.702 1.00 39.02 9 LEU D O 1
ATOM 1386 N N . LEU D 1 10 ? 33.959 0.807 74.830 1.00 39.12 10 LEU D N 1
ATOM 1387 C CA . LEU D 1 10 ? 32.972 -0.074 75.466 1.00 39.38 10 LEU D CA 1
ATOM 1388 C C . LEU D 1 10 ? 31.551 0.269 75.039 1.00 39.80 10 LEU D C 1
ATOM 1389 O O . LEU D 1 10 ? 30.786 -0.606 74.611 1.00 40.10 10 LEU D O 1
ATOM 1394 N N . HIS D 1 11 ? 31.208 1.553 75.156 1.00 40.56 11 HIS D N 1
ATOM 1395 C CA . HIS D 1 11 ? 29.903 2.055 74.756 1.00 40.97 11 HIS D CA 1
ATOM 1396 C C . HIS D 1 11 ? 29.590 1.773 73.283 1.00 41.36 11 HIS D C 1
ATOM 1397 O O . HIS D 1 11 ? 28.497 1.309 72.984 1.00 41.52 11 HIS D O 1
ATOM 1404 N N . SER D 1 12 ? 30.548 2.017 72.379 1.00 41.76 12 SER D N 1
ATOM 1405 C CA . SER D 1 12 ? 30.328 1.855 70.922 1.00 42.51 12 SER D CA 1
ATOM 1406 C C . SER D 1 12 ? 30.035 0.413 70.520 1.00 43.03 12 SER D C 1
ATOM 1407 O O . SER D 1 12 ? 29.442 0.133 69.468 1.00 43.01 12 SER D O 1
ATOM 1410 N N . VAL D 1 13 ? 30.455 -0.498 71.383 1.00 43.78 13 VAL D N 1
ATOM 1411 C CA . VAL D 1 13 ? 30.430 -1.922 71.097 1.00 43.98 13 VAL D CA 1
ATOM 1412 C C . VAL D 1 13 ? 29.401 -2.572 72.019 1.00 43.94 13 VAL D C 1
ATOM 1413 O O . VAL D 1 13 ? 29.288 -3.774 72.099 1.00 43.77 13 VAL D O 1
ATOM 1417 N N . GLY D 1 14 ? 28.640 -1.729 72.710 1.00 44.54 14 GLY D N 1
ATOM 1418 C CA . GLY D 1 14 ? 27.511 -2.159 73.538 1.00 45.31 14 GLY D CA 1
ATOM 1419 C C . GLY D 1 14 ? 27.846 -2.855 74.850 1.00 45.82 14 GLY D C 1
ATOM 1420 O O . GLY D 1 14 ? 27.049 -3.654 75.348 1.00 46.22 14 GLY D O 1
ATOM 1421 N N . LYS D 1 15 ? 29.010 -2.557 75.420 1.00 45.89 15 LYS D N 1
ATOM 1422 C CA . LYS D 1 15 ? 29.423 -3.162 76.695 1.00 45.74 15 LYS D CA 1
ATOM 1423 C C . LYS D 1 15 ? 29.192 -2.203 77.856 1.00 45.64 15 LYS D C 1
ATOM 1424 O O . LYS D 1 15 ? 29.307 -0.993 77.676 1.00 45.19 15 LYS D O 1
ATOM 1430 N N . GLU D 1 16 ? 28.862 -2.727 79.040 1.00 45.47 16 GLU D N 1
ATOM 1431 C CA . GLU D 1 16 ? 28.691 -1.846 80.195 1.00 45.91 16 GLU D CA 1
ATOM 1432 C C . GLU D 1 16 ? 30.018 -1.214 80.580 1.00 44.90 16 GLU D C 1
ATOM 1433 O O . GLU D 1 16 ? 31.071 -1.854 80.513 1.00 44.98 16 GLU D O 1
ATOM 1439 N N . ILE D 1 17 ? 29.955 0.048 80.974 1.00 44.56 17 ILE D N 1
ATOM 1440 C CA . ILE D 1 17 ? 31.132 0.766 81.409 1.00 43.83 17 ILE D CA 1
ATOM 1441 C C . ILE D 1 17 ? 31.216 0.621 82.910 1.00 44.27 17 ILE D C 1
ATOM 1442 O O . ILE D 1 17 ? 30.521 1.309 83.672 1.00 43.85 17 ILE D O 1
ATOM 1447 N N . ASN D 1 18 ? 32.040 -0.322 83.344 1.00 44.38 18 ASN D N 1
ATOM 1448 C CA . ASN D 1 18 ? 32.446 -0.307 84.739 1.00 44.90 18 ASN D CA 1
ATOM 1449 C C . ASN D 1 18 ? 33.857 -0.789 85.035 1.00 44.07 18 ASN D C 1
ATOM 1450 O O . ASN D 1 18 ? 34.672 -0.890 84.118 1.00 43.30 18 ASN D O 1
ATOM 1455 N N . GLU D 1 19 ? 34.146 -1.025 86.313 1.00 43.58 19 GLU D N 1
ATOM 1456 C CA . GLU D 1 19 ? 35.512 -1.220 86.770 1.00 43.92 19 GLU D CA 1
ATOM 1457 C C . GLU D 1 19 ? 36.187 -2.350 86.003 1.00 43.18 19 GLU D C 1
ATOM 1458 O O . GLU D 1 19 ? 37.288 -2.189 85.495 1.00 42.66 19 GLU D O 1
ATOM 1464 N N . GLU D 1 20 ? 35.496 -3.482 85.927 1.00 43.41 20 GLU D N 1
ATOM 1465 C CA . GLU D 1 20 ? 36.023 -4.708 85.354 1.00 43.27 20 GLU D CA 1
ATOM 1466 C C . GLU D 1 20 ? 36.345 -4.537 83.856 1.00 42.89 20 GLU D C 1
ATOM 1467 O O . GLU D 1 20 ? 37.463 -4.835 83.417 1.00 42.71 20 GLU D O 1
ATOM 1473 N N . ASN D 1 21 ? 35.380 -4.043 83.080 1.00 42.09 21 ASN D N 1
ATOM 1474 C CA . ASN D 1 21 ? 35.582 -3.902 81.631 1.00 41.50 21 ASN D CA 1
ATOM 1475 C C . ASN D 1 21 ? 36.616 -2.831 81.305 1.00 40.74 21 ASN D C 1
ATOM 1476 O O . ASN D 1 21 ? 37.464 -3.026 80.431 1.00 40.18 21 ASN D O 1
ATOM 1481 N N . LEU D 1 22 ? 36.561 -1.714 82.032 1.00 40.16 22 LEU D N 1
ATOM 1482 C CA . LEU D 1 22 ? 37.544 -0.640 81.848 1.00 39.91 22 LEU D CA 1
ATOM 1483 C C . LEU D 1 22 ? 38.957 -1.134 82.128 1.00 40.04 22 LEU D C 1
ATOM 1484 O O . LEU D 1 22 ? 39.869 -0.889 81.333 1.00 39.98 22 LEU D O 1
ATOM 1489 N N . LYS D 1 23 ? 39.128 -1.840 83.247 1.00 39.73 23 LYS D N 1
ATOM 1490 C CA . LYS D 1 23 ? 40.425 -2.407 83.600 1.00 40.48 23 LYS D CA 1
ATOM 1491 C C . LYS D 1 23 ? 40.968 -3.312 82.496 1.00 40.27 23 LYS D C 1
ATOM 1492 O O . LYS D 1 23 ? 42.126 -3.173 82.098 1.00 40.18 23 LYS D O 1
ATOM 1498 N N . ALA D 1 24 ? 40.131 -4.227 82.007 1.00 40.42 24 ALA D N 1
ATOM 1499 C CA . ALA D 1 24 ? 40.548 -5.186 80.992 1.00 40.87 24 ALA D CA 1
ATOM 1500 C C . ALA D 1 24 ? 41.044 -4.490 79.721 1.00 41.39 24 ALA D C 1
ATOM 1501 O O . ALA D 1 24 ? 42.054 -4.902 79.121 1.00 41.48 24 ALA D O 1
ATOM 1503 N N . VAL D 1 25 ? 40.329 -3.441 79.317 1.00 40.94 25 VAL D N 1
ATOM 1504 C CA . VAL D 1 25 ? 40.660 -2.702 78.100 1.00 41.24 25 VAL D CA 1
ATOM 1505 C C . VAL D 1 25 ? 42.010 -1.971 78.234 1.00 41.69 25 VAL D C 1
ATOM 1506 O O . VAL D 1 25 ? 42.846 -2.041 77.323 1.00 41.35 25 VAL D O 1
ATOM 1510 N N . LEU D 1 26 ? 42.215 -1.291 79.368 1.00 42.04 26 LEU D N 1
ATOM 1511 C CA . LEU D 1 26 ? 43.442 -0.534 79.609 1.00 42.62 26 LEU D CA 1
ATOM 1512 C C . LEU D 1 26 ? 44.647 -1.450 79.739 1.00 42.92 26 LEU D C 1
ATOM 1513 O O . LEU D 1 26 ? 45.696 -1.174 79.154 1.00 43.15 26 LEU D O 1
ATOM 1518 N N . GLN D 1 27 ? 44.494 -2.543 80.488 1.00 42.90 27 GLN D N 1
ATOM 1519 C CA . GLN D 1 27 ? 45.524 -3.575 80.553 1.00 43.20 27 GLN D CA 1
ATOM 1520 C C . GLN D 1 27 ? 45.905 -4.078 79.155 1.00 43.41 27 GLN D C 1
ATOM 1521 O O . GLN D 1 27 ? 47.088 -4.265 78.870 1.00 42.82 27 GLN D O 1
ATOM 1527 N N . ALA D 1 28 ? 44.913 -4.246 78.273 1.00 43.93 28 ALA D N 1
ATOM 1528 C CA . ALA D 1 28 ? 45.169 -4.760 76.926 1.00 44.38 28 ALA D CA 1
ATOM 1529 C C . ALA D 1 28 ? 45.962 -3.768 76.092 1.00 44.79 28 ALA D C 1
ATOM 1530 O O . ALA D 1 28 ? 46.657 -4.154 75.147 1.00 44.64 28 ALA D O 1
ATOM 1532 N N . ALA D 1 29 ? 45.853 -2.492 76.455 1.00 45.20 29 ALA D N 1
ATOM 1533 C CA . ALA D 1 29 ? 46.612 -1.420 75.817 1.00 45.71 29 ALA D CA 1
ATOM 1534 C C . ALA D 1 29 ? 48.077 -1.407 76.272 1.00 46.32 29 ALA D C 1
ATOM 1535 O O . ALA D 1 29 ? 48.896 -0.683 75.710 1.00 47.04 29 ALA D O 1
ATOM 1537 N N . GLY D 1 30 ? 48.399 -2.197 77.294 1.00 46.50 30 GLY D N 1
ATOM 1538 C CA . GLY D 1 30 ? 49.770 -2.320 77.768 1.00 47.04 30 GLY D CA 1
ATOM 1539 C C . GLY D 1 30 ? 50.141 -1.422 78.938 1.00 47.30 30 GLY D C 1
ATOM 1540 O O . GLY D 1 30 ? 51.327 -1.245 79.240 1.00 47.25 30 GLY D O 1
ATOM 1541 N N . VAL D 1 31 ? 49.137 -0.859 79.606 1.00 47.48 31 VAL D N 1
ATOM 1542 C CA . VAL D 1 31 ? 49.384 -0.043 80.806 1.00 47.62 31 VAL D CA 1
ATOM 1543 C C . VAL D 1 31 ? 48.767 -0.639 82.076 1.00 47.80 31 VAL D C 1
ATOM 1544 O O . VAL D 1 31 ? 47.801 -1.414 82.019 1.00 47.90 31 VAL D O 1
ATOM 1548 N N . GLU D 1 32 ? 49.333 -0.274 83.220 1.00 47.78 32 GLU D N 1
ATOM 1549 C CA . GLU D 1 32 ? 48.686 -0.532 84.486 1.00 48.07 32 GLU D CA 1
ATOM 1550 C C . GLU D 1 32 ? 47.780 0.644 84.844 1.00 47.26 32 GLU D C 1
ATOM 1551 O O . GLU D 1 32 ? 48.268 1.728 85.182 1.00 47.31 32 GLU D O 1
ATOM 1557 N N . PRO D 1 33 ? 46.453 0.432 84.778 1.00 46.44 33 PRO D N 1
ATOM 1558 C CA . PRO D 1 33 ? 45.543 1.551 84.937 1.00 46.00 33 PRO D CA 1
ATOM 1559 C C . PRO D 1 33 ? 45.435 1.985 86.393 1.00 45.41 33 PRO D C 1
ATOM 1560 O O . PRO D 1 33 ? 45.659 1.175 87.308 1.00 44.91 33 PRO D O 1
ATOM 1564 N N . GLU D 1 34 ? 45.131 3.262 86.600 1.00 44.34 34 GLU D N 1
ATOM 1565 C CA . GLU D 1 34 ? 44.972 3.780 87.951 1.00 44.07 34 GLU D CA 1
ATOM 1566 C C . GLU D 1 34 ? 43.536 3.508 88.396 1.00 43.15 34 GLU D C 1
ATOM 1567 O O . GLU D 1 34 ? 42.583 4.035 87.812 1.00 42.37 34 GLU D O 1
ATOM 1573 N N . GLU D 1 35 ? 43.401 2.665 89.420 1.00 41.80 35 GLU D N 1
ATOM 1574 C CA . GLU D 1 35 ? 42.100 2.290 89.976 1.00 41.66 35 GLU D CA 1
ATOM 1575 C C . GLU D 1 35 ? 41.242 3.516 90.331 1.00 40.80 35 GLU D C 1
ATOM 1576 O O . GLU D 1 35 ? 40.048 3.549 90.051 1.00 39.95 35 GLU D O 1
ATOM 1582 N N . ALA D 1 36 ? 41.878 4.512 90.942 1.00 39.94 36 ALA D N 1
ATOM 1583 C CA . ALA D 1 36 ? 41.222 5.751 91.333 1.00 39.75 36 ALA D CA 1
ATOM 1584 C C . ALA D 1 36 ? 40.551 6.463 90.152 1.00 39.07 36 ALA D C 1
ATOM 1585 O O . ALA D 1 36 ? 39.450 6.974 90.294 1.00 39.51 36 ALA D O 1
ATOM 1587 N N . ARG D 1 37 ? 41.211 6.469 88.996 1.00 38.33 37 ARG D N 1
ATOM 1588 C CA . ARG D 1 37 ? 40.681 7.132 87.801 1.00 38.54 37 ARG D CA 1
ATOM 1589 C C . ARG D 1 37 ? 39.543 6.310 87.171 1.00 38.68 37 ARG D C 1
ATOM 1590 O O . ARG D 1 37 ? 38.551 6.861 86.710 1.00 37.68 37 ARG D O 1
ATOM 1598 N N . ILE D 1 38 ? 39.687 4.984 87.178 1.00 38.55 38 ILE D N 1
ATOM 1599 C CA . ILE D 1 38 ? 38.635 4.128 86.678 1.00 38.99 38 ILE D CA 1
ATOM 1600 C C . ILE D 1 38 ? 37.365 4.355 87.485 1.00 39.14 38 ILE D C 1
ATOM 1601 O O . ILE D 1 38 ? 36.281 4.574 86.918 1.00 38.92 38 ILE D O 1
ATOM 1606 N N . LYS D 1 39 ? 37.512 4.289 88.805 1.00 39.23 39 LYS D N 1
ATOM 1607 C CA . LYS D 1 39 ? 36.389 4.425 89.707 1.00 40.15 39 LYS D CA 1
ATOM 1608 C C . LYS D 1 39 ? 35.723 5.793 89.602 1.00 39.56 39 LYS D C 1
ATOM 1609 O O . LYS D 1 39 ? 34.503 5.875 89.624 1.00 40.16 39 LYS D O 1
ATOM 1615 N N . ALA D 1 40 ? 36.513 6.854 89.483 1.00 39.29 40 ALA D N 1
ATOM 1616 C CA . ALA D 1 40 ? 35.947 8.209 89.357 1.00 39.55 40 ALA D CA 1
ATOM 1617 C C . ALA D 1 40 ? 35.112 8.367 88.088 1.00 39.22 40 ALA D C 1
ATOM 1618 O O . ALA D 1 40 ? 34.051 8.990 88.123 1.00 39.03 40 ALA D O 1
ATOM 1620 N N . LEU D 1 41 ? 35.590 7.813 86.975 1.00 39.20 41 LEU D N 1
ATOM 1621 C CA . LEU D 1 41 ? 34.850 7.928 85.709 1.00 39.20 41 LEU D CA 1
ATOM 1622 C C . LEU D 1 41 ? 33.566 7.108 85.776 1.00 39.08 41 LEU D C 1
ATOM 1623 O O . LEU D 1 41 ? 32.498 7.601 85.441 1.00 39.14 41 LEU D O 1
ATOM 1628 N N . VAL D 1 42 ? 33.661 5.878 86.266 1.00 39.41 42 VAL D N 1
ATOM 1629 C CA . VAL D 1 42 ? 32.473 5.057 86.467 1.00 39.75 42 VAL D CA 1
ATOM 1630 C C . VAL D 1 42 ? 31.416 5.800 87.289 1.00 39.86 42 VAL D C 1
ATOM 1631 O O . VAL D 1 42 ? 30.275 5.931 86.841 1.00 40.67 42 VAL D O 1
ATOM 1635 N N . ALA D 1 43 ? 31.809 6.322 88.451 1.00 39.09 43 ALA D N 1
ATOM 1636 C CA . ALA D 1 43 ? 30.923 7.104 89.309 1.00 39.39 43 ALA D CA 1
ATOM 1637 C C . ALA D 1 43 ? 30.353 8.355 88.612 1.00 39.47 43 ALA D C 1
ATOM 1638 O O . ALA D 1 43 ? 29.156 8.637 88.730 1.00 40.43 43 ALA D O 1
ATOM 1640 N N . ALA D 1 44 ? 31.206 9.092 87.903 1.00 39.32 44 ALA D N 1
ATOM 1641 C CA . ALA D 1 44 ? 30.825 10.336 87.199 1.00 39.37 44 ALA D CA 1
ATOM 1642 C C . ALA D 1 44 ? 29.843 10.067 86.075 1.00 39.57 44 ALA D C 1
ATOM 1643 O O . ALA D 1 44 ? 29.072 10.944 85.686 1.00 39.58 44 ALA D O 1
ATOM 1645 N N . LEU D 1 45 ? 29.907 8.852 85.547 1.00 39.58 45 LEU D N 1
ATOM 1646 C CA . LEU D 1 45 ? 29.081 8.431 84.432 1.00 39.84 45 LEU D CA 1
ATOM 1647 C C . LEU D 1 45 ? 27.737 7.818 84.839 1.00 40.15 45 LEU D C 1
ATOM 1648 O O . LEU D 1 45 ? 26.928 7.484 83.967 1.00 40.80 45 LEU D O 1
ATOM 1653 N N . GLU D 1 46 ? 27.495 7.653 86.137 1.00 40.52 46 GLU D N 1
ATOM 1654 C CA . GLU D 1 46 ? 26.180 7.183 86.598 1.00 40.68 46 GLU D CA 1
ATOM 1655 C C . GLU D 1 46 ? 25.118 8.158 86.089 1.00 40.77 46 GLU D C 1
ATOM 1656 O O . GLU D 1 46 ? 25.273 9.379 86.232 1.00 40.29 46 GLU D O 1
ATOM 1662 N N . GLY D 1 47 ? 24.065 7.611 85.485 1.00 40.93 47 GLY D N 1
ATOM 1663 C CA . GLY D 1 47 ? 22.948 8.401 84.968 1.00 41.71 47 GLY D CA 1
ATOM 1664 C C . GLY D 1 47 ? 23.244 9.257 83.741 1.00 42.13 47 GLY D C 1
ATOM 1665 O O . GLY D 1 47 ? 22.342 9.942 83.225 1.00 42.58 47 GLY D O 1
ATOM 1666 N N . VAL D 1 48 ? 24.490 9.228 83.267 1.00 41.57 48 VAL D N 1
ATOM 1667 C CA . VAL D 1 48 ? 24.871 10.006 82.079 1.00 41.47 48 VAL D CA 1
ATOM 1668 C C . VAL D 1 48 ? 24.457 9.247 80.803 1.00 42.01 48 VAL D C 1
ATOM 1669 O O . VAL D 1 48 ? 24.851 8.091 80.606 1.00 41.76 48 VAL D O 1
ATOM 1673 N N . ASN D 1 49 ? 23.636 9.884 79.962 1.00 42.01 49 ASN D N 1
ATOM 1674 C CA . ASN D 1 49 ? 23.248 9.303 78.667 1.00 42.56 49 ASN D CA 1
ATOM 1675 C C . ASN D 1 49 ? 24.260 9.736 77.602 1.00 42.53 49 ASN D C 1
ATOM 1676 O O . ASN D 1 49 ? 24.224 10.862 77.104 1.00 42.10 49 ASN D O 1
ATOM 1681 N N . ILE D 1 50 ? 25.187 8.838 77.292 1.00 42.36 50 ILE D N 1
ATOM 1682 C CA . ILE D 1 50 ? 26.346 9.173 76.465 1.00 42.23 50 ILE D CA 1
ATOM 1683 C C . ILE D 1 50 ? 25.954 9.581 75.035 1.00 42.73 50 ILE D C 1
ATOM 1684 O O . ILE D 1 50 ? 26.496 10.539 74.498 1.00 42.73 50 ILE D O 1
ATOM 1689 N N . ASP D 1 51 ? 24.998 8.865 74.451 1.00 43.37 51 ASP D N 1
ATOM 1690 C CA . ASP D 1 51 ? 24.491 9.173 73.106 1.00 44.19 51 ASP D CA 1
ATOM 1691 C C . ASP D 1 51 ? 23.895 10.564 73.016 1.00 44.33 51 ASP D C 1
ATOM 1692 O O . ASP D 1 51 ? 24.216 11.307 72.086 1.00 43.41 51 ASP D O 1
ATOM 1697 N N . GLU D 1 52 ? 23.042 10.907 73.989 1.00 45.14 52 GLU D N 1
ATOM 1698 C CA . GLU D 1 52 ? 22.412 12.234 74.092 1.00 46.13 52 GLU D CA 1
ATOM 1699 C C . GLU D 1 52 ? 23.440 13.357 74.322 1.00 45.88 52 GLU D C 1
ATOM 1700 O O . GLU D 1 52 ? 23.287 14.460 73.784 1.00 44.95 52 GLU D O 1
ATOM 1706 N N . VAL D 1 53 ? 24.477 13.070 75.115 1.00 46.13 53 VAL D N 1
ATOM 1707 C CA . VAL D 1 53 ? 25.599 14.007 75.328 1.00 46.40 53 VAL D CA 1
ATOM 1708 C C . VAL D 1 53 ? 26.354 14.287 74.019 1.00 47.35 53 VAL D C 1
ATOM 1709 O O . VAL D 1 53 ? 26.690 15.430 73.718 1.00 47.09 53 VAL D O 1
ATOM 1713 N N . ILE D 1 54 ? 26.634 13.236 73.257 1.00 48.71 54 ILE D N 1
ATOM 1714 C CA . ILE D 1 54 ? 27.375 13.388 72.020 1.00 50.66 54 ILE D CA 1
ATOM 1715 C C . ILE D 1 54 ? 26.532 14.186 71.015 1.00 52.53 54 ILE D C 1
ATOM 1716 O O . ILE D 1 54 ? 26.989 15.202 70.479 1.00 52.93 54 ILE D O 1
ATOM 1721 N N . GLU D 1 55 ? 25.292 13.747 70.818 1.00 54.36 55 GLU D N 1
ATOM 1722 C CA . GLU D 1 55 ? 24.323 14.436 69.962 1.00 56.86 55 GLU D CA 1
ATOM 1723 C C . GLU D 1 55 ? 23.998 15.880 70.382 1.00 58.00 55 GLU D C 1
ATOM 1724 O O . GLU D 1 55 ? 23.566 16.688 69.555 1.00 58.26 55 GLU D O 1
ATOM 1730 N N . LYS D 1 56 ? 24.198 16.219 71.652 1.00 59.53 56 LYS D N 1
ATOM 1731 C CA . LYS D 1 56 ? 23.915 17.589 72.084 1.00 60.95 56 LYS D CA 1
ATOM 1732 C C . LYS D 1 56 ? 25.059 18.536 71.689 1.00 62.24 56 LYS D C 1
ATOM 1733 O O . LYS D 1 56 ? 24.997 19.741 71.946 1.00 62.69 56 LYS D O 1
ATOM 1739 N N . ALA D 1 57 ? 26.069 17.984 71.014 1.00 63.73 57 ALA D N 1
ATOM 1740 C CA . ALA D 1 57 ? 27.229 18.753 70.552 1.00 65.04 57 ALA D CA 1
ATOM 1741 C C . ALA D 1 57 ? 27.322 18.936 69.022 1.00 66.01 57 ALA D C 1
ATOM 1742 O O . ALA D 1 57 ? 26.588 18.302 68.249 1.00 66.26 57 ALA D O 1
ATOM 1744 N N . ALA D 1 58 ? 28.225 19.843 68.631 1.00 67.02 58 ALA D N 1
ATOM 1745 C CA . ALA D 1 58 ? 28.726 20.055 67.257 1.00 67.65 58 ALA D CA 1
ATOM 1746 C C . ALA D 1 58 ? 27.976 19.359 66.106 1.00 68.13 58 ALA D C 1
ATOM 1747 O O . ALA D 1 58 ? 27.850 19.901 64.995 1.00 68.26 58 ALA D O 1
ATOM 1749 N N . MET E 1 1 ? 35.207 22.615 90.694 1.00 38.82 1 MET E N 1
ATOM 1750 C CA . MET E 1 1 ? 35.688 21.538 91.602 1.00 38.46 1 MET E CA 1
ATOM 1751 C C . MET E 1 1 ? 36.887 21.828 92.501 1.00 36.71 1 MET E C 1
ATOM 1752 O O . MET E 1 1 ? 37.941 22.311 92.075 1.00 35.61 1 MET E O 1
ATOM 1757 N N . GLU E 1 2 ? 36.683 21.525 93.773 1.00 35.27 2 GLU E N 1
ATOM 1758 C CA . GLU E 1 2 ? 37.526 22.071 94.831 1.00 35.52 2 GLU E CA 1
ATOM 1759 C C . GLU E 1 2 ? 38.944 21.545 94.739 1.00 34.35 2 GLU E C 1
ATOM 1760 O O . GLU E 1 2 ? 39.866 22.262 95.043 1.00 34.06 2 GLU E O 1
ATOM 1766 N N . TYR E 1 3 ? 39.107 20.308 94.278 1.00 34.50 3 TYR E N 1
ATOM 1767 C CA . TYR E 1 3 ? 40.433 19.712 94.149 1.00 34.47 3 TYR E CA 1
ATOM 1768 C C . TYR E 1 3 ? 41.250 20.455 93.092 1.00 33.16 3 TYR E C 1
ATOM 1769 O O . TYR E 1 3 ? 42.439 20.687 93.270 1.00 31.67 3 TYR E O 1
ATOM 1778 N N . VAL E 1 4 ? 40.590 20.818 91.999 1.00 32.74 4 VAL E N 1
ATOM 1779 C CA . VAL E 1 4 ? 41.227 21.572 90.920 1.00 32.06 4 VAL E CA 1
ATOM 1780 C C . VAL E 1 4 ? 41.586 23.018 91.339 1.00 32.40 4 VAL E C 1
ATOM 1781 O O . VAL E 1 4 ? 42.662 23.498 91.032 1.00 33.09 4 VAL E O 1
ATOM 1785 N N . TYR E 1 5 ? 40.677 23.714 92.027 1.00 32.74 5 TYR E N 1
ATOM 1786 C CA . TYR E 1 5 ? 40.991 25.048 92.574 1.00 32.16 5 TYR E CA 1
ATOM 1787 C C . TYR E 1 5 ? 42.197 25.003 93.492 1.00 31.66 5 TYR E C 1
ATOM 1788 O O . TYR E 1 5 ? 43.052 25.883 93.461 1.00 31.36 5 TYR E O 1
ATOM 1797 N N . ALA E 1 6 ? 42.247 23.977 94.322 1.00 31.78 6 ALA E N 1
ATOM 1798 C CA . ALA E 1 6 ? 43.372 23.774 95.213 1.00 31.77 6 ALA E CA 1
ATOM 1799 C C . ALA E 1 6 ? 44.652 23.537 94.419 1.00 32.10 6 ALA E C 1
ATOM 1800 O O . ALA E 1 6 ? 45.708 24.098 94.752 1.00 32.23 6 ALA E O 1
ATOM 1802 N N . ALA E 1 7 ? 44.570 22.728 93.359 1.00 31.79 7 ALA E N 1
ATOM 1803 C CA . ALA E 1 7 ? 45.747 22.479 92.526 1.00 32.00 7 ALA E CA 1
ATOM 1804 C C . ALA E 1 7 ? 46.229 23.771 91.845 1.00 32.18 7 ALA E C 1
ATOM 1805 O O . ALA E 1 7 ? 47.414 24.065 91.869 1.00 32.47 7 ALA E O 1
ATOM 1807 N N . LEU E 1 8 ? 45.308 24.550 91.270 1.00 32.13 8 LEU E N 1
ATOM 1808 C CA . LEU E 1 8 ? 45.693 25.772 90.545 1.00 32.13 8 LEU E CA 1
ATOM 1809 C C . LEU E 1 8 ? 46.212 26.846 91.473 1.00 31.82 8 LEU E C 1
ATOM 1810 O O . LEU E 1 8 ? 47.100 27.610 91.111 1.00 30.82 8 LEU E O 1
ATOM 1815 N N . LEU E 1 9 ? 45.642 26.905 92.669 1.00 32.81 9 LEU E N 1
ATOM 1816 C CA . LEU E 1 9 ? 46.205 27.749 93.739 1.00 33.21 9 LEU E CA 1
ATOM 1817 C C . LEU E 1 9 ? 47.699 27.457 94.033 1.00 33.22 9 LEU E C 1
ATOM 1818 O O . LEU E 1 9 ? 48.536 28.364 94.043 1.00 32.71 9 LEU E O 1
ATOM 1823 N N . LEU E 1 10 ? 48.021 26.191 94.273 1.00 32.92 10 LEU E N 1
ATOM 1824 C CA . LEU E 1 10 ? 49.398 25.749 94.474 1.00 33.28 10 LEU E CA 1
ATOM 1825 C C . LEU E 1 10 ? 50.267 26.126 93.274 1.00 33.56 10 LEU E C 1
ATOM 1826 O O . LEU E 1 10 ? 51.373 26.676 93.411 1.00 32.73 10 LEU E O 1
ATOM 1831 N N . HIS E 1 11 ? 49.773 25.804 92.087 1.00 34.02 11 HIS E N 1
ATOM 1832 C CA . HIS E 1 11 ? 50.525 26.084 90.875 1.00 34.18 11 HIS E CA 1
ATOM 1833 C C . HIS E 1 11 ? 50.796 27.573 90.681 1.00 34.18 11 HIS E C 1
ATOM 1834 O O . HIS E 1 11 ? 51.887 27.954 90.262 1.00 33.94 11 HIS E O 1
ATOM 1841 N N . SER E 1 12 ? 49.827 28.421 91.021 1.00 34.65 12 SER E N 1
ATOM 1842 C CA . SER E 1 12 ? 50.003 29.873 90.843 1.00 35.33 12 SER E CA 1
ATOM 1843 C C . SER E 1 12 ? 51.186 30.458 91.655 1.00 35.89 12 SER E C 1
ATOM 1844 O O . SER E 1 12 ? 51.755 31.485 91.277 1.00 36.42 12 SER E O 1
ATOM 1847 N N . VAL E 1 13 ? 51.545 29.799 92.764 1.00 35.52 13 VAL E N 1
ATOM 1848 C CA . VAL E 1 13 ? 52.631 30.244 93.599 1.00 35.38 13 VAL E CA 1
ATOM 1849 C C . VAL E 1 13 ? 53.852 29.316 93.487 1.00 35.97 13 VAL E C 1
ATOM 1850 O O . VAL E 1 13 ? 54.739 29.388 94.310 1.00 35.55 13 VAL E O 1
ATOM 1854 N N . GLY E 1 14 ? 53.876 28.439 92.481 1.00 35.67 14 GLY E N 1
ATOM 1855 C CA . GLY E 1 14 ? 55.041 27.585 92.247 1.00 37.02 14 GLY E CA 1
ATOM 1856 C C . GLY E 1 14 ? 55.198 26.449 93.243 1.00 37.83 14 GLY E C 1
ATOM 1857 O O . GLY E 1 14 ? 56.306 25.936 93.446 1.00 37.69 14 GLY E O 1
ATOM 1858 N N . LYS E 1 15 ? 54.100 26.062 93.890 1.00 37.77 15 LYS E N 1
ATOM 1859 C CA . LYS E 1 15 ? 54.138 24.946 94.829 1.00 38.23 15 LYS E CA 1
ATOM 1860 C C . LYS E 1 15 ? 53.746 23.662 94.116 1.00 38.14 15 LYS E C 1
ATOM 1861 O O . LYS E 1 15 ? 52.814 23.658 93.308 1.00 37.62 15 LYS E O 1
ATOM 1867 N N . GLU E 1 16 ? 54.447 22.579 94.431 1.00 37.37 16 GLU E N 1
ATOM 1868 C CA . GLU E 1 16 ? 54.177 21.275 93.848 1.00 37.80 16 GLU E CA 1
ATOM 1869 C C . GLU E 1 16 ? 52.771 20.763 94.141 1.00 36.90 16 GLU E C 1
ATOM 1870 O O . GLU E 1 16 ? 52.293 20.849 95.274 1.00 36.61 16 GLU E O 1
ATOM 1876 N N . ILE E 1 17 ? 52.114 20.240 93.113 1.00 36.35 17 ILE E N 1
ATOM 1877 C CA . ILE E 1 17 ? 50.813 19.614 93.279 1.00 35.89 17 ILE E CA 1
ATOM 1878 C C . ILE E 1 17 ? 51.046 18.140 93.604 1.00 36.14 17 ILE E C 1
ATOM 1879 O O . ILE E 1 17 ? 51.246 17.316 92.733 1.00 35.17 17 ILE E O 1
ATOM 1884 N N . ASN E 1 18 ? 51.068 17.840 94.897 1.00 36.47 18 ASN E N 1
ATOM 1885 C CA . ASN E 1 18 ? 51.188 16.479 95.364 1.00 36.74 18 ASN E CA 1
ATOM 1886 C C . ASN E 1 18 ? 50.112 16.238 96.419 1.00 37.57 18 ASN E C 1
ATOM 1887 O O . ASN E 1 18 ? 49.328 17.150 96.744 1.00 37.16 18 ASN E O 1
ATOM 1892 N N . GLU E 1 19 ? 50.068 15.026 96.949 1.00 37.92 19 GLU E N 1
ATOM 1893 C CA . GLU E 1 19 ? 49.007 14.641 97.864 1.00 39.52 19 GLU E CA 1
ATOM 1894 C C . GLU E 1 19 ? 49.039 15.463 99.155 1.00 39.20 19 GLU E C 1
ATOM 1895 O O . GLU E 1 19 ? 48.001 15.943 99.628 1.00 39.70 19 GLU E O 1
ATOM 1901 N N . GLU E 1 20 ? 50.233 15.658 99.698 1.00 39.01 20 GLU E N 1
ATOM 1902 C CA . GLU E 1 20 ? 50.410 16.403 100.938 1.00 39.19 20 GLU E CA 1
ATOM 1903 C C . GLU E 1 20 ? 49.913 17.834 100.815 1.00 38.14 20 GLU E C 1
ATOM 1904 O O . GLU E 1 20 ? 49.136 18.289 101.658 1.00 37.98 20 GLU E O 1
ATOM 1910 N N . ASN E 1 21 ? 50.364 18.535 99.770 1.00 36.86 21 ASN E N 1
ATOM 1911 C CA . ASN E 1 21 ? 50.030 19.943 99.571 1.00 36.30 21 ASN E CA 1
ATOM 1912 C C . ASN E 1 21 ? 48.545 20.137 99.281 1.00 35.69 21 ASN E C 1
ATOM 1913 O O . ASN E 1 21 ? 47.922 21.080 99.777 1.00 35.44 21 ASN E O 1
ATOM 1918 N N . LEU E 1 22 ? 47.982 19.239 98.479 1.00 35.27 22 LEU E N 1
ATOM 1919 C CA . LEU E 1 22 ? 46.551 19.263 98.181 1.00 35.74 22 LEU E CA 1
ATOM 1920 C C . LEU E 1 22 ? 45.724 19.057 99.447 1.00 35.28 22 LEU E C 1
ATOM 1921 O O . LEU E 1 22 ? 44.774 19.796 99.687 1.00 34.59 22 LEU E O 1
ATOM 1926 N N . LYS E 1 23 ? 46.103 18.056 100.248 1.00 35.65 23 LYS E N 1
ATOM 1927 C CA . LYS E 1 23 ? 45.416 17.765 101.509 1.00 36.11 23 LYS E CA 1
ATOM 1928 C C . LYS E 1 23 ? 45.480 18.945 102.462 1.00 35.46 23 LYS E C 1
ATOM 1929 O O . LYS E 1 23 ? 44.471 19.303 103.059 1.00 35.67 23 LYS E O 1
ATOM 1935 N N . ALA E 1 24 ? 46.663 19.550 102.603 1.00 35.03 24 ALA E N 1
ATOM 1936 C CA . ALA E 1 24 ? 46.825 20.708 103.481 1.00 34.49 24 ALA E CA 1
ATOM 1937 C C . ALA E 1 24 ? 45.926 21.902 103.084 1.00 34.55 24 ALA E C 1
ATOM 1938 O O . ALA E 1 24 ? 45.309 22.541 103.938 1.00 34.84 24 ALA E O 1
ATOM 1940 N N . VAL E 1 25 ? 45.854 22.211 101.796 1.00 34.62 25 VAL E N 1
ATOM 1941 C CA . VAL E 1 25 ? 45.032 23.330 101.321 1.00 34.34 25 VAL E CA 1
ATOM 1942 C C . VAL E 1 25 ? 43.513 23.027 101.530 1.00 34.99 25 VAL E C 1
ATOM 1943 O O . VAL E 1 25 ? 42.754 23.881 101.993 1.00 33.89 25 VAL E O 1
ATOM 1947 N N . LEU E 1 26 ? 43.093 21.802 101.189 1.00 35.24 26 LEU E N 1
ATOM 1948 C CA . LEU E 1 26 ? 41.703 21.375 101.346 1.00 36.50 26 LEU E CA 1
ATOM 1949 C C . LEU E 1 26 ? 41.258 21.384 102.820 1.00 36.70 26 LEU E C 1
ATOM 1950 O O . LEU E 1 26 ? 40.191 21.916 103.152 1.00 36.22 26 LEU E O 1
ATOM 1955 N N . GLN E 1 27 ? 42.087 20.837 103.704 1.00 36.69 27 GLN E N 1
ATOM 1956 C CA . GLN E 1 27 ? 41.782 20.858 105.150 1.00 37.27 27 GLN E CA 1
ATOM 1957 C C . GLN E 1 27 ? 41.666 22.278 105.702 1.00 37.26 27 GLN E C 1
ATOM 1958 O O . GLN E 1 27 ? 40.811 22.559 106.558 1.00 36.87 27 GLN E O 1
ATOM 1964 N N . ALA E 1 28 ? 42.521 23.172 105.206 1.00 36.93 28 ALA E N 1
ATOM 1965 C CA . ALA E 1 28 ? 42.469 24.575 105.612 1.00 37.09 28 ALA E CA 1
ATOM 1966 C C . ALA E 1 28 ? 41.151 25.241 105.166 1.00 37.16 28 ALA E C 1
ATOM 1967 O O . ALA E 1 28 ? 40.670 26.161 105.808 1.00 36.98 28 ALA E O 1
ATOM 1969 N N . ALA E 1 29 ? 40.567 24.741 104.084 1.00 37.93 29 ALA E N 1
ATOM 1970 C CA . ALA E 1 29 ? 39.263 25.204 103.617 1.00 39.14 29 ALA E CA 1
ATOM 1971 C C . ALA E 1 29 ? 38.113 24.540 104.378 1.00 40.49 29 ALA E C 1
ATOM 1972 O O . ALA E 1 29 ? 36.939 24.748 104.046 1.00 40.73 29 ALA E O 1
ATOM 1974 N N . GLY E 1 30 ? 38.454 23.726 105.379 1.00 41.71 30 GLY E N 1
ATOM 1975 C CA . GLY E 1 30 ? 37.460 23.125 106.258 1.00 43.54 30 GLY E CA 1
ATOM 1976 C C . GLY E 1 30 ? 36.856 21.837 105.750 1.00 44.76 30 GLY E C 1
ATOM 1977 O O . GLY E 1 30 ? 35.787 21.430 106.203 1.00 45.50 30 GLY E O 1
ATOM 1978 N N . VAL E 1 31 ? 37.527 21.175 104.812 1.00 45.28 31 VAL E N 1
ATOM 1979 C CA . VAL E 1 31 ? 37.013 19.903 104.329 1.00 46.08 31 VAL E CA 1
ATOM 1980 C C . VAL E 1 31 ? 37.958 18.724 104.546 1.00 46.36 31 VAL E C 1
ATOM 1981 O O . VAL E 1 31 ? 39.181 18.885 104.539 1.00 46.59 31 VAL E O 1
ATOM 1985 N N . GLU E 1 32 ? 37.364 17.554 104.764 1.00 46.33 32 GLU E N 1
ATOM 1986 C CA . GLU E 1 32 ? 38.092 16.305 104.864 1.00 47.36 32 GLU E CA 1
ATOM 1987 C C . GLU E 1 32 ? 38.324 15.854 103.432 1.00 47.37 32 GLU E C 1
ATOM 1988 O O . GLU E 1 32 ? 37.360 15.551 102.724 1.00 47.09 32 GLU E O 1
ATOM 1994 N N . PRO E 1 33 ? 39.597 15.819 102.989 1.00 47.85 33 PRO E N 1
ATOM 1995 C CA . PRO E 1 33 ? 39.866 15.484 101.596 1.00 47.73 33 PRO E CA 1
ATOM 1996 C C . PRO E 1 33 ? 39.609 14.006 101.364 1.00 47.39 33 PRO E C 1
ATOM 1997 O O . PRO E 1 33 ? 39.877 13.183 102.246 1.00 47.42 33 PRO E O 1
ATOM 2001 N N . GLU E 1 34 ? 39.058 13.680 100.199 1.00 47.01 34 GLU E N 1
ATOM 2002 C CA . GLU E 1 34 ? 38.868 12.287 99.838 1.00 46.59 34 GLU E CA 1
ATOM 2003 C C . GLU E 1 34 ? 40.127 11.808 99.137 1.00 46.29 34 GLU E C 1
ATOM 2004 O O . GLU E 1 34 ? 40.483 12.315 98.062 1.00 46.53 34 GLU E O 1
ATOM 2010 N N . GLU E 1 35 ? 40.800 10.847 99.759 1.00 45.63 35 GLU E N 1
ATOM 2011 C CA . GLU E 1 35 ? 42.063 10.318 99.256 1.00 45.74 35 GLU E CA 1
ATOM 2012 C C . GLU E 1 35 ? 42.000 9.851 97.790 1.00 45.08 35 GLU E C 1
ATOM 2013 O O . GLU E 1 35 ? 42.938 10.068 97.026 1.00 45.08 35 GLU E O 1
ATOM 2019 N N . ALA E 1 36 ? 40.902 9.204 97.408 1.00 44.07 36 ALA E N 1
ATOM 2020 C CA . ALA E 1 36 ? 40.754 8.727 96.035 1.00 43.29 36 ALA E CA 1
ATOM 2021 C C . ALA E 1 36 ? 40.734 9.899 95.043 1.00 42.68 36 ALA E C 1
ATOM 2022 O O . ALA E 1 36 ? 41.340 9.810 93.966 1.00 42.20 36 ALA E O 1
ATOM 2024 N N . ARG E 1 37 ? 40.059 10.993 95.418 1.00 42.13 37 ARG E N 1
ATOM 2025 C CA . ARG E 1 37 ? 39.965 12.174 94.546 1.00 42.03 37 ARG E CA 1
ATOM 2026 C C . ARG E 1 37 ? 41.312 12.883 94.377 1.00 41.17 37 ARG E C 1
ATOM 2027 O O . ARG E 1 37 ? 41.634 13.337 93.288 1.00 40.51 37 ARG E O 1
ATOM 2035 N N . ILE E 1 38 ? 42.077 12.995 95.463 1.00 40.89 38 ILE E N 1
ATOM 2036 C CA . ILE E 1 38 ? 43.437 13.523 95.417 1.00 40.64 38 ILE E CA 1
ATOM 2037 C C . ILE E 1 38 ? 44.331 12.626 94.555 1.00 40.28 38 ILE E C 1
ATOM 2038 O O . ILE E 1 38 ? 45.053 13.106 93.681 1.00 40.02 38 ILE E O 1
ATO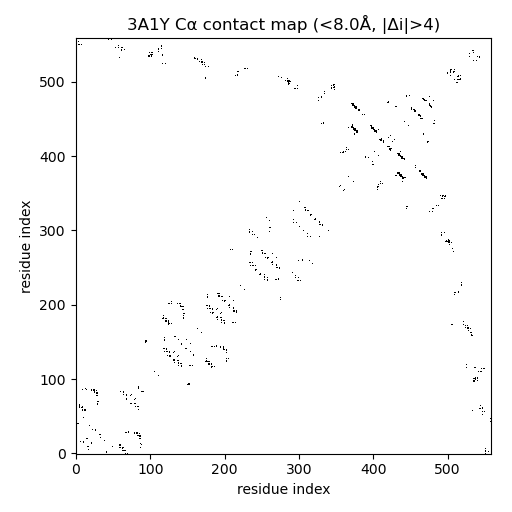M 2043 N N . LYS E 1 39 ? 44.280 11.329 94.817 1.00 39.96 39 LYS E N 1
ATOM 2044 C CA . LYS E 1 39 ? 45.042 10.344 94.051 1.00 39.91 39 LYS E CA 1
ATOM 2045 C C . LYS E 1 39 ? 44.752 10.467 92.544 1.00 38.64 39 LYS E C 1
ATOM 2046 O O . LYS E 1 39 ? 45.672 10.567 91.744 1.00 38.27 39 LYS E O 1
ATOM 2052 N N . ALA E 1 40 ? 43.467 10.501 92.183 1.00 37.66 40 ALA E N 1
ATOM 2053 C CA . ALA E 1 40 ? 43.049 10.562 90.777 1.00 36.44 40 ALA E CA 1
ATOM 2054 C C . ALA E 1 40 ? 43.512 11.848 90.104 1.00 35.99 40 ALA E C 1
ATOM 2055 O O . ALA E 1 40 ? 43.941 11.832 88.945 1.00 35.01 40 ALA E O 1
ATOM 2057 N N . LEU E 1 41 ? 43.434 12.960 90.837 1.00 35.55 41 LEU E N 1
ATOM 2058 C CA . LEU E 1 41 ? 43.851 14.234 90.283 1.00 35.46 41 LEU E CA 1
ATOM 2059 C C . LEU E 1 41 ? 45.347 14.271 90.013 1.00 35.22 41 LEU E C 1
ATOM 2060 O O . LEU E 1 41 ? 45.771 14.729 88.956 1.00 35.19 41 LEU E O 1
ATOM 2065 N N . VAL E 1 42 ? 46.146 13.819 90.973 1.00 34.38 42 VAL E N 1
ATOM 2066 C CA . VAL E 1 42 ? 47.597 13.807 90.792 1.00 34.19 42 VAL E CA 1
ATOM 2067 C C . VAL E 1 42 ? 47.974 12.936 89.579 1.00 34.00 42 VAL E C 1
ATOM 2068 O O . VAL E 1 42 ? 48.838 13.315 88.785 1.00 34.47 42 VAL E O 1
ATOM 2072 N N . ALA E 1 43 ? 47.302 11.794 89.430 1.00 33.05 43 ALA E N 1
ATOM 2073 C CA . ALA E 1 43 ? 47.531 10.905 88.297 1.00 32.80 43 ALA E CA 1
ATOM 2074 C C . ALA E 1 43 ? 47.090 11.538 86.976 1.00 32.69 43 ALA E C 1
ATOM 2075 O O . ALA E 1 43 ? 47.763 11.382 85.963 1.00 32.69 43 ALA E O 1
ATOM 2077 N N . ALA E 1 44 ? 45.944 12.220 86.990 1.00 32.29 44 ALA E N 1
ATOM 2078 C CA . ALA E 1 44 ? 45.416 12.892 85.791 1.00 32.94 44 ALA E CA 1
ATOM 2079 C C . ALA E 1 44 ? 46.370 13.991 85.320 1.00 33.07 44 ALA E C 1
ATOM 2080 O O . ALA E 1 44 ? 46.439 14.290 84.138 1.00 32.61 44 ALA E O 1
ATOM 2082 N N . LEU E 1 45 ? 47.123 14.544 86.265 1.00 33.74 45 LEU E N 1
ATOM 2083 C CA . LEU E 1 45 ? 48.060 15.643 86.029 1.00 35.43 45 LEU E CA 1
ATOM 2084 C C . LEU E 1 45 ? 49.472 15.231 85.586 1.00 36.19 45 LEU E C 1
ATOM 2085 O O . LEU E 1 45 ? 50.270 16.109 85.211 1.00 36.26 45 LEU E O 1
ATOM 2090 N N . GLU E 1 46 ? 49.790 13.930 85.629 1.00 37.41 46 GLU E N 1
ATOM 2091 C CA . GLU E 1 46 ? 51.139 13.453 85.254 1.00 38.56 46 GLU E CA 1
ATOM 2092 C C . GLU E 1 46 ? 51.393 13.799 83.803 1.00 38.27 46 GLU E C 1
ATOM 2093 O O . GLU E 1 46 ? 50.573 13.508 82.942 1.00 37.65 46 GLU E O 1
ATOM 2099 N N . GLY E 1 47 ? 52.525 14.440 83.546 1.00 38.51 47 GLY E N 1
ATOM 2100 C CA . GLY E 1 47 ? 52.929 14.763 82.183 1.00 38.74 47 GLY E CA 1
ATOM 2101 C C . GLY E 1 47 ? 52.213 15.976 81.612 1.00 38.74 47 GLY E C 1
ATOM 2102 O O . GLY E 1 47 ? 52.462 16.365 80.481 1.00 39.26 47 GLY E O 1
ATOM 2103 N N . VAL E 1 48 ? 51.324 16.584 82.389 1.00 38.31 48 VAL E N 1
ATOM 2104 C CA . VAL E 1 48 ? 50.551 17.718 81.885 1.00 37.85 48 VAL E CA 1
ATOM 2105 C C . VAL E 1 48 ? 51.269 19.054 82.104 1.00 38.01 48 VAL E C 1
ATOM 2106 O O . VAL E 1 48 ? 51.713 19.367 83.213 1.00 37.70 48 VAL E O 1
ATOM 2110 N N . ASN E 1 49 ? 51.358 19.832 81.029 1.00 37.78 49 ASN E N 1
ATOM 2111 C CA . ASN E 1 49 ? 51.841 21.196 81.074 1.00 37.88 49 ASN E CA 1
ATOM 2112 C C . ASN E 1 49 ? 50.666 22.101 81.417 1.00 38.16 49 ASN E C 1
ATOM 2113 O O . ASN E 1 49 ? 49.867 22.471 80.537 1.00 38.59 49 ASN E O 1
ATOM 2118 N N . ILE E 1 50 ? 50.545 22.443 82.697 1.00 37.60 50 ILE E N 1
ATOM 2119 C CA . ILE E 1 50 ? 49.410 23.222 83.188 1.00 37.21 50 ILE E CA 1
ATOM 2120 C C . ILE E 1 50 ? 49.293 24.609 82.523 1.00 37.65 50 ILE E C 1
ATOM 2121 O O . ILE E 1 50 ? 48.188 25.032 82.169 1.00 37.13 50 ILE E O 1
ATOM 2126 N N . ASP E 1 51 ? 50.421 25.298 82.346 1.00 37.41 51 ASP E N 1
ATOM 2127 C CA . ASP E 1 51 ? 50.417 26.607 81.681 1.00 38.59 51 ASP E CA 1
ATOM 2128 C C . ASP E 1 51 ? 49.747 26.594 80.315 1.00 39.43 51 ASP E C 1
ATOM 2129 O O . ASP E 1 51 ? 49.097 27.570 79.932 1.00 39.35 51 ASP E O 1
ATOM 2134 N N . GLU E 1 52 ? 49.912 25.494 79.591 1.00 40.00 52 GLU E N 1
ATOM 2135 C CA . GLU E 1 52 ? 49.308 25.352 78.275 1.00 42.29 52 GLU E CA 1
ATOM 2136 C C . GLU E 1 52 ? 47.814 25.013 78.363 1.00 42.76 52 GLU E C 1
ATOM 2137 O O . GLU E 1 52 ? 46.987 25.734 77.789 1.00 43.27 52 GLU E O 1
ATOM 2143 N N . VAL E 1 53 ? 47.469 23.956 79.102 1.00 42.93 53 VAL E N 1
ATOM 2144 C CA . VAL E 1 53 ? 46.104 23.409 79.085 1.00 44.51 53 VAL E CA 1
ATOM 2145 C C . VAL E 1 53 ? 45.033 24.302 79.749 1.00 45.28 53 VAL E C 1
ATOM 2146 O O . VAL E 1 53 ? 43.837 24.174 79.435 1.00 45.59 53 VAL E O 1
ATOM 2150 N N . ILE E 1 54 ? 45.438 25.201 80.646 1.00 45.51 54 ILE E N 1
ATOM 2151 C CA . ILE E 1 54 ? 44.446 26.086 81.263 1.00 46.23 54 ILE E CA 1
ATOM 2152 C C . ILE E 1 54 ? 43.812 27.049 80.242 1.00 48.55 54 ILE E C 1
ATOM 2153 O O . ILE E 1 54 ? 42.789 27.658 80.543 1.00 48.11 54 ILE E O 1
ATOM 2158 N N . GLU E 1 55 ? 44.392 27.113 79.035 1.00 51.55 55 GLU E N 1
ATOM 2159 C CA . GLU E 1 55 ? 44.079 28.157 78.031 1.00 54.97 55 GLU E CA 1
ATOM 2160 C C . GLU E 1 55 ? 43.222 27.846 76.787 1.00 56.97 55 GLU E C 1
ATOM 2161 O O . GLU E 1 55 ? 43.035 28.751 75.968 1.00 57.87 55 GLU E O 1
ATOM 2167 N N . LYS E 1 56 ? 42.696 26.631 76.597 1.00 59.46 56 LYS E N 1
ATOM 2168 C CA . LYS E 1 56 ? 41.757 26.461 75.446 1.00 61.63 56 LYS E CA 1
ATOM 2169 C C . LYS E 1 56 ? 40.493 25.610 75.648 1.00 62.59 56 LYS E C 1
ATOM 2170 O O . LYS E 1 56 ? 40.537 24.552 76.294 1.00 63.21 56 LYS E O 1
ATOM 2176 N N . ALA E 1 57 ? 39.387 26.087 75.058 1.00 63.57 57 ALA E N 1
ATOM 2177 C CA . ALA E 1 57 ? 38.033 25.544 75.262 1.00 64.40 57 ALA E CA 1
ATOM 2178 C C . ALA E 1 57 ? 37.185 25.551 73.977 1.00 64.97 57 ALA E C 1
ATOM 2179 O O . ALA E 1 57 ? 37.477 24.807 73.030 1.00 65.26 57 ALA E O 1
ATOM 2181 N N . ALA E 1 58 ? 36.136 26.386 73.975 1.00 65.58 58 ALA E N 1
ATOM 2182 C CA . ALA E 1 58 ? 35.200 26.617 72.852 1.00 66.00 58 ALA E CA 1
ATOM 2183 C C . ALA E 1 58 ? 33.728 26.401 73.245 1.00 66.32 58 ALA E C 1
ATOM 2184 O O . ALA E 1 58 ? 32.802 26.858 72.551 1.00 66.32 58 ALA E O 1
ATOM 2186 N N . MET F 1 1 ? 46.229 32.783 89.979 1.00 39.63 1 MET F N 1
ATOM 2187 C CA . MET F 1 1 ? 46.333 33.900 90.955 1.00 38.85 1 MET F CA 1
ATOM 2188 C C . MET F 1 1 ? 45.680 33.475 92.262 1.00 37.64 1 MET F C 1
ATOM 2189 O O . MET F 1 1 ? 44.484 33.203 92.338 1.00 37.50 1 MET F O 1
ATOM 2194 N N . GLU F 1 2 ? 46.529 33.363 93.270 1.00 35.54 2 GLU F N 1
ATOM 2195 C CA . GLU F 1 2 ? 46.220 32.596 94.456 1.00 35.82 2 GLU F CA 1
ATOM 2196 C C . GLU F 1 2 ? 45.016 33.116 95.222 1.00 34.80 2 GLU F C 1
ATOM 2197 O O . GLU F 1 2 ? 44.336 32.329 95.826 1.00 35.15 2 GLU F O 1
ATOM 2203 N N . TYR F 1 3 ? 44.741 34.424 95.149 1.00 34.30 3 TYR F N 1
ATOM 2204 C CA . TYR F 1 3 ? 43.641 35.051 95.905 1.00 33.28 3 TYR F CA 1
ATOM 2205 C C . TYR F 1 3 ? 42.291 34.648 95.316 1.00 33.30 3 TYR F C 1
ATOM 2206 O O . TYR F 1 3 ? 41.323 34.351 96.025 1.00 31.62 3 TYR F O 1
ATOM 2215 N N . VAL F 1 4 ? 42.267 34.618 94.000 1.00 33.56 4 VAL F N 1
ATOM 2216 C CA . VAL F 1 4 ? 41.077 34.291 93.265 1.00 34.22 4 VAL F CA 1
ATOM 2217 C C . VAL F 1 4 ? 40.817 32.785 93.353 1.00 33.15 4 VAL F C 1
ATOM 2218 O O . VAL F 1 4 ? 39.702 32.382 93.575 1.00 33.97 4 VAL F O 1
ATOM 2222 N N . TYR F 1 5 ? 41.854 31.957 93.239 1.00 32.69 5 TYR F N 1
ATOM 2223 C CA . TYR F 1 5 ? 41.685 30.515 93.450 1.00 32.11 5 TYR F CA 1
ATOM 2224 C C . TYR F 1 5 ? 41.306 30.177 94.878 1.00 31.42 5 TYR F C 1
ATOM 2225 O O . TYR F 1 5 ? 40.533 29.257 95.109 1.00 29.73 5 TYR F O 1
ATOM 2234 N N . ALA F 1 6 ? 41.881 30.901 95.840 1.00 31.74 6 ALA F N 1
ATOM 2235 C CA . ALA F 1 6 ? 41.473 30.703 97.242 1.00 31.78 6 ALA F CA 1
ATOM 2236 C C . ALA F 1 6 ? 39.958 30.995 97.429 1.00 31.75 6 ALA F C 1
ATOM 2237 O O . ALA F 1 6 ? 39.273 30.254 98.133 1.00 31.65 6 ALA F O 1
ATOM 2239 N N . ALA F 1 7 ? 39.458 32.059 96.780 1.00 31.19 7 ALA F N 1
ATOM 2240 C CA . ALA F 1 7 ? 38.046 32.470 96.857 1.00 31.55 7 ALA F CA 1
ATOM 2241 C C . ALA F 1 7 ? 37.142 31.435 96.213 1.00 32.28 7 ALA F C 1
ATOM 2242 O O . ALA F 1 7 ? 36.083 31.080 96.751 1.00 32.08 7 ALA F O 1
ATOM 2244 N N . LEU F 1 8 ? 37.557 30.975 95.033 1.00 32.27 8 LEU F N 1
ATOM 2245 C CA . LEU F 1 8 ? 36.791 29.974 94.300 1.00 33.40 8 LEU F CA 1
ATOM 2246 C C . LEU F 1 8 ? 36.747 28.652 95.063 1.00 32.62 8 LEU F C 1
ATOM 2247 O O . LEU F 1 8 ? 35.724 27.992 95.097 1.00 32.59 8 LEU F O 1
ATOM 2252 N N . LEU F 1 9 ? 37.877 28.282 95.653 1.00 32.01 9 LEU F N 1
ATOM 2253 C CA . LEU F 1 9 ? 37.938 27.115 96.529 1.00 32.00 9 LEU F CA 1
ATOM 2254 C C . LEU F 1 9 ? 36.915 27.217 97.653 1.00 32.26 9 LEU F C 1
ATOM 2255 O O . LEU F 1 9 ? 36.102 26.326 97.818 1.00 32.30 9 LEU F O 1
ATOM 2260 N N . LEU F 1 10 ? 36.994 28.290 98.434 1.00 31.80 10 LEU F N 1
ATOM 2261 C CA . LEU F 1 10 ? 36.063 28.555 99.530 1.00 32.87 10 LEU F CA 1
ATOM 2262 C C . LEU F 1 10 ? 34.600 28.514 99.091 1.00 33.44 10 LEU F C 1
ATOM 2263 O O . LEU F 1 10 ? 33.757 27.885 99.738 1.00 33.62 10 LEU F O 1
ATOM 2268 N N . HIS F 1 11 ? 34.304 29.185 97.984 1.00 33.82 11 HIS F N 1
ATOM 2269 C CA . HIS F 1 11 ? 32.964 29.189 97.433 1.00 34.59 11 HIS F CA 1
ATOM 2270 C C . HIS F 1 11 ? 32.515 27.778 97.051 1.00 34.87 11 HIS F C 1
ATOM 2271 O O . HIS F 1 11 ? 31.366 27.415 97.297 1.00 35.00 11 HIS F O 1
ATOM 2278 N N . SER F 1 12 ? 33.416 26.979 96.467 1.00 34.30 12 SER F N 1
ATOM 2279 C CA . SER F 1 12 ? 33.028 25.651 96.004 1.00 34.22 12 SER F CA 1
ATOM 2280 C C . SER F 1 12 ? 32.719 24.725 97.170 1.00 33.83 12 SER F C 1
ATOM 2281 O O . SER F 1 12 ? 31.997 23.750 96.997 1.00 33.52 12 SER F O 1
ATOM 2284 N N . VAL F 1 13 ? 33.245 25.029 98.356 1.00 33.76 13 VAL F N 1
ATOM 2285 C CA . VAL F 1 13 ? 32.984 24.166 99.521 1.00 33.03 13 VAL F CA 1
ATOM 2286 C C . VAL F 1 13 ? 32.035 24.784 100.544 1.00 33.88 13 VAL F C 1
ATOM 2287 O O . VAL F 1 13 ? 31.946 24.329 101.683 1.00 33.58 13 VAL F O 1
ATOM 2291 N N . GLY F 1 14 ? 31.321 25.819 100.103 1.00 33.80 14 GLY F N 1
ATOM 2292 C CA . GLY F 1 14 ? 30.259 26.432 100.889 1.00 34.36 14 GLY F CA 1
ATOM 2293 C C . GLY F 1 14 ? 30.769 27.278 102.037 1.00 34.41 14 GLY F C 1
ATOM 2294 O O . GLY F 1 14 ? 30.043 27.484 103.006 1.00 34.75 14 GLY F O 1
ATOM 2295 N N . LYS F 1 15 ? 32.021 27.738 101.945 1.00 34.05 15 LYS F N 1
ATOM 2296 C CA . LYS F 1 15 ? 32.620 28.558 102.997 1.00 34.16 15 LYS F CA 1
ATOM 2297 C C . LYS F 1 15 ? 32.598 30.026 102.591 1.00 34.27 15 LYS F C 1
ATOM 2298 O O . LYS F 1 15 ? 32.764 30.377 101.416 1.00 32.87 15 LYS F O 1
ATOM 2304 N N . GLU F 1 16 ? 32.391 30.875 103.586 1.00 34.94 16 GLU F N 1
ATOM 2305 C CA . GLU F 1 16 ? 32.368 32.302 103.396 1.00 35.75 16 GLU F CA 1
ATOM 2306 C C . GLU F 1 16 ? 33.768 32.793 103.030 1.00 35.67 16 GLU F C 1
ATOM 2307 O O . GLU F 1 16 ? 34.767 32.371 103.613 1.00 35.39 16 GLU F O 1
ATOM 2313 N N . ILE F 1 17 ? 33.814 33.643 102.012 1.00 35.77 17 ILE F N 1
ATOM 2314 C CA . ILE F 1 17 ? 35.012 34.312 101.602 1.00 35.96 17 ILE F CA 1
ATOM 2315 C C . ILE F 1 17 ? 35.207 35.519 102.517 1.00 36.17 17 ILE F C 1
ATOM 2316 O O . ILE F 1 17 ? 34.755 36.635 102.227 1.00 36.26 17 ILE F O 1
ATOM 2321 N N . ASN F 1 18 ? 35.873 35.272 103.637 1.00 35.88 18 ASN F N 1
ATOM 2322 C CA . ASN F 1 18 ? 36.195 36.321 104.590 1.00 35.40 18 ASN F CA 1
ATOM 2323 C C . ASN F 1 18 ? 37.687 36.290 104.857 1.00 35.27 18 ASN F C 1
ATOM 2324 O O . ASN F 1 18 ? 38.386 35.411 104.365 1.00 34.75 18 ASN F O 1
ATOM 2329 N N . GLU F 1 19 ? 38.187 37.247 105.625 1.00 35.28 19 GLU F N 1
ATOM 2330 C CA . GLU F 1 19 ? 39.625 37.304 105.869 1.00 35.36 19 GLU F CA 1
ATOM 2331 C C . GLU F 1 19 ? 40.168 36.032 106.540 1.00 34.96 19 GLU F C 1
ATOM 2332 O O . GLU F 1 19 ? 41.135 35.469 106.056 1.00 34.53 19 GLU F O 1
ATOM 2338 N N . GLU F 1 20 ? 39.530 35.572 107.618 1.00 34.94 20 GLU F N 1
ATOM 2339 C CA . GLU F 1 20 ? 39.955 34.345 108.321 1.00 35.82 20 GLU F CA 1
ATOM 2340 C C . GLU F 1 20 ? 40.087 33.101 107.402 1.00 35.35 20 GLU F C 1
ATOM 2341 O O . GLU F 1 20 ? 41.085 32.372 107.449 1.00 35.31 20 GLU F O 1
ATOM 2347 N N . ASN F 1 21 ? 39.080 32.859 106.575 1.00 34.51 21 ASN F N 1
ATOM 2348 C CA . ASN F 1 21 ? 39.057 31.650 105.774 1.00 34.15 21 ASN F CA 1
ATOM 2349 C C . ASN F 1 21 ? 40.093 31.795 104.665 1.00 34.29 21 ASN F C 1
ATOM 2350 O O . ASN F 1 21 ? 40.828 30.852 104.368 1.00 33.45 21 ASN F O 1
ATOM 2355 N N . LEU F 1 22 ? 40.170 32.989 104.067 1.00 34.13 22 LEU F N 1
ATOM 2356 C CA . LEU F 1 22 ? 41.139 33.225 103.007 1.00 35.06 22 LEU F CA 1
ATOM 2357 C C . LEU F 1 22 ? 42.577 33.061 103.523 1.00 34.48 22 LEU F C 1
ATOM 2358 O O . LEU F 1 22 ? 43.392 32.400 102.886 1.00 33.58 22 LEU F O 1
ATOM 2363 N N . LYS F 1 23 ? 42.867 33.660 104.678 1.00 34.23 23 LYS F N 1
ATOM 2364 C CA . LYS F 1 23 ? 44.188 33.549 105.296 1.00 34.57 23 LYS F CA 1
ATOM 2365 C C . LYS F 1 23 ? 44.587 32.097 105.565 1.00 34.43 23 LYS F C 1
ATOM 2366 O O . LYS F 1 23 ? 45.705 31.705 105.245 1.00 34.67 23 LYS F O 1
ATOM 2372 N N . ALA F 1 24 ? 43.685 31.310 106.153 1.00 34.65 24 ALA F N 1
ATOM 2373 C CA . ALA F 1 24 ? 43.969 29.894 106.439 1.00 34.73 24 ALA F CA 1
ATOM 2374 C C . ALA F 1 24 ? 44.308 29.072 105.169 1.00 34.26 24 ALA F C 1
ATOM 2375 O O . ALA F 1 24 ? 45.255 28.304 105.156 1.00 33.72 24 ALA F O 1
ATOM 2377 N N . VAL F 1 25 ? 43.527 29.238 104.106 1.00 34.84 25 VAL F N 1
ATOM 2378 C CA . VAL F 1 25 ? 43.780 28.554 102.825 1.00 34.01 25 VAL F CA 1
ATOM 2379 C C . VAL F 1 25 ? 45.126 28.957 102.190 1.00 35.37 25 VAL F C 1
ATOM 2380 O O . VAL F 1 25 ? 45.898 28.099 101.735 1.00 34.68 25 VAL F O 1
ATOM 2384 N N . LEU F 1 26 ? 45.397 30.261 102.158 1.00 35.33 26 LEU F N 1
ATOM 2385 C CA . LEU F 1 26 ? 46.654 30.791 101.630 1.00 36.67 26 LEU F CA 1
ATOM 2386 C C . LEU F 1 26 ? 47.870 30.313 102.443 1.00 36.99 26 LEU F C 1
ATOM 2387 O O . LEU F 1 26 ? 48.860 29.864 101.861 1.00 35.98 26 LEU F O 1
ATOM 2392 N N . GLN F 1 27 ? 47.772 30.408 103.780 1.00 37.51 27 GLN F N 1
ATOM 2393 C CA . GLN F 1 27 ? 48.806 29.917 104.704 1.00 38.85 27 GLN F CA 1
ATOM 2394 C C . GLN F 1 27 ? 49.182 28.477 104.382 1.00 38.00 27 GLN F C 1
ATOM 2395 O O . GLN F 1 27 ? 50.363 28.148 104.297 1.00 38.42 27 GLN F O 1
ATOM 2401 N N . ALA F 1 28 ? 48.170 27.623 104.236 1.00 37.55 28 ALA F N 1
ATOM 2402 C CA . ALA F 1 28 ? 48.356 26.188 103.991 1.00 37.58 28 ALA F CA 1
ATOM 2403 C C . ALA F 1 28 ? 49.083 25.964 102.671 1.00 37.41 28 ALA F C 1
ATOM 2404 O O . ALA F 1 28 ? 49.701 24.914 102.458 1.00 37.64 28 ALA F O 1
ATOM 2406 N N . ALA F 1 29 ? 48.977 26.934 101.770 1.00 37.17 29 ALA F N 1
ATOM 2407 C CA . ALA F 1 29 ? 49.725 26.889 100.511 1.00 37.12 29 ALA F CA 1
ATOM 2408 C C . ALA F 1 29 ? 51.119 27.527 100.624 1.00 38.12 29 ALA F C 1
ATOM 2409 O O . ALA F 1 29 ? 51.812 27.645 99.611 1.00 38.86 29 ALA F O 1
ATOM 2411 N N . GLY F 1 30 ? 51.514 27.952 101.831 1.00 38.05 30 GLY F N 1
ATOM 2412 C CA . GLY F 1 30 ? 52.826 28.565 102.053 1.00 38.77 30 GLY F CA 1
ATOM 2413 C C . GLY F 1 30 ? 52.924 30.008 101.576 1.00 39.79 30 GLY F C 1
ATOM 2414 O O . GLY F 1 30 ? 54.015 30.528 101.384 1.00 40.29 30 GLY F O 1
ATOM 2415 N N . VAL F 1 31 ? 51.781 30.659 101.393 1.00 40.12 31 VAL F N 1
ATOM 2416 C CA . VAL F 1 31 ? 51.733 32.048 100.954 1.00 40.73 31 VAL F CA 1
ATOM 2417 C C . VAL F 1 31 ? 51.836 33.005 102.149 1.00 41.38 31 VAL F C 1
ATOM 2418 O O . VAL F 1 31 ? 51.119 32.875 103.131 1.00 41.71 31 VAL F O 1
ATOM 2422 N N . GLU F 1 32 ? 52.776 33.934 102.062 1.00 42.39 32 GLU F N 1
ATOM 2423 C CA . GLU F 1 32 ? 52.989 34.941 103.097 1.00 43.31 32 GLU F CA 1
ATOM 2424 C C . GLU F 1 32 ? 51.828 35.956 103.111 1.00 43.21 32 GLU F C 1
ATOM 2425 O O . GLU F 1 32 ? 51.265 36.298 102.059 1.00 42.27 32 GLU F O 1
ATOM 2431 N N . PRO F 1 33 ? 51.485 36.464 104.312 1.00 43.65 33 PRO F N 1
ATOM 2432 C CA . PRO F 1 33 ? 50.247 37.245 104.490 1.00 42.70 33 PRO F CA 1
ATOM 2433 C C . PRO F 1 33 ? 50.353 38.601 103.831 1.00 41.25 33 PRO F C 1
ATOM 2434 O O . PRO F 1 33 ? 51.365 39.293 104.012 1.00 41.52 33 PRO F O 1
ATOM 2438 N N . GLU F 1 34 ? 49.356 38.964 103.031 1.00 39.65 34 GLU F N 1
ATOM 2439 C CA . GLU F 1 34 ? 49.297 40.341 102.505 1.00 38.05 34 GLU F CA 1
ATOM 2440 C C . GLU F 1 34 ? 47.946 40.954 102.825 1.00 36.31 34 GLU F C 1
ATOM 2441 O O . GLU F 1 34 ? 46.996 40.829 102.050 1.00 35.23 34 GLU F O 1
ATOM 2447 N N . GLU F 1 35 ? 47.881 41.627 103.967 1.00 34.70 35 GLU F N 1
ATOM 2448 C CA . GLU F 1 35 ? 46.606 42.082 104.514 1.00 33.70 35 GLU F CA 1
ATOM 2449 C C . GLU F 1 35 ? 45.821 42.947 103.513 1.00 32.66 35 GLU F C 1
ATOM 2450 O O . GLU F 1 35 ? 44.634 42.725 103.315 1.00 32.43 35 GLU F O 1
ATOM 2456 N N . ALA F 1 36 ? 46.502 43.888 102.864 1.00 32.05 36 ALA F N 1
ATOM 2457 C CA . ALA F 1 36 ? 45.867 44.785 101.894 1.00 31.68 36 ALA F CA 1
ATOM 2458 C C . ALA F 1 36 ? 45.217 44.023 100.748 1.00 31.03 36 ALA F C 1
ATOM 2459 O O . ALA F 1 36 ? 44.158 44.403 100.290 1.00 31.24 36 ALA F O 1
ATOM 2461 N N . ARG F 1 37 ? 45.859 42.957 100.282 1.00 30.78 37 ARG F N 1
ATOM 2462 C CA . ARG F 1 37 ? 45.351 42.192 99.145 1.00 30.38 37 ARG F CA 1
ATOM 2463 C C . ARG F 1 37 ? 44.235 41.269 99.614 1.00 30.04 37 ARG F C 1
ATOM 2464 O O . ARG F 1 37 ? 43.258 41.036 98.901 1.00 29.41 37 ARG F O 1
ATOM 2472 N N . ILE F 1 38 ? 44.372 40.753 100.829 1.00 29.45 38 ILE F N 1
ATOM 2473 C CA . ILE F 1 38 ? 43.287 39.976 101.419 1.00 30.00 38 ILE F CA 1
ATOM 2474 C C . ILE F 1 38 ? 42.027 40.837 101.572 1.00 29.78 38 ILE F C 1
ATOM 2475 O O . ILE F 1 38 ? 40.934 40.447 101.146 1.00 29.54 38 ILE F O 1
ATOM 2480 N N . LYS F 1 39 ? 42.189 42.010 102.184 1.00 29.19 39 LYS F N 1
ATOM 2481 C CA . LYS F 1 39 ? 41.056 42.881 102.466 1.00 28.97 39 LYS F CA 1
ATOM 2482 C C . LYS F 1 39 ? 40.456 43.406 101.161 1.00 28.46 39 LYS F C 1
ATOM 2483 O O . LYS F 1 39 ? 39.241 43.488 101.036 1.00 27.78 39 LYS F O 1
ATOM 2489 N N . ALA F 1 40 ? 41.311 43.744 100.191 1.00 28.16 40 ALA F N 1
ATOM 2490 C CA . ALA F 1 40 ? 40.848 44.212 98.886 1.00 28.73 40 ALA F CA 1
ATOM 2491 C C . ALA F 1 40 ? 39.978 43.139 98.201 1.00 29.69 40 ALA F C 1
ATOM 2492 O O . ALA F 1 40 ? 38.945 43.443 97.619 1.00 29.85 40 ALA F O 1
ATOM 2494 N N . LEU F 1 41 ? 40.415 41.884 98.276 1.00 31.53 41 LEU F N 1
ATOM 2495 C CA . LEU F 1 41 ? 39.699 40.764 97.647 1.00 31.78 41 LEU F CA 1
ATOM 2496 C C . LEU F 1 41 ? 38.313 40.626 98.284 1.00 31.73 41 LEU F C 1
ATOM 2497 O O . LEU F 1 41 ? 37.291 40.530 97.592 1.00 31.24 41 LEU F O 1
ATOM 2502 N N . VAL F 1 42 ? 38.279 40.633 99.612 1.00 31.99 42 VAL F N 1
ATOM 2503 C CA . VAL F 1 42 ? 37.010 40.578 100.337 1.00 31.86 42 VAL F CA 1
ATOM 2504 C C . VAL F 1 42 ? 36.095 41.756 99.977 1.00 32.55 42 VAL F C 1
ATOM 2505 O O . VAL F 1 42 ? 34.901 41.566 99.736 1.00 33.42 42 VAL F O 1
ATOM 2509 N N . ALA F 1 43 ? 36.639 42.965 99.912 1.00 32.41 43 ALA F N 1
ATOM 2510 C CA . ALA F 1 43 ? 35.821 44.126 99.531 1.00 33.07 43 ALA F CA 1
ATOM 2511 C C . ALA F 1 43 ? 35.294 43.981 98.101 1.00 33.58 43 ALA F C 1
ATOM 2512 O O . ALA F 1 43 ? 34.133 44.242 97.842 1.00 33.66 43 ALA F O 1
ATOM 2514 N N . ALA F 1 44 ? 36.155 43.554 97.182 1.00 34.58 44 ALA F N 1
ATOM 2515 C CA . ALA F 1 44 ? 35.768 43.400 95.786 1.00 35.76 44 ALA F CA 1
ATOM 2516 C C . ALA F 1 44 ? 34.629 42.388 95.608 1.00 36.86 44 ALA F C 1
ATOM 2517 O O . ALA F 1 44 ? 33.775 42.551 94.735 1.00 36.37 44 ALA F O 1
ATOM 2519 N N . LEU F 1 45 ? 34.629 41.347 96.437 1.00 38.63 45 LEU F N 1
ATOM 2520 C CA . LEU F 1 45 ? 33.676 40.246 96.306 1.00 40.71 45 LEU F CA 1
ATOM 2521 C C . LEU F 1 45 ? 32.409 40.432 97.139 1.00 41.68 45 LEU F C 1
ATOM 2522 O O . LEU F 1 45 ? 31.461 39.660 96.999 1.00 42.35 45 LEU F O 1
ATOM 2527 N N . GLU F 1 46 ? 32.381 41.469 97.975 1.00 42.88 46 GLU F N 1
ATOM 2528 C CA . GLU F 1 46 ? 31.184 41.818 98.751 1.00 43.97 46 GLU F CA 1
ATOM 2529 C C . GLU F 1 46 ? 30.020 42.196 97.836 1.00 43.94 46 GLU F C 1
ATOM 2530 O O . GLU F 1 46 ? 30.157 43.049 96.956 1.00 43.67 46 GLU F O 1
ATOM 2536 N N . GLY F 1 47 ? 28.877 41.548 98.055 1.00 44.25 47 GLY F N 1
ATOM 2537 C CA . GLY F 1 47 ? 27.693 4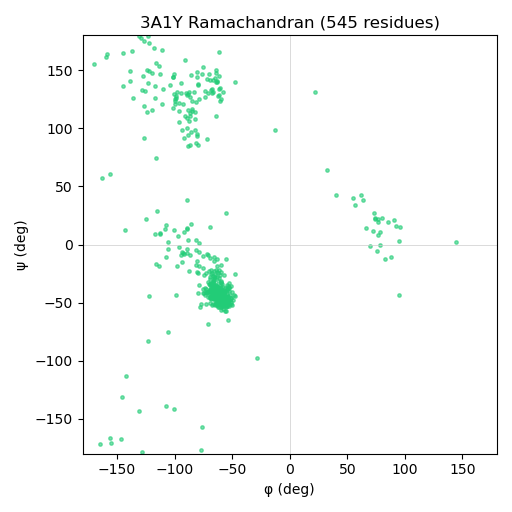1.758 97.222 1.00 43.97 47 GLY F CA 1
ATOM 2538 C C . GLY F 1 47 ? 27.746 41.086 95.856 1.00 43.85 47 GLY F C 1
ATOM 2539 O O . GLY F 1 47 ? 26.762 41.110 95.111 1.00 44.06 47 GLY F O 1
ATOM 2540 N N . VAL F 1 48 ? 28.890 40.494 95.520 1.00 43.18 48 VAL F N 1
ATOM 2541 C CA . VAL F 1 48 ? 29.051 39.818 94.236 1.00 42.67 48 VAL F CA 1
ATOM 2542 C C . VAL F 1 48 ? 28.382 38.442 94.294 1.00 42.31 48 VAL F C 1
ATOM 2543 O O . VAL F 1 48 ? 28.650 37.628 95.189 1.00 42.18 48 VAL F O 1
ATOM 2547 N N . ASN F 1 49 ? 27.485 38.215 93.339 1.00 41.71 49 ASN F N 1
ATOM 2548 C CA . ASN F 1 49 ? 26.863 36.926 93.148 1.00 40.60 49 ASN F CA 1
ATOM 2549 C C . ASN F 1 49 ? 27.851 36.064 92.377 1.00 40.31 49 ASN F C 1
ATOM 2550 O O . ASN F 1 49 ? 27.921 36.142 91.156 1.00 40.21 49 ASN F O 1
ATOM 2555 N N . ILE F 1 50 ? 28.633 35.262 93.089 1.00 40.03 50 ILE F N 1
ATOM 2556 C CA . ILE F 1 50 ? 29.692 34.481 92.444 1.00 40.46 50 ILE F CA 1
ATOM 2557 C C . ILE F 1 50 ? 29.147 33.458 91.452 1.00 40.64 50 ILE F C 1
ATOM 2558 O O . ILE F 1 50 ? 29.706 33.276 90.374 1.00 40.56 50 ILE F O 1
ATOM 2563 N N . ASP F 1 51 ? 28.028 32.832 91.801 1.00 41.24 51 ASP F N 1
ATOM 2564 C CA . ASP F 1 51 ? 27.396 31.840 90.933 1.00 42.30 51 ASP F CA 1
ATOM 2565 C C . ASP F 1 51 ? 26.914 32.431 89.615 1.00 41.69 51 ASP F C 1
ATOM 2566 O O . ASP F 1 51 ? 27.036 31.795 88.584 1.00 41.16 51 ASP F O 1
ATOM 2571 N N . GLU F 1 52 ? 26.422 33.665 89.648 1.00 41.66 52 GLU F N 1
ATOM 2572 C CA . GLU F 1 52 ? 26.076 34.391 88.426 1.00 42.36 52 GLU F CA 1
ATOM 2573 C C . GLU F 1 52 ? 27.285 34.772 87.590 1.00 42.48 52 GLU F C 1
ATOM 2574 O O . GLU F 1 52 ? 27.283 34.615 86.374 1.00 42.44 52 GLU F O 1
ATOM 2580 N N . VAL F 1 53 ? 28.312 35.291 88.252 1.00 43.28 53 VAL F N 1
ATOM 2581 C CA . VAL F 1 53 ? 29.589 35.586 87.617 1.00 44.19 53 VAL F CA 1
ATOM 2582 C C . VAL F 1 53 ? 30.137 34.365 86.856 1.00 44.83 53 VAL F C 1
ATOM 2583 O O . VAL F 1 53 ? 30.562 34.489 85.701 1.00 44.78 53 VAL F O 1
ATOM 2587 N N . ILE F 1 54 ? 30.120 33.204 87.520 1.00 45.64 54 ILE F N 1
ATOM 2588 C CA . ILE F 1 54 ? 30.591 31.920 86.970 1.00 46.16 54 ILE F CA 1
ATOM 2589 C C . ILE F 1 54 ? 29.765 31.434 85.770 1.00 46.85 54 ILE F C 1
ATOM 2590 O O . ILE F 1 54 ? 30.323 30.960 84.783 1.00 46.72 54 ILE F O 1
ATOM 2595 N N . GLU F 1 55 ? 28.438 31.551 85.859 1.00 47.86 55 GLU F N 1
ATOM 2596 C CA . GLU F 1 55 ? 27.555 31.103 84.774 1.00 48.68 55 GLU F CA 1
ATOM 2597 C C . GLU F 1 55 ? 27.747 31.962 83.512 1.00 49.26 55 GLU F C 1
ATOM 2598 O O . GLU F 1 55 ? 27.548 31.480 82.393 1.00 48.98 55 GLU F O 1
ATOM 2604 N N . LYS F 1 56 ? 28.170 33.216 83.705 1.00 49.98 56 LYS F N 1
ATOM 2605 C CA . LYS F 1 56 ? 28.518 34.117 82.596 1.00 51.01 56 LYS F CA 1
ATOM 2606 C C . LYS F 1 56 ? 29.915 33.848 81.981 1.00 51.99 56 LYS F C 1
ATOM 2607 O O . LYS F 1 56 ? 30.299 34.470 80.987 1.00 51.55 56 LYS F O 1
ATOM 2613 N N . ALA F 1 57 ? 30.660 32.936 82.615 1.00 53.38 57 ALA F N 1
ATOM 2614 C CA . ALA F 1 57 ? 31.709 32.088 81.984 1.00 54.95 57 ALA F CA 1
ATOM 2615 C C . ALA F 1 57 ? 32.645 32.692 80.925 1.00 55.87 57 ALA F C 1
ATOM 2616 O O . ALA F 1 57 ? 32.956 32.037 79.918 1.00 55.64 57 ALA F O 1
ATOM 2618 N N . ALA F 1 58 ? 33.118 33.913 81.178 1.00 57.47 58 ALA F N 1
ATOM 2619 C CA . ALA F 1 58 ? 34.007 34.629 80.251 1.00 58.40 58 ALA F CA 1
ATOM 2620 C C . ALA F 1 58 ? 34.890 35.635 80.987 1.00 59.01 58 ALA F C 1
ATOM 2621 O O . ALA F 1 58 ? 34.541 36.820 81.125 1.00 59.79 58 ALA F O 1
ATOM 2623 N N . MET G 2 1 ? 30.918 76.632 122.319 1.00 85.00 1 MET G N 1
ATOM 2624 C CA . MET G 2 1 ? 32.141 77.226 122.941 1.00 85.10 1 MET G CA 1
ATOM 2625 C C . MET G 2 1 ? 33.187 77.560 121.869 1.00 85.06 1 MET G C 1
ATOM 2626 O O . MET G 2 1 ? 34.066 76.746 121.567 1.00 85.12 1 MET G O 1
ATOM 2631 N N . ALA G 2 2 ? 33.072 78.761 121.296 1.00 84.99 2 ALA G N 1
ATOM 2632 C CA . ALA G 2 2 ? 33.941 79.206 120.195 1.00 84.84 2 ALA G CA 1
ATOM 2633 C C . ALA G 2 2 ? 34.304 80.699 120.262 1.00 84.66 2 ALA G C 1
ATOM 2634 O O . ALA G 2 2 ? 34.837 81.266 119.298 1.00 84.68 2 ALA G O 1
ATOM 2636 N N . HIS G 2 3 ? 34.018 81.324 121.404 1.00 84.38 3 HIS G N 1
ATOM 2637 C CA . HIS G 2 3 ? 34.442 82.698 121.685 1.00 84.05 3 HIS G CA 1
ATOM 2638 C C . HIS G 2 3 ? 35.967 82.778 121.780 1.00 83.85 3 HIS G C 1
ATOM 2639 O O . HIS G 2 3 ? 36.556 83.846 121.588 1.00 83.87 3 HIS G O 1
ATOM 2646 N N . VAL G 2 4 ? 36.595 81.636 122.064 1.00 83.53 4 VAL G N 1
ATOM 2647 C CA . VAL G 2 4 ? 38.041 81.561 122.272 1.00 83.19 4 VAL G CA 1
ATOM 2648 C C . VAL G 2 4 ? 38.630 80.227 121.746 1.00 82.91 4 VAL G C 1
ATOM 2649 O O . VAL G 2 4 ? 38.337 79.819 120.616 1.00 82.90 4 VAL G O 1
ATOM 2653 N N . ALA G 2 5 ? 39.442 79.568 122.574 1.00 82.47 5 ALA G N 1
ATOM 2654 C CA . ALA G 2 5 ? 40.213 78.372 122.222 1.00 81.86 5 ALA G CA 1
ATOM 2655 C C . ALA G 2 5 ? 39.337 77.152 121.870 1.00 81.44 5 ALA G C 1
ATOM 2656 O O . ALA G 2 5 ? 38.231 77.034 122.403 1.00 81.44 5 ALA G O 1
ATOM 2658 N N . GLU G 2 6 ? 39.793 76.238 120.997 1.00 80.74 6 GLU G N 1
ATOM 2659 C CA . GLU G 2 6 ? 41.122 76.210 120.331 1.00 80.01 6 GLU G CA 1
ATOM 2660 C C . GLU G 2 6 ? 42.277 75.699 121.213 1.00 79.36 6 GLU G C 1
ATOM 2661 O O . GLU G 2 6 ? 43.449 75.786 120.829 1.00 79.26 6 GLU G O 1
ATOM 2667 N N . TRP G 2 7 ? 41.929 75.146 122.375 1.00 78.47 7 TRP G N 1
ATOM 2668 C CA . TRP G 2 7 ? 42.908 74.786 123.403 1.00 77.50 7 TRP G CA 1
ATOM 2669 C C . TRP G 2 7 ? 43.615 73.470 123.100 1.00 76.78 7 TRP G C 1
ATOM 2670 O O . TRP G 2 7 ? 42.992 72.503 122.659 1.00 76.68 7 TRP G O 1
ATOM 2681 N N . LYS G 2 8 ? 44.924 73.456 123.338 1.00 75.90 8 LYS G N 1
ATOM 2682 C CA . LYS G 2 8 ? 45.759 72.282 123.097 1.00 74.95 8 LYS G CA 1
ATOM 2683 C C . LYS G 2 8 ? 45.690 71.307 124.268 1.00 74.13 8 LYS G C 1
ATOM 2684 O O . LYS G 2 8 ? 45.851 71.690 125.431 1.00 74.14 8 LYS G O 1
ATOM 2690 N N . LYS G 2 9 ? 45.462 70.042 123.926 1.00 73.16 9 LYS G N 1
ATOM 2691 C CA . LYS G 2 9 ? 45.059 68.989 124.862 1.00 72.03 9 LYS G CA 1
ATOM 2692 C C . LYS G 2 9 ? 43.777 69.327 125.632 1.00 71.18 9 LYS G C 1
ATOM 2693 O O . LYS G 2 9 ? 43.625 69.000 126.814 1.00 71.23 9 LYS G O 1
ATOM 2699 N N . LYS G 2 10 ? 42.887 70.032 124.940 1.00 69.89 10 LYS G N 1
ATOM 2700 C CA . LYS G 2 10 ? 41.456 70.006 125.205 1.00 68.70 10 LYS G CA 1
ATOM 2701 C C . LYS G 2 10 ? 40.837 69.568 123.885 1.00 67.67 10 LYS G C 1
ATOM 2702 O O . LYS G 2 10 ? 39.952 68.714 123.853 1.00 67.70 10 LYS G O 1
ATOM 2708 N N . GLU G 2 11 ? 41.334 70.158 122.798 1.00 66.24 11 GLU G N 1
ATOM 2709 C CA . GLU G 2 11 ? 40.986 69.733 121.454 1.00 65.05 11 GLU G CA 1
ATOM 2710 C C . GLU G 2 11 ? 41.745 68.456 121.098 1.00 63.79 11 GLU G C 1
ATOM 2711 O O . GLU G 2 11 ? 41.136 67.477 120.668 1.00 63.42 11 GLU G O 1
ATOM 2717 N N . VAL G 2 12 ? 43.066 68.462 121.285 1.00 62.24 12 VAL G N 1
ATOM 2718 C CA . VAL G 2 12 ? 43.873 67.260 121.023 1.00 60.87 12 VAL G CA 1
ATOM 2719 C C . VAL G 2 12 ? 43.616 66.137 122.038 1.00 60.14 12 VAL G C 1
ATOM 2720 O O . VAL G 2 12 ? 43.763 64.960 121.711 1.00 60.08 12 VAL G O 1
ATOM 2724 N N . GLU G 2 13 ? 43.216 66.514 123.252 1.00 59.00 13 GLU G N 1
ATOM 2725 C CA . GLU G 2 13 ? 42.742 65.570 124.258 1.00 58.03 13 GLU G CA 1
ATOM 2726 C C . GLU G 2 13 ? 41.516 64.814 123.748 1.00 56.96 13 GLU G C 1
ATOM 2727 O O . GLU G 2 13 ? 41.497 63.587 123.752 1.00 56.52 13 GLU G O 1
ATOM 2733 N N . GLU G 2 14 ? 40.504 65.564 123.312 1.00 56.02 14 GLU G N 1
ATOM 2734 C CA . GLU G 2 14 ? 39.250 65.002 122.803 1.00 55.12 14 GLU G CA 1
ATOM 2735 C C . GLU G 2 14 ? 39.480 64.154 121.544 1.00 54.00 14 GLU G C 1
ATOM 2736 O O . GLU G 2 14 ? 38.983 63.025 121.449 1.00 53.51 14 GLU G O 1
ATOM 2742 N N . LEU G 2 15 ? 40.244 64.700 120.597 1.00 52.57 15 LEU G N 1
ATOM 2743 C CA . LEU G 2 15 ? 40.630 63.978 119.384 1.00 51.37 15 LEU G CA 1
ATOM 2744 C C . LEU G 2 15 ? 41.403 62.702 119.701 1.00 50.65 15 LEU G C 1
ATOM 2745 O O . LEU G 2 15 ? 41.269 61.700 118.990 1.00 50.21 15 LEU G O 1
ATOM 2750 N N . ALA G 2 16 ? 42.198 62.754 120.771 1.00 49.64 16 ALA G N 1
ATOM 2751 C CA . ALA G 2 16 ? 42.922 61.595 121.301 1.00 49.11 16 ALA G CA 1
ATOM 2752 C C . ALA G 2 16 ? 42.022 60.405 121.583 1.00 48.63 16 ALA G C 1
ATOM 2753 O O . ALA G 2 16 ? 42.159 59.353 120.962 1.00 48.44 16 ALA G O 1
ATOM 2755 N N . LYS G 2 17 ? 41.118 60.585 122.544 1.00 48.16 17 LYS G N 1
ATOM 2756 C CA . LYS G 2 17 ? 40.148 59.565 122.930 1.00 47.68 17 LYS G CA 1
ATOM 2757 C C . LYS G 2 17 ? 39.383 59.067 121.699 1.00 47.07 17 LYS G C 1
ATOM 2758 O O . LYS G 2 17 ? 39.083 57.880 121.577 1.00 46.44 17 LYS G O 1
ATOM 2764 N N . LEU G 2 18 ? 39.100 59.989 120.783 1.00 46.34 18 LEU G N 1
ATOM 2765 C CA . LEU G 2 18 ? 38.286 59.687 119.618 1.00 46.42 18 LEU G CA 1
ATOM 2766 C C . LEU G 2 18 ? 38.963 58.651 118.718 1.00 45.66 18 LEU G C 1
ATOM 2767 O O . LEU G 2 18 ? 38.359 57.642 118.351 1.00 45.52 18 LEU G O 1
ATOM 2772 N N . ILE G 2 19 ? 40.230 58.897 118.403 1.00 44.87 19 ILE G N 1
ATOM 2773 C CA . ILE G 2 19 ? 41.024 58.020 117.549 1.00 44.17 19 ILE G CA 1
ATOM 2774 C C . ILE G 2 19 ? 41.137 56.627 118.180 1.00 43.71 19 ILE G C 1
ATOM 2775 O O . ILE G 2 19 ? 41.031 55.619 117.484 1.00 43.69 19 ILE G O 1
ATOM 2780 N N . LYS G 2 20 ? 41.310 56.592 119.502 1.00 42.78 20 LYS G N 1
ATOM 2781 C CA . LYS G 2 20 ? 41.386 55.349 120.272 1.00 42.40 20 LYS G CA 1
ATOM 2782 C C . LYS G 2 20 ? 40.040 54.597 120.340 1.00 42.12 20 LYS G C 1
ATOM 2783 O O . LYS G 2 20 ? 39.989 53.443 120.779 1.00 41.92 20 LYS G O 1
ATOM 2789 N N . SER G 2 21 ? 38.962 55.262 119.927 1.00 41.66 21 SER G N 1
ATOM 2790 C CA . SER G 2 21 ? 37.611 54.720 120.055 1.00 42.02 21 SER G CA 1
ATOM 2791 C C . SER G 2 21 ? 37.130 53.973 118.812 1.00 41.79 21 SER G C 1
ATOM 2792 O O . SER G 2 21 ? 36.115 53.285 118.865 1.00 41.84 21 SER G O 1
ATOM 2795 N N . TYR G 2 22 ? 37.822 54.155 117.692 1.00 41.26 22 TYR G N 1
ATOM 2796 C CA . TYR G 2 22 ? 37.356 53.634 116.405 1.00 41.15 22 TYR G CA 1
ATOM 2797 C C . TYR G 2 22 ? 38.462 52.824 115.764 1.00 40.35 22 TYR G C 1
ATOM 2798 O O . TYR G 2 22 ? 39.624 53.155 115.931 1.00 40.74 22 TYR G O 1
ATOM 2807 N N . PRO G 2 23 ? 38.104 51.742 115.043 1.00 40.16 23 PRO G N 1
ATOM 2808 C CA . PRO G 2 23 ? 39.117 50.895 114.402 1.00 39.43 23 PRO G CA 1
ATOM 2809 C C . PRO G 2 23 ? 39.754 51.478 113.130 1.00 39.21 23 PRO G C 1
ATOM 2810 O O . PRO G 2 23 ? 40.850 51.065 112.754 1.00 38.49 23 PRO G O 1
ATOM 2814 N N . VAL G 2 24 ? 39.086 52.435 112.493 1.00 39.15 24 VAL G N 1
ATOM 2815 C CA . VAL G 2 24 ? 39.469 52.913 111.155 1.00 39.05 24 VAL G CA 1
ATOM 2816 C C . VAL G 2 24 ? 39.622 54.435 111.182 1.00 39.73 24 VAL G C 1
ATOM 2817 O O . VAL G 2 24 ? 38.667 55.162 111.488 1.00 40.41 24 VAL G O 1
ATOM 2821 N N . ILE G 2 25 ? 40.828 54.911 110.868 1.00 39.30 25 ILE G N 1
ATOM 2822 C CA . ILE G 2 25 ? 41.149 56.323 111.008 1.00 39.42 25 ILE G CA 1
ATOM 2823 C C . ILE G 2 25 ? 41.642 56.866 109.682 1.00 39.92 25 ILE G C 1
ATOM 2824 O O . ILE G 2 25 ? 42.700 56.459 109.187 1.00 40.01 25 ILE G O 1
ATOM 2829 N N . ALA G 2 26 ? 40.869 57.768 109.090 1.00 39.97 26 ALA G N 1
ATOM 2830 C CA . ALA G 2 26 ? 41.236 58.338 107.796 1.00 40.03 26 ALA G CA 1
ATOM 2831 C C . ALA G 2 26 ? 41.573 59.801 107.899 1.00 40.56 26 ALA G C 1
ATOM 2832 O O . ALA G 2 26 ? 41.005 60.527 108.715 1.00 40.56 26 ALA G O 1
ATOM 2834 N N . LEU G 2 27 ? 42.516 60.223 107.065 1.00 40.69 27 LEU G N 1
ATOM 2835 C CA . LEU G 2 27 ? 42.716 61.626 106.791 1.00 41.74 27 LEU G CA 1
ATOM 2836 C C . LEU G 2 27 ? 42.063 61.922 105.453 1.00 41.82 27 LEU G C 1
ATOM 2837 O O . LEU G 2 27 ? 42.316 61.223 104.459 1.00 41.21 27 LEU G O 1
ATOM 2842 N N . VAL G 2 28 ? 41.228 62.962 105.443 1.00 41.63 28 VAL G N 1
ATOM 2843 C CA . VAL G 2 28 ? 40.505 63.392 104.249 1.00 41.61 28 VAL G CA 1
ATOM 2844 C C . VAL G 2 28 ? 40.775 64.870 103.919 1.00 42.56 28 VAL G C 1
ATOM 2845 O O . VAL G 2 28 ? 41.040 65.684 104.813 1.00 42.64 28 VAL G O 1
ATOM 2849 N N . ASP G 2 29 ? 40.711 65.213 102.636 1.00 43.03 29 ASP G N 1
ATOM 2850 C CA . ASP G 2 29 ? 40.823 66.611 102.216 1.00 44.08 29 ASP G CA 1
ATOM 2851 C C . ASP G 2 29 ? 39.413 67.187 102.123 1.00 44.43 29 ASP G C 1
ATOM 2852 O O . ASP G 2 29 ? 38.569 66.664 101.385 1.00 44.30 29 ASP G O 1
ATOM 2857 N N . VAL G 2 30 ? 39.165 68.240 102.902 1.00 44.56 30 VAL G N 1
ATOM 2858 C CA . VAL G 2 30 ? 37.851 68.887 102.980 1.00 45.34 30 VAL G CA 1
ATOM 2859 C C . VAL G 2 30 ? 37.786 70.235 102.255 1.00 45.73 30 VAL G C 1
ATOM 2860 O O . VAL G 2 30 ? 36.720 70.835 102.170 1.00 46.17 30 VAL G O 1
ATOM 2864 N N . SER G 2 31 ? 38.922 70.694 101.729 1.00 46.51 31 SER G N 1
ATOM 2865 C CA . SER G 2 31 ? 39.062 72.061 101.203 1.00 46.90 31 SER G CA 1
ATOM 2866 C C . SER G 2 31 ? 38.140 72.405 100.032 1.00 47.12 31 SER G C 1
ATOM 2867 O O . SER G 2 31 ? 37.871 73.576 99.780 1.00 47.19 31 SER G O 1
ATOM 2870 N N . SER G 2 32 ? 37.653 71.391 99.319 1.00 47.69 32 SER G N 1
ATOM 2871 C CA . SER G 2 32 ? 36.795 71.636 98.157 1.00 48.32 32 SER G CA 1
ATOM 2872 C C . SER G 2 32 ? 35.325 71.924 98.530 1.00 48.54 32 SER G C 1
ATOM 2873 O O . SER G 2 32 ? 34.557 72.426 97.701 1.00 48.45 32 SER G O 1
ATOM 2876 N N . MET G 2 33 ? 34.958 71.636 99.781 1.00 48.09 33 MET G N 1
ATOM 2877 C CA . MET G 2 33 ? 33.562 71.724 100.231 1.00 48.60 33 MET G CA 1
ATOM 2878 C C . MET G 2 33 ? 33.186 73.035 100.926 1.00 46.75 33 MET G C 1
ATOM 2879 O O . MET G 2 33 ? 33.767 73.383 101.958 1.00 46.64 33 MET G O 1
ATOM 2884 N N . PRO G 2 34 ? 32.186 73.751 100.378 1.00 45.45 34 PRO G N 1
ATOM 2885 C CA . PRO G 2 34 ? 31.603 74.870 101.107 1.00 44.59 34 PRO G CA 1
ATOM 2886 C C . PRO G 2 34 ? 30.978 74.370 102.411 1.00 43.67 34 PRO G C 1
ATOM 2887 O O . PRO G 2 34 ? 30.789 73.158 102.578 1.00 43.39 34 PRO G O 1
ATOM 2891 N N . ALA G 2 35 ? 30.672 75.295 103.316 1.00 42.31 35 ALA G N 1
ATOM 2892 C CA . ALA G 2 35 ? 30.295 74.955 104.687 1.00 41.54 35 ALA G CA 1
ATOM 2893 C C . ALA G 2 35 ? 29.059 74.054 104.818 1.00 40.91 35 ALA G C 1
ATOM 2894 O O . ALA G 2 35 ? 29.047 73.127 105.638 1.00 40.88 35 ALA G O 1
ATOM 2896 N N . TYR G 2 36 ? 28.020 74.336 104.033 1.00 40.07 36 TYR G N 1
ATOM 2897 C CA . TYR G 2 36 ? 26.793 73.547 104.105 1.00 39.02 36 TYR G CA 1
ATOM 2898 C C . TYR G 2 36 ? 26.948 72.143 103.502 1.00 38.38 36 TYR G C 1
ATOM 2899 O O . TYR G 2 36 ? 26.594 71.168 104.159 1.00 38.20 36 TYR G O 1
ATOM 2908 N N . PRO G 2 37 ? 27.475 72.032 102.259 1.00 37.90 37 PRO G N 1
ATOM 2909 C CA . PRO G 2 37 ? 27.816 70.712 101.701 1.00 37.21 37 PRO G CA 1
ATOM 2910 C C . PRO G 2 37 ? 28.667 69.849 102.640 1.00 37.09 37 PRO G C 1
ATOM 2911 O O . PRO G 2 37 ? 28.427 68.640 102.765 1.00 35.76 37 PRO G O 1
ATOM 2915 N N . LEU G 2 38 ? 29.637 70.470 103.307 1.00 37.56 38 LEU G N 1
ATOM 2916 C CA . LEU G 2 38 ? 30.465 69.749 104.272 1.00 38.61 38 LEU G CA 1
ATOM 2917 C C . LEU G 2 38 ? 29.600 69.294 105.427 1.00 38.06 38 LEU G C 1
ATOM 2918 O O . LEU G 2 38 ? 29.739 68.189 105.896 1.00 38.21 38 LEU G O 1
ATOM 2923 N N . SER G 2 39 ? 28.707 70.165 105.882 1.00 38.09 39 SER G N 1
ATOM 2924 C CA . SER G 2 39 ? 27.770 69.828 106.950 1.00 38.37 39 SER G CA 1
ATOM 2925 C C . SER G 2 39 ? 26.913 68.604 106.585 1.00 38.20 39 SER G C 1
ATOM 2926 O O . SER G 2 39 ? 26.677 67.722 107.411 1.00 37.61 39 SER G O 1
ATOM 2929 N N . GLN G 2 40 ? 26.456 68.563 105.339 1.00 38.66 40 GLN G N 1
ATOM 2930 C CA . GLN G 2 40 ? 25.695 67.425 104.847 1.00 39.34 40 GLN G CA 1
ATOM 2931 C C . GLN G 2 40 ? 26.555 66.159 104.791 1.00 39.37 40 GLN G C 1
ATOM 2932 O O . GLN G 2 40 ? 26.076 65.063 105.087 1.00 40.06 40 GLN G O 1
ATOM 2938 N N . MET G 2 41 ? 27.820 66.310 104.431 1.00 39.60 41 MET G N 1
ATOM 2939 C CA . MET G 2 41 ? 28.747 65.190 104.462 1.00 40.38 41 MET G CA 1
ATOM 2940 C C . MET G 2 41 ? 28.954 64.640 105.880 1.00 39.44 41 MET G C 1
ATOM 2941 O O . MET G 2 41 ? 28.881 63.427 106.083 1.00 38.58 41 MET G O 1
ATOM 2946 N N . ARG G 2 42 ? 29.206 65.531 106.840 1.00 38.45 42 ARG G N 1
ATOM 2947 C CA . ARG G 2 42 ? 29.273 65.162 108.263 1.00 38.75 42 ARG G CA 1
ATOM 2948 C C . ARG G 2 42 ? 28.047 64.355 108.746 1.00 38.15 42 ARG G C 1
ATOM 2949 O O . ARG G 2 42 ? 28.217 63.355 109.444 1.00 37.50 42 ARG G O 1
ATOM 2957 N N . ARG G 2 43 ? 26.833 64.797 108.392 1.00 37.67 43 ARG G N 1
ATOM 2958 C CA . ARG G 2 43 ? 25.595 64.076 108.741 1.00 38.42 43 ARG G CA 1
ATOM 2959 C C . ARG G 2 43 ? 25.551 62.666 108.179 1.00 38.46 43 ARG G C 1
ATOM 2960 O O . ARG G 2 43 ? 25.205 61.717 108.876 1.00 37.91 43 ARG G O 1
ATOM 2968 N N . LEU G 2 44 ? 25.888 62.550 106.898 1.00 39.39 44 LEU G N 1
ATOM 2969 C CA . LEU G 2 44 ? 25.989 61.260 106.214 1.00 40.69 44 LEU G CA 1
ATOM 2970 C C . LEU G 2 44 ? 27.003 60.320 106.890 1.00 40.81 44 LEU G C 1
ATOM 2971 O O . LEU G 2 44 ? 26.730 59.134 107.090 1.00 41.89 44 LEU G O 1
ATOM 2976 N N . ILE G 2 45 ? 28.163 60.851 107.247 1.00 40.62 45 ILE G N 1
ATOM 2977 C CA . ILE G 2 45 ? 29.220 60.072 107.891 1.00 40.70 45 ILE G CA 1
ATOM 2978 C C . ILE G 2 45 ? 28.741 59.586 109.265 1.00 41.62 45 ILE G C 1
ATOM 2979 O O . ILE G 2 45 ? 29.000 58.438 109.656 1.00 42.04 45 ILE G O 1
ATOM 2984 N N . ARG G 2 46 ? 28.017 60.444 109.983 1.00 41.50 46 ARG G N 1
ATOM 2985 C CA . ARG G 2 46 ? 27.444 60.059 111.275 1.00 41.77 46 ARG G CA 1
ATOM 2986 C C . ARG G 2 46 ? 26.410 58.952 111.166 1.00 42.19 46 ARG G C 1
ATOM 2987 O O . ARG G 2 46 ? 26.424 58.028 111.967 1.00 42.07 46 ARG G O 1
ATOM 2995 N N . GLU G 2 47 ? 25.530 59.045 110.168 1.00 42.83 47 GLU G N 1
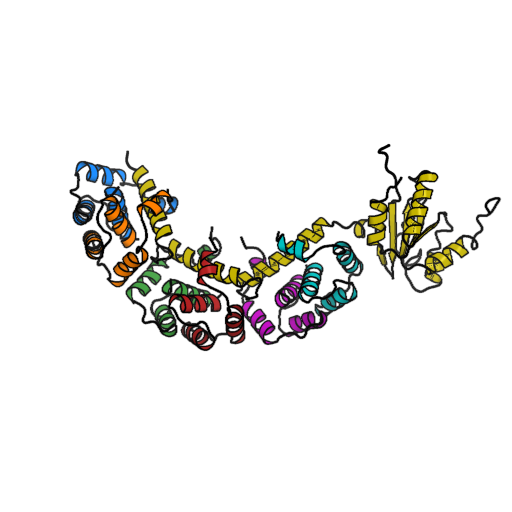ATOM 2996 C CA . GLU G 2 47 ? 24.522 58.017 109.921 1.00 43.95 47 GLU G CA 1
ATOM 2997 C C . GLU G 2 47 ? 25.140 56.701 109.499 1.00 44.63 47 GLU G C 1
ATOM 2998 O O . GLU G 2 47 ? 24.454 55.680 109.504 1.00 44.71 47 GLU G O 1
ATOM 3004 N N . ASN G 2 48 ? 26.424 56.733 109.131 1.00 45.64 48 ASN G N 1
ATOM 3005 C CA . ASN G 2 48 ? 27.156 55.538 108.675 1.00 46.76 48 ASN G CA 1
ATOM 3006 C C . ASN G 2 48 ? 28.318 55.073 109.560 1.00 46.64 48 ASN G C 1
ATOM 3007 O O . ASN G 2 48 ? 29.282 54.514 109.059 1.00 46.91 48 ASN G O 1
ATOM 3012 N N . GLY G 2 49 ? 28.234 55.333 110.863 1.00 47.16 49 GLY G N 1
ATOM 3013 C CA . GLY G 2 49 ? 29.104 54.703 111.852 1.00 46.86 49 GLY G CA 1
ATOM 3014 C C . GLY G 2 49 ? 30.389 55.436 112.153 1.00 46.97 49 GLY G C 1
ATOM 3015 O O . GLY G 2 49 ? 31.352 54.843 112.654 1.00 46.92 49 GLY G O 1
ATOM 3016 N N . GLY G 2 50 ? 30.427 56.730 111.855 1.00 46.31 50 GLY G N 1
ATOM 3017 C CA . GLY G 2 50 ? 31.657 57.465 112.056 1.00 45.00 50 GLY G CA 1
ATOM 3018 C C . GLY G 2 50 ? 31.457 58.941 112.260 1.00 45.22 50 GLY G C 1
ATOM 3019 O O . GLY G 2 50 ? 30.334 59.408 112.427 1.00 44.35 50 GLY G O 1
ATOM 3020 N N . LEU G 2 51 ? 32.561 59.675 112.261 1.00 45.19 51 LEU G N 1
ATOM 3021 C CA . LEU G 2 51 ? 32.485 61.125 112.327 1.00 46.64 51 LEU G CA 1
ATOM 3022 C C . LEU G 2 51 ? 33.733 61.833 111.814 1.00 46.83 51 LEU G C 1
ATOM 3023 O O . LEU G 2 51 ? 34.816 61.234 111.655 1.00 45.95 51 LEU G O 1
ATOM 3028 N N . LEU G 2 52 ? 33.557 63.117 111.551 1.00 47.70 52 LEU G N 1
ATOM 3029 C CA . LEU G 2 52 ? 34.603 63.938 110.990 1.00 48.91 52 LEU G CA 1
ATOM 3030 C C . LEU G 2 52 ? 35.019 65.076 111.927 1.00 49.71 52 LEU G C 1
ATOM 3031 O O . LEU G 2 52 ? 34.188 65.739 112.543 1.00 50.53 52 LEU G O 1
ATOM 3036 N N . ARG G 2 53 ? 36.318 65.292 112.046 1.00 50.40 53 ARG G N 1
ATOM 3037 C CA . ARG G 2 53 ? 36.823 66.389 112.847 1.00 51.46 53 ARG G CA 1
ATOM 3038 C C . ARG G 2 53 ? 37.811 67.210 112.036 1.00 51.78 53 ARG G C 1
ATOM 3039 O O . ARG G 2 53 ? 38.683 66.662 111.373 1.00 50.91 53 ARG G O 1
ATOM 3047 N N . VAL G 2 54 ? 37.654 68.526 112.083 1.00 52.46 54 VAL G N 1
ATOM 3048 C CA . VAL G 2 54 ? 38.588 69.423 111.409 1.00 53.24 54 VAL G CA 1
ATOM 3049 C C . VAL G 2 54 ? 39.423 70.17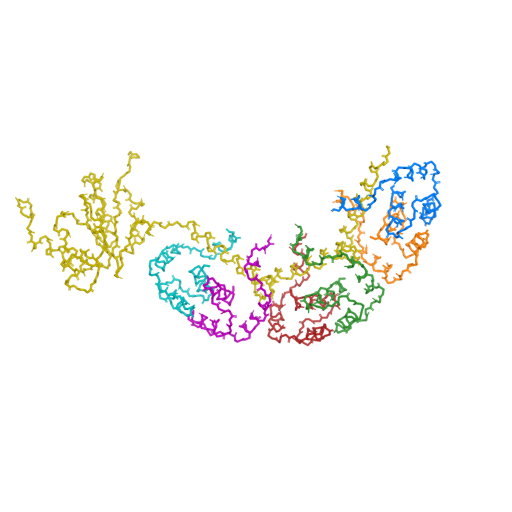6 112.447 1.00 53.58 54 VAL G C 1
ATOM 3050 O O . VAL G 2 54 ? 38.890 70.639 113.447 1.00 54.04 54 VAL G O 1
ATOM 3054 N N . SER G 2 55 ? 40.734 70.231 112.211 1.00 54.19 55 SER G N 1
ATOM 3055 C CA . SER G 2 55 ? 41.722 70.986 112.995 1.00 54.77 55 SER G CA 1
ATOM 3056 C C . SER G 2 55 ? 42.995 71.070 112.135 1.00 54.55 55 SER G C 1
ATOM 3057 O O . SER G 2 55 ? 42.960 70.681 110.966 1.00 54.44 55 SER G O 1
ATOM 3060 N N . ARG G 2 56 ? 44.109 71.554 112.687 1.00 54.21 56 ARG G N 1
ATOM 3061 C CA . ARG G 2 56 ? 45.306 71.789 111.860 1.00 53.91 56 ARG G CA 1
ATOM 3062 C C . ARG G 2 56 ? 46.581 71.055 112.332 1.00 53.53 56 ARG G C 1
ATOM 3063 O O . ARG G 2 56 ? 46.917 69.990 111.802 1.00 53.29 56 ARG G O 1
ATOM 3071 N N . ASN G 2 57 ? 47.290 71.630 113.307 1.00 52.85 57 ASN G N 1
ATOM 3072 C CA . ASN G 2 57 ? 48.487 70.993 113.878 1.00 52.23 57 ASN G CA 1
ATOM 3073 C C . ASN G 2 57 ? 48.154 70.039 115.028 1.00 51.86 57 ASN G C 1
ATOM 3074 O O . ASN G 2 57 ? 48.929 69.131 115.344 1.00 51.61 57 ASN G O 1
ATOM 3079 N N . THR G 2 58 ? 46.995 70.259 115.648 1.00 51.51 58 THR G N 1
ATOM 3080 C CA . THR G 2 58 ? 46.557 69.481 116.808 1.00 51.28 58 THR G CA 1
ATOM 3081 C C . THR G 2 58 ? 46.000 68.135 116.349 1.00 51.11 58 THR G C 1
ATOM 3082 O O . THR G 2 58 ? 45.868 67.191 117.125 1.00 50.86 58 THR G O 1
ATOM 3086 N N . LEU G 2 59 ? 45.664 68.082 115.068 1.00 51.01 59 LEU G N 1
ATOM 3087 C CA . LEU G 2 59 ? 45.404 66.849 114.357 1.00 50.82 59 LEU G CA 1
ATOM 3088 C C . LEU G 2 59 ? 46.660 65.971 114.361 1.00 51.09 59 LEU G C 1
ATOM 3089 O O . LEU G 2 59 ? 46.581 64.781 114.653 1.00 50.70 59 LEU G O 1
ATOM 3094 N N . ILE G 2 60 ? 47.819 66.561 114.058 1.00 51.77 60 ILE G N 1
ATOM 3095 C CA . ILE G 2 60 ? 49.107 65.853 114.203 1.00 52.48 60 ILE G CA 1
ATOM 3096 C C . ILE G 2 60 ? 49.309 65.549 115.700 1.00 52.48 60 ILE G C 1
ATOM 3097 O O . ILE G 2 60 ? 49.497 66.442 116.526 1.00 52.62 60 ILE G O 1
ATOM 3102 N N . GLU G 2 61 ? 49.227 64.270 116.035 1.00 53.04 61 GLU G N 1
ATOM 3103 C CA . GLU G 2 61 ? 48.793 63.843 117.368 1.00 53.61 61 GLU G CA 1
ATOM 3104 C C . GLU G 2 61 ? 47.971 62.535 117.192 1.00 53.25 61 GLU G C 1
ATOM 3105 O O . GLU G 2 61 ? 47.431 61.946 118.130 1.00 52.98 61 GLU G O 1
ATOM 3111 N N . LEU G 2 62 ? 47.884 62.098 115.943 1.00 53.04 62 LEU G N 1
ATOM 3112 C CA . LEU G 2 62 ? 47.821 60.685 115.646 1.00 52.48 62 LEU G CA 1
ATOM 3113 C C . LEU G 2 62 ? 48.953 60.051 116.473 1.00 52.49 62 LEU G C 1
ATOM 3114 O O . LEU G 2 62 ? 48.904 58.875 116.831 1.00 52.23 62 LEU G O 1
ATOM 3119 N N . ALA G 2 63 ? 49.966 60.874 116.770 1.00 52.62 63 ALA G N 1
ATOM 3120 C CA . ALA G 2 63 ? 51.130 60.520 117.588 1.00 52.64 63 ALA G CA 1
ATOM 3121 C C . ALA G 2 63 ? 50.797 60.188 119.047 1.00 52.63 63 ALA G C 1
ATOM 3122 O O . ALA G 2 63 ? 51.227 59.153 119.550 1.00 52.79 63 ALA G O 1
ATOM 3124 N N . ILE G 2 64 ? 50.039 61.049 119.724 1.00 52.64 64 ILE G N 1
ATOM 3125 C CA . ILE G 2 64 ? 49.670 60.783 121.126 1.00 53.35 64 ILE G CA 1
ATOM 3126 C C . ILE G 2 64 ? 48.758 59.565 121.310 1.00 53.76 64 ILE G C 1
ATOM 3127 O O . ILE G 2 64 ? 48.840 58.891 122.340 1.00 53.76 64 ILE G O 1
ATOM 3132 N N . LYS G 2 65 ? 47.931 59.257 120.308 1.00 54.11 65 LYS G N 1
ATOM 3133 C CA . LYS G 2 65 ? 47.084 58.058 120.367 1.00 54.69 65 LYS G CA 1
ATOM 3134 C C . LYS G 2 65 ? 47.892 56.827 120.019 1.00 54.80 65 LYS G C 1
ATOM 3135 O O . LYS G 2 65 ? 47.734 55.795 120.669 1.00 54.56 65 LYS G O 1
ATOM 3141 N N . LYS G 2 66 ? 48.749 56.930 118.999 1.00 55.10 66 LYS G N 1
ATOM 3142 C CA . LYS G 2 66 ? 49.642 55.819 118.657 1.00 55.75 66 LYS G CA 1
ATOM 3143 C C . LYS G 2 66 ? 50.526 55.479 119.846 1.00 56.06 66 LYS G C 1
ATOM 3144 O O . LYS G 2 66 ? 50.726 54.302 120.143 1.00 56.09 66 LYS G O 1
ATOM 3150 N N . ALA G 2 67 ? 51.050 56.512 120.510 1.00 56.53 67 ALA G N 1
ATOM 3151 C CA . ALA G 2 67 ? 51.886 56.332 121.696 1.00 57.23 67 ALA G CA 1
ATOM 3152 C C . ALA G 2 67 ? 51.087 55.713 122.834 1.00 57.58 67 ALA G C 1
ATOM 3153 O O . ALA G 2 67 ? 51.507 54.709 123.401 1.00 57.77 67 ALA G O 1
ATOM 3155 N N . ALA G 2 68 ? 49.929 56.297 123.145 1.00 58.22 68 ALA G N 1
ATOM 3156 C CA . ALA G 2 68 ? 49.039 55.769 124.182 1.00 58.91 68 ALA G CA 1
ATOM 3157 C C . ALA G 2 68 ? 48.643 54.302 123.942 1.00 59.54 68 ALA G C 1
ATOM 3158 O O . ALA G 2 68 ? 48.100 53.647 124.837 1.00 59.59 68 ALA G O 1
ATOM 3160 N N . LYS G 2 69 ? 48.922 53.793 122.738 1.00 60.17 69 LYS G N 1
ATOM 3161 C CA . LYS G 2 69 ? 48.925 52.345 122.492 1.00 60.74 69 LYS G CA 1
ATOM 3162 C C . LYS G 2 69 ? 50.182 51.820 121.760 1.00 61.25 69 LYS G C 1
ATOM 3163 O O . LYS G 2 69 ? 51.286 52.315 121.996 1.00 61.20 69 LYS G O 1
ATOM 3169 N N . GLU G 2 70 ? 50.021 50.842 120.872 1.00 61.81 70 GLU G N 1
ATOM 3170 C CA . GLU G 2 70 ? 51.130 49.941 120.519 1.00 62.59 70 GLU G CA 1
ATOM 3171 C C . GLU G 2 70 ? 51.627 49.957 119.056 1.00 62.85 70 GLU G C 1
ATOM 3172 O O . GLU G 2 70 ? 52.472 49.141 118.676 1.00 62.82 70 GLU G O 1
ATOM 3178 N N . LEU G 2 71 ? 51.154 50.902 118.252 1.00 63.34 71 LEU G N 1
ATOM 3179 C CA . LEU G 2 71 ? 51.125 50.687 116.798 1.00 63.74 71 LEU G CA 1
ATOM 3180 C C . LEU G 2 71 ? 52.224 51.325 115.942 1.00 64.07 71 LEU G C 1
ATOM 3181 O O . LEU G 2 71 ? 53.403 51.355 116.311 1.00 64.09 71 LEU G O 1
ATOM 3186 N N . GLY G 2 72 ? 51.799 51.802 114.774 1.00 64.48 72 GLY G N 1
ATOM 3187 C CA . GLY G 2 72 ? 52.628 52.495 113.794 1.00 64.69 72 GLY G CA 1
ATOM 3188 C C . GLY G 2 72 ? 51.661 53.210 112.861 1.00 65.05 72 GLY G C 1
ATOM 3189 O O . GLY G 2 72 ? 51.652 52.985 111.647 1.00 64.96 72 GLY G O 1
ATOM 3190 N N . LYS G 2 73 ? 50.822 54.057 113.456 1.00 65.25 73 LYS G N 1
ATOM 3191 C CA . LYS G 2 73 ? 49.873 54.888 112.723 1.00 65.46 73 LYS G CA 1
ATOM 3192 C C . LYS G 2 73 ? 50.166 56.396 112.784 1.00 65.87 73 LYS G C 1
ATOM 3193 O O . LYS G 2 73 ? 49.336 57.201 112.342 1.00 65.29 73 LYS G O 1
ATOM 3199 N N . PRO G 2 74 ? 51.343 56.790 113.311 1.00 66.44 74 PRO G N 1
ATOM 3200 C CA . PRO G 2 74 ? 51.424 58.161 113.735 1.00 66.88 74 PRO G CA 1
ATOM 3201 C C . PRO G 2 74 ? 52.276 58.981 112.802 1.00 67.26 74 PRO G C 1
ATOM 3202 O O . PRO G 2 74 ? 52.206 58.843 111.581 1.00 66.68 74 PRO G O 1
ATOM 3206 N N . GLU G 2 75 ? 53.063 59.841 113.445 1.00 68.23 75 GLU G N 1
ATOM 3207 C CA . GLU G 2 75 ? 54.270 60.437 112.924 1.00 68.76 75 GLU G CA 1
ATOM 3208 C C . GLU G 2 75 ? 55.324 59.334 112.857 1.00 69.30 75 GLU G C 1
ATOM 3209 O O . GLU G 2 75 ? 55.690 58.877 111.769 1.00 69.43 75 GLU G O 1
ATOM 3215 N N . LEU G 2 76 ? 55.740 58.889 114.048 1.00 69.90 76 LEU G N 1
ATOM 3216 C CA . LEU G 2 76 ? 56.905 58.014 114.316 1.00 70.30 76 LEU G CA 1
ATOM 3217 C C . LEU G 2 76 ? 57.370 57.022 113.224 1.00 70.41 76 LEU G C 1
ATOM 3218 O O . LEU G 2 76 ? 58.114 57.406 112.314 1.00 70.41 76 LEU G O 1
ATOM 3223 N N . GLU G 2 77 ? 56.950 55.757 113.335 1.00 70.56 77 GLU G N 1
ATOM 3224 C CA . GLU G 2 77 ? 57.407 54.682 112.430 1.00 70.52 77 GLU G CA 1
ATOM 3225 C C . GLU G 2 77 ? 56.544 54.524 111.172 1.00 70.21 77 GLU G C 1
ATOM 3226 O O . GLU G 2 77 ? 56.651 53.529 110.443 1.00 70.20 77 GLU G O 1
ATOM 3232 N N . LYS G 2 78 ? 55.707 55.525 110.921 1.00 69.75 78 LYS G N 1
ATOM 3233 C CA . LYS G 2 78 ? 54.830 55.542 109.760 1.00 69.22 78 LYS G CA 1
ATOM 3234 C C . LYS G 2 78 ? 55.595 55.885 108.464 1.00 68.95 78 LYS G C 1
ATOM 3235 O O . LYS G 2 78 ? 56.824 55.713 108.380 1.00 68.92 78 LYS G O 1
ATOM 3241 N N . LEU G 2 79 ? 54.861 56.386 107.470 1.00 68.42 79 LEU G N 1
ATOM 3242 C CA . LEU G 2 79 ? 55.342 56.477 106.092 1.00 67.60 79 LEU G CA 1
ATOM 3243 C C . LEU G 2 79 ? 55.711 57.900 105.676 1.00 66.72 79 LEU G C 1
ATOM 3244 O O . LEU G 2 79 ? 56.893 58.235 105.576 1.00 66.91 79 LEU G O 1
ATOM 3249 N N . VAL G 2 80 ? 54.688 58.718 105.428 1.00 65.57 80 VAL G N 1
ATOM 3250 C CA . VAL G 2 80 ? 54.840 60.111 104.995 1.00 64.22 80 VAL G CA 1
ATOM 3251 C C . VAL G 2 80 ? 53.587 60.916 105.363 1.00 63.14 80 VAL G C 1
ATOM 3252 O O . VAL G 2 80 ? 52.921 61.468 104.478 1.00 63.13 80 VAL G O 1
ATOM 3256 N N . GLU G 2 81 ? 53.292 60.995 106.666 1.00 61.35 81 GLU G N 1
ATOM 3257 C CA . GLU G 2 81 ? 52.052 61.599 107.175 1.00 59.83 81 GLU G CA 1
ATOM 3258 C C . GLU G 2 81 ? 51.338 62.367 106.078 1.00 58.64 81 GLU G C 1
ATOM 3259 O O . GLU G 2 81 ? 51.696 63.508 105.758 1.00 58.83 81 GLU G O 1
ATOM 3265 N N . TYR G 2 82 ? 50.348 61.689 105.500 1.00 56.82 82 TYR G N 1
ATOM 3266 C CA . TYR G 2 82 ? 49.663 62.085 104.271 1.00 55.11 82 TYR G CA 1
ATOM 3267 C C . TYR G 2 82 ? 48.801 63.322 104.462 1.00 54.16 82 TYR G C 1
ATOM 3268 O O . TYR G 2 82 ? 47.950 63.635 103.635 1.00 54.20 82 TYR G O 1
ATOM 3277 N N . ILE G 2 83 ? 49.031 64.013 105.567 1.00 52.87 83 ILE G N 1
ATOM 3278 C CA . ILE G 2 83 ? 48.310 65.219 105.900 1.00 51.99 83 ILE G CA 1
ATOM 3279 C C . ILE G 2 83 ? 48.589 66.297 104.858 1.00 51.74 83 ILE G C 1
ATOM 3280 O O . ILE G 2 83 ? 49.716 66.423 104.360 1.00 51.50 83 ILE G O 1
ATOM 3285 N N . ASP G 2 84 ? 47.549 67.046 104.506 1.00 51.05 84 ASP G N 1
ATOM 3286 C CA . ASP G 2 84 ? 47.726 68.272 103.746 1.00 50.32 84 ASP G CA 1
ATOM 3287 C C . ASP G 2 84 ? 47.002 69.425 104.423 1.00 49.91 84 ASP G C 1
ATOM 3288 O O . ASP G 2 84 ? 46.423 69.260 105.504 1.00 49.61 84 ASP G O 1
ATOM 3293 N N . ARG G 2 85 ? 47.076 70.592 103.794 1.00 49.40 85 ARG G N 1
ATOM 3294 C CA . ARG G 2 85 ? 46.368 71.784 104.233 1.00 49.18 85 ARG G CA 1
ATOM 3295 C C . ARG G 2 85 ? 44.873 71.510 104.202 1.00 49.25 85 ARG G C 1
ATOM 3296 O O . ARG G 2 85 ? 44.355 70.944 103.234 1.00 49.44 85 ARG G O 1
ATOM 3304 N N . GLY G 2 86 ? 44.173 71.884 105.266 1.00 49.25 86 GLY G N 1
ATOM 3305 C CA . GLY G 2 86 ? 42.745 71.575 105.344 1.00 49.11 86 GLY G CA 1
ATOM 3306 C C . GLY G 2 86 ? 42.444 70.088 105.172 1.00 48.78 86 GLY G C 1
ATOM 3307 O O . GLY G 2 86 ? 41.482 69.705 104.499 1.00 48.89 86 GLY G O 1
ATOM 3308 N N . ALA G 2 87 ? 43.279 69.246 105.773 1.00 47.86 87 ALA G N 1
ATOM 3309 C CA . ALA G 2 87 ? 42.906 67.859 105.983 1.00 47.01 87 ALA G CA 1
ATOM 3310 C C . ALA G 2 87 ? 42.012 67.811 107.215 1.00 46.69 87 ALA G C 1
ATOM 3311 O O . ALA G 2 87 ? 42.152 68.628 108.126 1.00 46.54 87 ALA G O 1
ATOM 3313 N N . GLY G 2 88 ? 41.080 66.865 107.221 1.00 46.22 88 GLY G N 1
ATOM 3314 C CA . GLY G 2 88 ? 40.251 66.599 108.383 1.00 45.39 88 GLY G CA 1
ATOM 3315 C C . GLY G 2 88 ? 40.546 65.177 108.797 1.00 45.26 88 GLY G C 1
ATOM 3316 O O . GLY G 2 88 ? 41.212 64.437 108.072 1.00 44.73 88 GLY G O 1
ATOM 3317 N N . ILE G 2 89 ? 40.061 64.791 109.967 1.00 44.81 89 ILE G N 1
ATOM 3318 C CA . ILE G 2 89 ? 40.253 63.438 110.428 1.00 44.67 89 ILE G CA 1
ATOM 3319 C C . ILE G 2 89 ? 38.898 62.781 110.569 1.00 44.44 89 ILE G C 1
ATOM 3320 O O . ILE G 2 89 ? 37.993 63.304 111.236 1.00 44.53 89 ILE G O 1
ATOM 3325 N N . LEU G 2 90 ? 38.756 61.636 109.921 1.00 43.40 90 LEU G N 1
ATOM 3326 C CA . LEU G 2 90 ? 37.504 60.911 109.951 1.00 42.90 90 LEU G CA 1
ATOM 3327 C C . LEU G 2 90 ? 37.698 59.534 110.555 1.00 43.05 90 LEU G C 1
ATOM 3328 O O . LEU G 2 90 ? 38.434 58.697 110.011 1.00 42.54 90 LEU G O 1
ATOM 3333 N N . VAL G 2 91 ? 37.043 59.331 111.702 1.00 42.86 91 VAL G N 1
ATOM 3334 C CA . VAL G 2 91 ? 37.115 58.088 112.471 1.00 42.43 91 VAL G CA 1
ATOM 3335 C C . VAL G 2 91 ? 35.815 57.315 112.239 1.00 42.99 91 VAL G C 1
ATOM 3336 O O . VAL G 2 91 ? 34.729 57.907 112.191 1.00 43.57 91 VAL G O 1
ATOM 3340 N N . THR G 2 92 ? 35.922 56.006 112.032 1.00 42.05 92 THR G N 1
ATOM 3341 C CA . THR G 2 92 ? 34.757 55.224 111.621 1.00 41.94 92 THR G CA 1
ATOM 3342 C C . THR G 2 92 ? 34.908 53.735 111.910 1.00 42.37 92 THR G C 1
ATOM 3343 O O . THR G 2 92 ? 36.015 53.245 112.141 1.00 42.51 92 THR G O 1
ATOM 3347 N N . ASN G 2 93 ? 33.777 53.039 111.923 1.00 43.04 93 ASN G N 1
ATOM 3348 C CA . ASN G 2 93 ? 33.739 51.585 111.990 1.00 43.50 93 ASN G CA 1
ATOM 3349 C C . ASN G 2 93 ? 33.652 51.005 110.582 1.00 43.51 93 ASN G C 1
ATOM 3350 O O . ASN G 2 93 ? 33.721 49.797 110.395 1.00 42.67 93 ASN G O 1
ATOM 3355 N N . MET G 2 94 ? 33.490 51.869 109.582 1.00 44.13 94 MET G N 1
ATOM 3356 C CA . MET G 2 94 ? 33.464 51.398 108.190 1.00 45.98 94 MET G CA 1
ATOM 3357 C C . MET G 2 94 ? 34.828 50.878 107.756 1.00 44.52 94 MET G C 1
ATOM 3358 O O . MET G 2 94 ? 35.852 51.513 107.989 1.00 44.58 94 MET G O 1
ATOM 3363 N N . ASN G 2 95 ? 34.817 49.715 107.129 1.00 43.86 95 ASN G N 1
ATOM 3364 C CA . ASN G 2 95 ? 35.962 49.136 106.447 1.00 43.72 95 ASN G CA 1
ATOM 3365 C C . ASN G 2 95 ? 36.609 50.207 105.541 1.00 43.27 95 ASN G C 1
ATOM 3366 O O . ASN G 2 95 ? 35.890 51.014 104.947 1.00 43.39 95 ASN G O 1
ATOM 3371 N N . PRO G 2 96 ? 37.962 50.262 105.474 1.00 42.92 96 PRO G N 1
ATOM 3372 C CA . PRO G 2 96 ? 38.650 51.309 104.689 1.00 42.19 96 PRO G CA 1
ATOM 3373 C C . PRO G 2 96 ? 38.249 51.321 103.219 1.00 42.00 96 PRO G C 1
ATOM 3374 O O . PRO G 2 96 ? 38.136 52.392 102.614 1.00 41.72 96 PRO G O 1
ATOM 3378 N N . PHE G 2 97 ? 38.030 50.137 102.659 1.00 41.38 97 PHE G N 1
ATOM 3379 C CA . PHE G 2 97 ? 37.610 50.004 101.265 1.00 41.16 97 PHE G CA 1
ATOM 3380 C C . PHE G 2 97 ? 36.195 50.506 101.073 1.00 41.73 97 PHE G C 1
ATOM 3381 O O . PHE G 2 97 ? 35.922 51.240 100.130 1.00 41.98 97 PHE G O 1
ATOM 3389 N N . LYS G 2 98 ? 35.309 50.132 101.992 1.00 42.33 98 LYS G N 1
ATOM 3390 C CA . LYS G 2 98 ? 33.954 50.660 102.018 1.00 43.60 98 LYS G CA 1
ATOM 3391 C C . LYS G 2 98 ? 33.928 52.191 102.195 1.00 43.23 98 LYS G C 1
ATOM 3392 O O . LYS G 2 98 ? 33.194 52.883 101.489 1.00 43.80 98 LYS G O 1
ATOM 3398 N N . LEU G 2 99 ? 34.738 52.709 103.115 1.00 42.26 99 LEU G N 1
ATOM 3399 C CA . LEU G 2 99 ? 34.845 54.146 103.310 1.00 42.08 99 LEU G CA 1
ATOM 3400 C C . LEU G 2 99 ? 35.215 54.874 102.025 1.00 42.14 99 LEU G C 1
ATOM 3401 O O . LEU G 2 99 ? 34.608 55.914 101.685 1.00 42.48 99 LEU G O 1
ATOM 3406 N N . TYR G 2 100 ? 36.228 54.353 101.337 1.00 41.76 100 TYR G N 1
ATOM 3407 C CA . TYR G 2 100 ? 36.727 54.969 100.123 1.00 42.01 100 TYR G CA 1
ATOM 3408 C C . TYR G 2 100 ? 35.619 55.017 99.085 1.00 42.20 100 TYR G C 1
ATOM 3409 O O . TYR G 2 100 ? 35.367 56.064 98.495 1.00 41.74 100 TYR G O 1
ATOM 3418 N N . LYS G 2 101 ? 34.957 53.880 98.868 1.00 42.45 101 LYS G N 1
ATOM 3419 C CA . LYS G 2 101 ? 33.868 53.810 97.894 1.00 43.61 101 LYS G CA 1
ATOM 3420 C C . LYS G 2 101 ? 32.740 54.771 98.288 1.00 43.30 101 LYS G C 1
ATOM 3421 O O . LYS G 2 101 ? 32.230 55.521 97.454 1.00 42.52 101 LYS G O 1
ATOM 3427 N N . PHE G 2 102 ? 32.381 54.734 99.568 1.00 44.11 102 PHE G N 1
ATOM 3428 C CA . PHE G 2 102 ? 31.317 55.564 100.136 1.00 45.39 102 PHE G CA 1
ATOM 3429 C C . PHE G 2 102 ? 31.526 57.049 99.837 1.00 45.81 102 PHE G C 1
ATOM 3430 O O . PHE G 2 102 ? 30.615 57.738 99.383 1.00 45.75 102 PHE G O 1
ATOM 3438 N N . LEU G 2 103 ? 32.746 57.521 100.078 1.00 46.60 103 LEU G N 1
ATOM 3439 C CA . LEU G 2 103 ? 33.123 58.921 99.873 1.00 47.28 103 LEU G CA 1
ATOM 3440 C C . LEU G 2 103 ? 33.152 59.307 98.396 1.00 48.22 103 LEU G C 1
ATOM 3441 O O . LEU G 2 103 ? 32.851 60.454 98.035 1.00 48.07 103 LEU G O 1
ATOM 3446 N N . GLN G 2 104 ? 33.531 58.344 97.559 1.00 49.08 104 GLN G N 1
ATOM 3447 C CA . GLN G 2 104 ? 33.589 58.519 96.115 1.00 51.02 104 GLN G CA 1
ATOM 3448 C C . GLN G 2 104 ? 32.185 58.699 95.541 1.00 51.65 104 GLN G C 1
ATOM 3449 O O . GLN G 2 104 ? 31.973 59.531 94.666 1.00 51.14 104 GLN G O 1
ATOM 3455 N N . GLN G 2 105 ? 31.240 57.920 96.064 1.00 52.91 105 GLN G N 1
ATOM 3456 C CA . GLN G 2 105 ? 29.879 57.842 95.526 1.00 54.39 105 GLN G CA 1
ATOM 3457 C C . GLN G 2 105 ? 28.886 58.781 96.217 1.00 54.95 105 GLN G C 1
ATOM 3458 O O . GLN G 2 105 ? 27.758 58.947 95.753 1.00 54.86 105 GLN G O 1
ATOM 3464 N N . ASN G 2 106 ? 29.311 59.394 97.319 1.00 56.00 106 ASN G N 1
ATOM 3465 C CA . ASN G 2 106 ? 28.471 60.357 98.017 1.00 57.23 106 ASN G CA 1
ATOM 3466 C C . ASN G 2 106 ? 29.083 61.733 97.988 1.00 58.33 106 ASN G C 1
ATOM 3467 O O . ASN G 2 106 ? 29.619 62.207 98.979 1.00 58.53 106 ASN G O 1
ATOM 3472 N N . ARG G 2 107 ? 29.007 62.366 96.828 1.00 59.89 107 ARG G N 1
ATOM 3473 C CA . ARG G 2 107 ? 29.401 63.753 96.696 1.00 61.51 107 ARG G CA 1
ATOM 3474 C C . ARG G 2 107 ? 28.227 64.679 97.068 1.00 62.29 107 ARG G C 1
ATOM 3475 O O . ARG G 2 107 ? 28.249 65.866 96.756 1.00 62.57 107 ARG G O 1
ATOM 3483 N N . GLN G 2 108 ? 27.225 64.140 97.767 1.00 63.21 108 GLN G N 1
ATOM 3484 C CA . GLN G 2 108 ? 25.996 64.887 98.078 1.00 64.17 108 GLN G CA 1
ATOM 3485 C C . GLN G 2 108 ? 26.028 65.792 99.330 1.00 64.38 108 GLN G C 1
ATOM 3486 O O . GLN G 2 108 ? 26.315 65.330 100.439 1.00 63.99 108 GLN G O 1
ATOM 3492 N N . PRO G 2 109 ? 25.736 67.095 99.136 1.00 64.62 109 PRO G N 1
ATOM 3493 C CA . PRO G 2 109 ? 25.549 67.721 97.818 1.00 64.89 109 PRO G CA 1
ATOM 3494 C C . PRO G 2 109 ? 26.876 67.989 97.085 1.00 64.87 109 PRO G C 1
ATOM 3495 O O . PRO G 2 109 ? 26.904 68.083 95.849 1.00 64.48 109 PRO G O 1
ATOM 3499 N N . GLN G 2 183 ? 21.493 71.794 90.755 1.00 64.54 183 GLN G N 1
ATOM 3500 C CA . GLN G 2 183 ? 22.334 72.006 89.578 1.00 64.53 183 GLN G CA 1
ATOM 3501 C C . GLN G 2 183 ? 23.558 71.077 89.603 1.00 64.51 183 GLN G C 1
ATOM 3502 O O . GLN G 2 183 ? 24.238 70.985 90.626 1.00 64.36 183 GLN G O 1
ATOM 3508 N N . PRO G 2 184 ? 23.827 70.383 88.471 1.00 64.53 184 PRO G N 1
ATOM 3509 C CA . PRO G 2 184 ? 24.802 69.290 88.261 1.00 64.53 184 PRO G CA 1
ATOM 3510 C C . PRO G 2 184 ? 26.286 69.530 88.616 1.00 64.49 184 PRO G C 1
ATOM 3511 O O . PRO G 2 184 ? 27.164 68.883 88.036 1.00 64.51 184 PRO G O 1
ATOM 3515 N N . LEU G 2 185 ? 26.561 70.427 89.559 1.00 64.36 185 LEU G N 1
ATOM 3516 C CA . LEU G 2 185 ? 27.901 70.551 90.138 1.00 64.06 185 LEU G CA 1
ATOM 3517 C C . LEU G 2 185 ? 28.047 69.594 91.333 1.00 63.78 185 LEU G C 1
ATOM 3518 O O . LEU G 2 185 ? 27.170 69.551 92.204 1.00 63.69 185 LEU G O 1
ATOM 3523 N N . GLU G 2 186 ? 29.142 68.826 91.356 1.00 63.39 186 GLU G N 1
ATOM 3524 C CA . GLU G 2 186 ? 29.398 67.829 92.414 1.00 62.91 186 GLU G CA 1
ATOM 3525 C C . GLU G 2 186 ? 30.746 68.001 93.118 1.00 62.15 186 GLU G C 1
ATOM 3526 O O . GLU G 2 186 ? 31.787 68.134 92.462 1.00 62.16 186 GLU G O 1
ATOM 3532 N N . VAL G 2 187 ? 30.722 67.978 94.452 1.00 61.12 187 VAL G N 1
ATOM 3533 C CA . VAL G 2 187 ? 31.942 68.134 95.260 1.00 60.25 187 VAL G CA 1
ATOM 3534 C C . VAL G 2 187 ? 31.992 67.176 96.470 1.00 59.28 187 VAL G C 1
ATOM 3535 O O . VAL G 2 187 ? 30.946 66.825 97.031 1.00 59.04 187 VAL G O 1
ATOM 3539 N N . GLY G 2 188 ? 33.199 66.763 96.873 1.00 58.08 188 GLY G N 1
ATOM 3540 C CA . GLY G 2 188 ? 33.338 65.837 98.006 1.00 56.60 188 GLY G CA 1
ATOM 3541 C C . GLY G 2 188 ? 34.646 65.807 98.785 1.00 55.47 188 GLY G C 1
ATOM 3542 O O . GLY G 2 188 ? 35.489 66.699 98.652 1.00 55.39 188 GLY G O 1
ATOM 3543 N N . LEU G 2 189 ? 34.803 64.762 99.599 1.00 54.22 189 LEU G N 1
ATOM 3544 C CA . LEU G 2 189 ? 35.987 64.569 100.434 1.00 53.07 189 LEU G CA 1
ATOM 3545 C C . LEU G 2 189 ? 36.904 63.581 99.775 1.00 52.95 189 LEU G C 1
ATOM 3546 O O . LEU G 2 189 ? 36.486 62.468 99.459 1.00 53.39 189 LEU G O 1
ATOM 3551 N N . ASP G 2 190 ? 38.157 63.977 99.575 1.00 52.51 190 ASP G N 1
ATOM 3552 C CA . ASP G 2 190 ? 39.158 63.091 98.978 1.00 52.02 190 ASP G CA 1
ATOM 3553 C C . ASP G 2 190 ? 39.911 62.405 100.098 1.00 50.99 190 ASP G C 1
ATOM 3554 O O . ASP G 2 190 ? 40.349 63.070 101.048 1.00 50.61 190 ASP G O 1
ATOM 3559 N N . VAL G 2 191 ? 40.044 61.082 100.022 1.00 49.38 191 VAL G N 1
ATOM 3560 C CA . VAL G 2 191 ? 40.857 60.405 101.024 1.00 48.22 191 VAL G CA 1
ATOM 3561 C C . VAL G 2 191 ? 42.356 60.517 100.727 1.00 47.28 191 VAL G C 1
ATOM 3562 O O . VAL G 2 191 ? 42.808 60.455 99.578 1.00 47.12 191 VAL G O 1
ATOM 3566 N N . LEU G 2 192 ? 43.101 60.772 101.791 1.00 45.36 192 LEU G N 1
ATOM 3567 C CA . LEU G 2 192 ? 44.516 60.948 101.709 1.00 44.18 192 LEU G CA 1
ATOM 3568 C C . LEU G 2 192 ? 45.198 59.631 102.097 1.00 43.21 192 LEU G C 1
ATOM 3569 O O . LEU G 2 192 ? 46.154 59.202 101.442 1.00 42.28 192 LEU G O 1
ATOM 3574 N N . ALA G 2 193 ? 44.693 59.009 103.167 1.00 41.51 193 ALA G N 1
ATOM 3575 C CA . ALA G 2 193 ? 45.231 57.767 103.702 1.00 41.01 193 ALA G CA 1
ATOM 3576 C C . ALA G 2 193 ? 44.261 57.252 104.754 1.00 40.77 193 ALA G C 1
ATOM 3577 O O . ALA G 2 193 ? 43.512 58.040 105.354 1.00 40.03 193 ALA G O 1
ATOM 3579 N N . VAL G 2 194 ? 44.282 55.939 104.981 1.00 40.09 194 VAL G N 1
ATOM 3580 C CA . VAL G 2 194 ? 43.407 55.309 105.968 1.00 40.00 194 VAL G CA 1
ATOM 3581 C C . VAL G 2 194 ? 44.206 54.295 106.768 1.00 40.38 194 VAL G C 1
ATOM 3582 O O . VAL G 2 194 ? 44.857 53.403 106.209 1.00 40.53 194 VAL G O 1
ATOM 3586 N N . TYR G 2 195 ? 44.165 54.441 108.083 1.00 40.28 195 TYR G N 1
ATOM 3587 C CA . TYR G 2 195 ? 44.781 53.469 108.963 1.00 40.85 195 TYR G CA 1
ATOM 3588 C C . TYR G 2 195 ? 43.766 52.464 109.517 1.00 40.35 195 TYR G C 1
ATOM 3589 O O . TYR G 2 195 ? 42.698 52.839 110.016 1.00 39.91 195 TYR G O 1
ATOM 3598 N N . GLU G 2 196 ? 44.109 51.183 109.422 1.00 40.23 196 GLU G N 1
ATOM 3599 C CA . GLU G 2 196 ? 43.433 50.154 110.209 1.00 40.05 196 GLU G CA 1
ATOM 3600 C C . GLU G 2 196 ? 44.388 49.057 110.641 1.00 40.19 196 GLU G C 1
ATOM 3601 O O . GLU G 2 196 ? 45.202 48.581 109.840 1.00 39.82 196 GLU G O 1
ATOM 3607 N N . ASP G 2 197 ? 44.260 48.658 111.909 1.00 40.34 197 ASP G N 1
ATOM 3608 C CA . ASP G 2 197 ? 45.024 47.543 112.496 1.00 41.14 197 ASP G CA 1
ATOM 3609 C C . ASP G 2 197 ? 46.457 47.343 111.941 1.00 41.30 197 ASP G C 1
ATOM 3610 O O . ASP G 2 197 ? 46.776 46.318 111.320 1.00 41.20 197 ASP G O 1
ATOM 3615 N N . GLY G 2 198 ? 47.313 48.331 112.172 1.00 41.73 198 GLY G N 1
ATOM 3616 C CA . GLY G 2 198 ? 48.719 48.207 111.823 1.00 42.02 198 GLY G CA 1
ATOM 3617 C C . GLY G 2 198 ? 49.087 48.628 110.413 1.00 42.51 198 GLY G C 1
ATOM 3618 O O . GLY G 2 198 ? 50.275 48.761 110.107 1.00 43.19 198 GLY G O 1
ATOM 3619 N N . ILE G 2 199 ? 48.099 48.856 109.549 1.00 42.25 199 ILE G N 1
ATOM 3620 C CA . ILE G 2 199 ? 48.393 49.214 108.152 1.00 42.06 199 ILE G CA 1
ATOM 3621 C C . ILE G 2 199 ? 47.786 50.545 107.693 1.00 42.36 199 ILE G C 1
ATOM 3622 O O . ILE G 2 199 ? 46.645 50.878 108.035 1.00 42.48 199 ILE G O 1
ATOM 3627 N N . VAL G 2 200 ? 48.572 51.307 106.938 1.00 42.25 200 VAL G N 1
ATOM 3628 C CA . VAL G 2 200 ? 48.080 52.517 106.286 1.00 42.42 200 VAL G CA 1
ATOM 3629 C C . VAL G 2 200 ? 47.779 52.200 104.823 1.00 41.92 200 VAL G C 1
ATOM 3630 O O . VAL G 2 200 ? 48.625 51.695 104.097 1.00 42.25 200 VAL G O 1
ATOM 3634 N N . TYR G 2 201 ? 46.539 52.466 104.436 1.00 41.50 201 TYR G N 1
ATOM 3635 C CA . TYR G 2 201 ? 46.055 52.233 103.097 1.00 40.90 201 TYR G CA 1
ATOM 3636 C C . TYR G 2 201 ? 46.101 53.563 102.363 1.00 40.75 201 TYR G C 1
ATOM 3637 O O . TYR G 2 201 ? 45.576 54.559 102.853 1.00 40.51 201 TYR G O 1
ATOM 3646 N N . THR G 2 202 ? 46.765 53.574 101.214 1.00 40.85 202 THR G N 1
ATOM 3647 C CA . THR G 2 202 ? 46.833 54.756 100.356 1.00 40.92 202 THR G CA 1
ATOM 3648 C C . THR G 2 202 ? 45.669 54.692 99.363 1.00 41.78 202 THR G C 1
ATOM 3649 O O . THR G 2 202 ? 45.120 53.611 99.130 1.00 41.49 202 THR G O 1
ATOM 3653 N N . PRO G 2 203 ? 45.280 55.846 98.778 1.00 42.50 203 PRO G N 1
ATOM 3654 C CA . PRO G 2 203 ? 44.178 55.857 97.802 1.00 42.81 203 PRO G CA 1
ATOM 3655 C C . PRO G 2 203 ? 44.372 54.876 96.629 1.00 42.36 203 PRO G C 1
ATOM 3656 O O . PRO G 2 203 ? 43.392 54.312 96.164 1.00 43.09 203 PRO G O 1
ATOM 3660 N N . ASP G 2 204 ? 45.604 54.672 96.170 1.00 41.44 204 ASP G N 1
ATOM 3661 C CA . ASP G 2 204 ? 45.873 53.735 95.070 1.00 41.28 204 ASP G CA 1
ATOM 3662 C C . ASP G 2 204 ? 45.527 52.271 95.428 1.00 40.80 204 ASP G C 1
ATOM 3663 O O . ASP G 2 204 ? 45.053 51.510 94.586 1.00 41.01 204 ASP G O 1
ATOM 3668 N N . VAL G 2 205 ? 45.760 51.895 96.681 1.00 40.04 205 VAL G N 1
ATOM 3669 C CA . VAL G 2 205 ? 45.364 50.590 97.186 1.00 39.65 205 VAL G CA 1
ATOM 3670 C C . VAL G 2 205 ? 43.830 50.498 97.351 1.00 39.75 205 VAL G C 1
ATOM 3671 O O . VAL G 2 205 ? 43.233 49.487 96.995 1.00 39.28 205 VAL G O 1
ATOM 3675 N N . LEU G 2 206 ? 43.205 51.562 97.870 1.00 39.49 206 LEU G N 1
ATOM 3676 C CA . LEU G 2 206 ? 41.777 51.551 98.190 1.00 39.81 206 LEU G CA 1
ATOM 3677 C C . LEU G 2 206 ? 40.879 51.600 96.967 1.00 40.27 206 LEU G C 1
ATOM 3678 O O . LEU G 2 206 ? 39.718 51.179 97.036 1.00 40.70 206 LEU G O 1
ATOM 3683 N N . ALA G 2 207 ? 41.399 52.142 95.869 1.00 40.45 207 ALA G N 1
ATOM 3684 C CA . ALA G 2 207 ? 40.623 52.327 94.640 1.00 41.42 207 ALA G CA 1
ATOM 3685 C C . ALA G 2 207 ? 40.518 51.020 93.863 1.00 41.67 207 ALA G C 1
ATOM 3686 O O . ALA G 2 207 ? 41.299 50.791 92.958 1.00 42.49 207 ALA G O 1
ATOM 3688 N N . ILE G 2 208 ? 39.528 50.197 94.205 1.00 41.91 208 ILE G N 1
ATOM 3689 C CA . ILE G 2 208 ? 39.339 48.856 93.633 1.00 42.30 208 ILE G CA 1
ATOM 3690 C C . ILE G 2 208 ? 38.803 48.917 92.201 1.00 41.72 208 ILE G C 1
ATOM 3691 O O . ILE G 2 208 ? 37.849 49.644 91.925 1.00 41.88 208 ILE G O 1
ATOM 3696 N N . ASP G 2 209 ? 39.418 48.152 91.301 1.00 41.29 209 ASP G N 1
ATOM 3697 C CA . ASP G 2 209 ? 38.877 47.978 89.947 1.00 40.92 209 ASP G CA 1
ATOM 3698 C C . ASP G 2 209 ? 37.975 46.752 89.940 1.00 40.21 209 ASP G C 1
ATOM 3699 O O . ASP G 2 209 ? 38.423 45.628 89.708 1.00 40.00 209 ASP G O 1
ATOM 3704 N N . GLU G 2 210 ? 36.695 46.986 90.189 1.00 39.55 210 GLU G N 1
ATOM 3705 C CA . GLU G 2 210 ? 35.728 45.916 90.382 1.00 39.21 210 GLU G CA 1
ATOM 3706 C C . GLU G 2 210 ? 35.632 44.973 89.173 1.00 39.00 210 GLU G C 1
ATOM 3707 O O . GLU G 2 210 ? 35.523 43.745 89.338 1.00 38.82 210 GLU G O 1
ATOM 3713 N N . GLN G 2 211 ? 35.681 45.532 87.965 1.00 38.17 211 GLN G N 1
ATOM 3714 C CA . GLN G 2 211 ? 35.599 44.703 86.760 1.00 38.33 211 GLN G CA 1
ATOM 3715 C C . GLN G 2 211 ? 36.835 43.803 86.583 1.00 38.20 211 GLN G C 1
ATOM 3716 O O . GLN G 2 211 ? 36.720 42.684 86.096 1.00 37.99 211 GLN G O 1
ATOM 3722 N N . GLU G 2 212 ? 38.004 44.298 86.985 1.00 38.07 212 GLU G N 1
ATOM 3723 C CA . GLU G 2 212 ? 39.242 43.515 86.987 1.00 39.04 212 GLU G CA 1
ATOM 3724 C C . GLU G 2 212 ? 39.110 42.285 87.878 1.00 37.35 212 GLU G C 1
ATOM 3725 O O . GLU G 2 212 ? 39.511 41.192 87.499 1.00 36.63 212 GLU G O 1
ATOM 3731 N N . TYR G 2 213 ? 38.559 42.468 89.072 1.00 36.71 213 TYR G N 1
ATOM 3732 C CA . TYR G 2 213 ? 38.323 41.334 89.971 1.00 36.30 213 TYR G CA 1
ATOM 3733 C C . TYR G 2 213 ? 37.317 40.347 89.386 1.00 35.88 213 TYR G C 1
ATOM 3734 O O . TYR G 2 213 ? 37.497 39.152 89.507 1.00 35.72 213 TYR G O 1
ATOM 3743 N N . ILE G 2 214 ? 36.271 40.859 88.743 1.00 35.79 214 ILE G N 1
ATOM 3744 C CA . ILE G 2 214 ? 35.250 40.011 88.125 1.00 35.69 214 ILE G CA 1
ATOM 3745 C C . ILE G 2 214 ? 35.850 39.227 86.972 1.00 34.99 214 ILE G C 1
ATOM 3746 O O . ILE G 2 214 ? 35.623 38.025 86.863 1.00 33.32 214 ILE G O 1
ATOM 3751 N N . ASP G 2 215 ? 36.614 39.924 86.125 1.00 34.97 215 ASP G N 1
ATOM 3752 C CA . ASP G 2 215 ? 37.324 39.290 85.018 1.00 35.60 215 ASP G CA 1
ATOM 3753 C C . ASP G 2 215 ? 38.288 38.202 85.496 1.00 35.03 215 ASP G C 1
ATOM 3754 O O . ASP G 2 215 ? 38.412 37.168 84.857 1.00 34.78 215 ASP G O 1
ATOM 3759 N N . MET G 2 216 ? 38.975 38.444 86.605 1.00 35.04 216 MET G N 1
ATOM 3760 C CA . MET G 2 216 ? 39.981 37.499 87.078 1.00 36.78 216 MET G CA 1
ATOM 3761 C C . MET G 2 216 ? 39.310 36.266 87.651 1.00 36.03 216 MET G C 1
ATOM 3762 O O . MET G 2 216 ? 39.785 35.130 87.489 1.00 35.78 216 MET G O 1
ATOM 3767 N N . LEU G 2 217 ? 38.198 36.500 88.337 1.00 35.83 217 LEU G N 1
ATOM 3768 C CA . LEU G 2 217 ? 37.387 35.407 88.866 1.00 36.47 217 LEU G CA 1
ATOM 3769 C C . LEU G 2 217 ? 36.903 34.481 87.762 1.00 35.76 217 LEU G C 1
ATOM 3770 O O . LEU G 2 217 ? 36.993 33.268 87.890 1.00 35.59 217 LEU G O 1
ATOM 3775 N N . GLN G 2 218 ? 36.394 35.063 86.679 1.00 36.07 218 GLN G N 1
ATOM 3776 C CA . GLN G 2 218 ? 35.911 34.298 85.520 1.00 36.50 218 GLN G CA 1
ATOM 3777 C C . GLN G 2 218 ? 37.072 33.607 84.807 1.00 36.05 218 GLN G C 1
ATOM 3778 O O . GLN G 2 218 ? 36.940 32.474 84.355 1.00 36.42 218 GLN G O 1
ATOM 3784 N N . LYS G 2 219 ? 38.205 34.296 84.692 1.00 35.85 219 LYS G N 1
ATOM 3785 C CA . LYS G 2 219 ? 39.422 33.673 84.136 1.00 35.82 219 LYS G CA 1
ATOM 3786 C C . LYS G 2 219 ? 39.887 32.461 84.948 1.00 34.21 219 LYS G C 1
ATOM 3787 O O . LYS G 2 219 ? 40.192 31.413 84.391 1.00 33.34 219 LYS G O 1
ATOM 3793 N N . ALA G 2 220 ? 39.947 32.618 86.262 1.00 33.20 220 ALA G N 1
ATOM 3794 C CA . ALA G 2 220 ? 40.325 31.521 87.144 1.00 32.98 220 ALA G CA 1
ATOM 3795 C C . ALA G 2 220 ? 39.335 30.358 87.049 1.00 32.64 220 ALA G C 1
ATOM 3796 O O . ALA G 2 220 ? 39.746 29.207 86.971 1.00 32.21 220 ALA G O 1
ATOM 3798 N N . TYR G 2 221 ? 38.039 30.656 87.008 1.00 32.61 221 TYR G N 1
ATOM 3799 C CA . TYR G 2 221 ? 37.045 29.598 86.785 1.00 33.31 221 TYR G CA 1
ATOM 3800 C C . TYR G 2 221 ? 37.276 28.874 85.442 1.00 33.39 221 TYR G C 1
ATOM 3801 O O . TYR G 2 221 ? 37.236 27.647 85.375 1.00 33.88 221 TYR G O 1
ATOM 3810 N N . MET G 2 222 ? 37.522 29.633 84.384 1.00 32.59 222 MET G N 1
ATOM 3811 C CA . MET G 2 222 ? 37.754 29.031 83.080 1.00 33.05 222 MET G CA 1
ATOM 3812 C C . MET G 2 222 ? 39.031 28.186 83.034 1.00 32.18 222 MET G C 1
ATOM 3813 O O . MET G 2 222 ? 39.036 27.133 82.414 1.00 32.24 222 MET G O 1
ATOM 3818 N N . HIS G 2 223 ? 40.099 28.665 83.671 1.00 31.56 223 HIS G N 1
ATOM 3819 C CA . HIS G 2 223 ? 41.347 27.899 83.827 1.00 32.43 223 HIS G CA 1
ATOM 3820 C C . HIS G 2 223 ? 41.077 26.536 84.464 1.00 32.24 223 HIS G C 1
ATOM 3821 O O . HIS G 2 223 ? 41.532 25.528 83.959 1.00 32.79 223 HIS G O 1
ATOM 3828 N N . ALA G 2 224 ? 40.328 26.514 85.577 1.00 31.98 224 ALA G N 1
ATOM 3829 C CA . ALA G 2 224 ? 39.956 25.253 86.236 1.00 31.70 224 ALA G CA 1
ATOM 3830 C C . ALA G 2 224 ? 39.087 24.353 85.366 1.00 31.73 224 ALA G C 1
ATOM 3831 O O . ALA G 2 224 ? 39.315 23.154 85.298 1.00 31.39 224 ALA G O 1
ATOM 3833 N N . PHE G 2 225 ? 38.077 24.938 84.720 1.00 31.42 225 PHE G N 1
ATOM 3834 C CA . PHE G 2 225 ? 37.248 24.199 83.792 1.00 31.77 225 PHE G CA 1
ATOM 3835 C C . PHE G 2 225 ? 38.095 23.581 82.657 1.00 31.91 225 PHE G C 1
ATOM 3836 O O . PHE G 2 225 ? 38.009 22.369 82.406 1.00 32.17 225 PHE G O 1
ATOM 3844 N N . ASN G 2 226 ? 38.907 24.409 81.983 1.00 31.92 226 ASN G N 1
ATOM 3845 C CA . ASN G 2 226 ? 39.747 23.945 80.851 1.00 31.73 226 ASN G CA 1
ATOM 3846 C C . ASN G 2 226 ? 40.748 22.877 81.251 1.00 31.37 226 ASN G C 1
ATOM 3847 O O . ASN G 2 226 ? 40.956 21.904 80.528 1.00 30.64 226 ASN G O 1
ATOM 3852 N N . LEU G 2 227 ? 41.376 23.061 82.402 1.00 31.36 227 LEU G N 1
ATOM 3853 C CA . LEU G 2 227 ? 42.327 22.065 82.886 1.00 31.84 227 LEU G CA 1
ATOM 3854 C C . LEU G 2 227 ? 41.623 20.733 83.143 1.00 32.29 227 LEU G C 1
ATOM 3855 O O . LEU G 2 227 ? 42.065 19.690 82.657 1.00 32.59 227 LEU G O 1
ATOM 3860 N N . ALA G 2 228 ? 40.537 20.762 83.918 1.00 31.83 228 ALA G N 1
ATOM 3861 C CA . ALA G 2 228 ? 39.813 19.529 84.252 1.00 31.65 228 ALA G CA 1
ATOM 3862 C C . ALA G 2 228 ? 39.313 18.776 83.010 1.00 30.92 228 ALA G C 1
ATOM 3863 O O . ALA G 2 228 ? 39.375 17.544 82.951 1.00 30.66 228 ALA G O 1
ATOM 3865 N N . VAL G 2 229 ? 38.810 19.509 82.024 1.00 30.92 229 VAL G N 1
ATOM 3866 C CA . VAL G 2 229 ? 38.281 18.875 80.811 1.00 31.06 229 VAL G CA 1
ATOM 3867 C C . VAL G 2 229 ? 39.432 18.255 80.038 1.00 31.89 229 VAL G C 1
ATOM 3868 O O . VAL G 2 229 ? 39.358 17.119 79.575 1.00 31.65 229 VAL G O 1
ATOM 3872 N N . ASN G 2 230 ? 40.496 19.031 79.892 1.00 32.64 230 ASN G N 1
ATOM 3873 C CA . ASN G 2 230 ? 41.603 18.629 79.066 1.00 33.27 230 ASN G CA 1
ATOM 3874 C C . ASN G 2 230 ? 42.339 17.391 79.624 1.00 33.47 230 ASN G C 1
ATOM 3875 O O . ASN G 2 230 ? 42.798 16.549 78.856 1.00 32.98 230 ASN G O 1
ATOM 3880 N N . ILE G 2 231 ? 42.343 17.238 80.949 1.00 33.10 231 ILE G N 1
ATOM 3881 C CA . ILE G 2 231 ? 42.948 16.069 81.596 1.00 33.30 231 ILE G CA 1
ATOM 3882 C C . ILE G 2 231 ? 41.915 14.976 81.926 1.00 33.87 231 ILE G C 1
ATOM 3883 O O . ILE G 2 231 ? 42.277 13.918 82.449 1.00 33.77 231 ILE G O 1
ATOM 3888 N N . ALA G 2 232 ? 40.641 15.254 81.623 1.00 33.97 232 ALA G N 1
ATOM 3889 C CA . ALA G 2 232 ? 39.525 14.335 81.848 1.00 34.58 232 ALA G CA 1
ATOM 3890 C C . ALA G 2 232 ? 39.339 14.000 83.344 1.00 35.09 232 ALA G C 1
ATOM 3891 O O . ALA G 2 232 ? 39.074 12.856 83.728 1.00 34.20 232 ALA G O 1
ATOM 3893 N N . TYR G 2 233 ? 39.455 15.029 84.173 1.00 34.58 233 TYR G N 1
ATOM 3894 C CA . TYR G 2 233 ? 39.056 14.939 85.571 1.00 35.61 233 TYR G CA 1
ATOM 3895 C C . TYR G 2 233 ? 37.541 15.154 85.654 1.00 35.34 233 TYR G C 1
ATOM 3896 O O . TYR G 2 233 ? 37.061 16.275 85.472 1.00 34.13 233 TYR G O 1
ATOM 3905 N N . PRO G 2 234 ? 36.781 14.074 85.928 1.00 35.98 234 PRO G N 1
ATOM 3906 C CA . PRO G 2 234 ? 35.333 14.114 85.721 1.00 36.56 234 PRO G CA 1
ATOM 3907 C C . PRO G 2 234 ? 34.582 14.609 86.953 1.00 37.02 234 PRO G C 1
ATOM 3908 O O . PRO G 2 234 ? 34.807 14.122 88.054 1.00 36.99 234 PRO G O 1
ATOM 3912 N N . THR G 2 235 ? 33.717 15.591 86.750 1.00 37.16 235 THR G N 1
ATOM 3913 C CA . THR G 2 235 ? 32.921 16.198 87.817 1.00 37.44 235 THR G CA 1
ATOM 3914 C C . THR G 2 235 ? 31.600 16.508 87.145 1.00 37.86 235 THR G C 1
ATOM 3915 O O . THR G 2 235 ? 31.542 16.473 85.927 1.00 37.42 235 THR G O 1
ATOM 3919 N N . PRO G 2 236 ? 30.531 16.784 87.922 1.00 38.69 236 PRO G N 1
ATOM 3920 C CA . PRO G 2 236 ? 29.300 17.226 87.258 1.00 39.00 236 PRO G CA 1
ATOM 3921 C C . PRO G 2 236 ? 29.506 18.409 86.308 1.00 38.95 236 PRO G C 1
ATOM 3922 O O . PRO G 2 236 ? 28.819 18.503 85.288 1.00 39.05 236 PRO G O 1
ATOM 3926 N N . GLU G 2 237 ? 30.436 19.297 86.643 1.00 38.90 237 GLU G N 1
ATOM 3927 C CA . GLU G 2 237 ? 30.735 20.472 85.814 1.00 38.44 237 GLU G CA 1
ATOM 3928 C C . GLU G 2 237 ? 31.415 20.119 84.492 1.00 37.57 237 GLU G C 1
ATOM 3929 O O . GLU G 2 237 ? 31.248 20.823 83.496 1.00 36.82 237 GLU G O 1
ATOM 3935 N N . THR G 2 238 ? 32.169 19.025 84.480 1.00 37.09 238 THR G N 1
ATOM 3936 C CA . THR G 2 238 ? 33.051 18.718 83.337 1.00 36.55 238 THR G CA 1
ATOM 3937 C C . THR G 2 238 ? 32.736 17.455 82.542 1.00 36.48 238 THR G C 1
ATOM 3938 O O . THR G 2 238 ? 33.249 17.283 81.441 1.00 36.06 238 THR G O 1
ATOM 3942 N N . ILE G 2 239 ? 31.937 16.544 83.090 1.00 36.60 239 ILE G N 1
ATOM 3943 C CA . ILE G 2 239 ? 31.797 15.225 82.454 1.00 37.09 239 ILE G CA 1
ATOM 3944 C C . ILE G 2 239 ? 31.239 15.282 81.021 1.00 37.45 239 ILE G C 1
ATOM 3945 O O . ILE G 2 239 ? 31.716 14.556 80.140 1.00 37.39 239 ILE G O 1
ATOM 3950 N N . GLU G 2 240 ? 30.244 16.134 80.769 1.00 37.09 240 GLU G N 1
ATOM 3951 C CA . GLU G 2 240 ? 29.656 16.175 79.424 1.00 37.51 240 GLU G CA 1
ATOM 3952 C C . GLU G 2 240 ? 30.640 16.749 78.423 1.00 37.24 240 GLU G C 1
ATOM 3953 O O . GLU G 2 240 ? 30.722 16.267 77.304 1.00 36.16 240 GLU G O 1
ATOM 3959 N N . ALA G 2 241 ? 31.384 17.777 78.842 1.00 37.01 241 ALA G N 1
ATOM 3960 C CA . ALA G 2 241 ? 32.401 18.390 77.979 1.00 36.64 241 ALA G CA 1
ATOM 3961 C C . ALA G 2 241 ? 33.547 17.422 77.703 1.00 35.97 241 ALA G C 1
ATOM 3962 O O . ALA G 2 241 ? 34.133 17.431 76.620 1.00 35.44 241 ALA G O 1
ATOM 3964 N N . ILE G 2 242 ? 33.849 16.573 78.675 1.00 35.83 242 ILE G N 1
ATOM 3965 C CA . ILE G 2 242 ? 34.884 15.549 78.510 1.00 36.21 242 ILE G CA 1
ATOM 3966 C C . ILE G 2 242 ? 34.476 14.503 77.451 1.00 37.01 242 ILE G C 1
ATOM 3967 O O . ILE G 2 242 ? 35.282 14.123 76.585 1.00 36.53 242 ILE G O 1
ATOM 3972 N N . ILE G 2 243 ? 33.235 14.027 77.549 1.00 37.67 243 ILE G N 1
ATOM 3973 C CA . ILE G 2 243 ? 32.673 13.058 76.592 1.00 38.67 243 ILE G CA 1
ATOM 3974 C C . ILE G 2 243 ? 32.684 13.655 75.175 1.00 39.11 243 ILE G C 1
ATOM 3975 O O . ILE G 2 243 ? 33.153 13.024 74.235 1.00 39.41 243 ILE G O 1
ATOM 3980 N N . GLN G 2 244 ? 32.183 14.880 75.048 1.00 39.22 244 GLN G N 1
ATOM 3981 C CA . GLN G 2 244 ? 32.095 15.573 73.769 1.00 40.10 244 GLN G CA 1
ATOM 3982 C C . GLN G 2 244 ? 33.488 15.815 73.192 1.00 40.34 244 GLN G C 1
ATOM 3983 O O . GLN G 2 244 ? 33.701 15.640 72.001 1.00 38.66 244 GLN G O 1
ATOM 3989 N N . LYS G 2 245 ? 34.453 16.172 74.046 1.00 41.12 245 LYS G N 1
ATOM 3990 C CA . LYS G 2 245 ? 35.828 16.381 73.560 1.00 42.53 245 LYS G CA 1
ATOM 3991 C C . LYS G 2 245 ? 36.455 15.092 73.020 1.00 42.16 245 LYS G C 1
ATOM 3992 O O . LYS G 2 245 ? 36.980 15.083 71.911 1.00 41.63 245 LYS G O 1
ATOM 3998 N N . ALA G 2 246 ? 36.421 14.022 73.808 1.00 42.06 246 ALA G N 1
ATOM 3999 C CA . ALA G 2 246 ? 36.915 12.715 73.338 1.00 42.66 246 ALA G CA 1
ATOM 4000 C C . ALA G 2 246 ? 36.246 12.260 72.033 1.00 43.03 246 ALA G C 1
ATOM 4001 O O . ALA G 2 246 ? 36.914 11.740 71.131 1.00 43.32 246 ALA G O 1
ATOM 4003 N N . PHE G 2 247 ? 34.923 12.397 71.957 1.00 42.96 247 PHE G N 1
ATOM 4004 C CA . PHE G 2 247 ? 34.221 12.066 70.732 1.00 43.26 247 PHE G CA 1
ATOM 4005 C C . PHE G 2 247 ? 34.704 12.937 69.561 1.00 42.87 247 PHE G C 1
ATOM 4006 O O . PHE G 2 247 ? 35.009 12.415 68.486 1.00 42.55 247 PHE G O 1
ATOM 4014 N N . LEU G 2 248 ? 34.777 14.252 69.773 1.00 42.40 248 LEU G N 1
ATOM 4015 C CA . LEU G 2 248 ? 35.167 15.161 68.703 1.00 42.55 248 LEU G CA 1
ATOM 4016 C C . LEU G 2 248 ? 36.598 14.872 68.257 1.00 41.67 248 LEU G C 1
ATOM 4017 O O . LEU G 2 248 ? 36.890 14.958 67.069 1.00 41.67 248 LEU G O 1
ATOM 4022 N N . ASN G 2 249 ? 37.469 14.545 69.209 1.00 40.08 249 ASN G N 1
ATOM 4023 C CA . ASN G 2 249 ? 38.835 14.141 68.901 1.00 39.88 249 ASN G CA 1
ATOM 4024 C C . ASN G 2 249 ? 38.809 12.936 67.959 1.00 38.40 249 ASN G C 1
ATOM 4025 O O . ASN G 2 249 ? 39.469 12.943 66.932 1.00 37.00 249 ASN G O 1
ATOM 4030 N N . ALA G 2 250 ? 38.048 11.908 68.329 1.00 37.79 250 ALA G N 1
ATOM 4031 C CA . ALA G 2 250 ? 38.000 10.684 67.520 1.00 37.86 250 ALA G CA 1
ATOM 4032 C C . ALA G 2 250 ? 37.372 10.936 66.154 1.00 37.61 250 ALA G C 1
ATOM 4033 O O . ALA G 2 250 ? 37.888 10.473 65.146 1.00 37.99 250 ALA G O 1
ATOM 4035 N N . LYS G 2 251 ? 36.262 11.666 66.123 1.00 37.20 251 LYS G N 1
ATOM 4036 C CA . LYS G 2 251 ? 35.584 11.981 64.858 1.00 36.93 251 LYS G CA 1
ATOM 4037 C C . LYS G 2 251 ? 36.500 12.805 63.954 1.00 37.20 251 LYS G C 1
ATOM 4038 O O . LYS G 2 251 ? 36.635 12.501 62.775 1.00 36.63 251 LYS G O 1
ATOM 4044 N N . THR G 2 252 ? 37.133 13.836 64.518 1.00 37.53 252 THR G N 1
ATOM 4045 C CA . THR G 2 252 ? 38.012 14.706 63.738 1.00 38.52 252 THR G CA 1
ATOM 4046 C C . THR G 2 252 ? 39.211 13.969 63.154 1.00 38.33 252 THR G C 1
ATOM 4047 O O . THR G 2 252 ? 39.565 14.198 62.009 1.00 38.16 252 THR G O 1
ATOM 4051 N N . VAL G 2 253 ? 39.836 13.099 63.946 1.00 38.66 253 VAL G N 1
ATOM 4052 C CA . VAL G 2 253 ? 40.944 12.273 63.453 1.00 39.31 253 VAL G CA 1
ATOM 4053 C C . VAL G 2 253 ? 40.478 11.321 62.344 1.00 39.36 253 VAL G C 1
ATOM 4054 O O . VAL G 2 253 ? 41.131 11.209 61.308 1.00 40.04 253 VAL G O 1
ATOM 4058 N N . ALA G 2 254 ? 39.331 10.670 62.543 1.00 39.54 254 ALA G N 1
ATOM 4059 C CA . ALA G 2 254 ? 38.797 9.729 61.540 1.00 39.36 254 ALA G CA 1
ATOM 4060 C C . ALA G 2 254 ? 38.435 10.395 60.206 1.00 39.08 254 ALA G C 1
ATOM 4061 O O . ALA G 2 254 ? 38.731 9.844 59.163 1.00 38.83 254 ALA G O 1
ATOM 4063 N N . ILE G 2 255 ? 37.812 11.575 60.244 1.00 39.09 255 ILE G N 1
ATOM 4064 C CA . ILE G 2 255 ? 37.509 12.332 59.023 1.00 38.60 255 ILE G CA 1
ATOM 4065 C C . ILE G 2 255 ? 38.787 12.784 58.298 1.00 39.77 255 ILE G C 1
ATOM 4066 O O . ILE G 2 255 ? 38.889 12.660 57.075 1.00 39.89 255 ILE G O 1
ATOM 4071 N N . GLU G 2 256 ? 39.753 13.310 59.057 1.00 40.35 256 GLU G N 1
ATOM 4072 C CA . GLU G 2 256 ? 41.051 13.715 58.510 1.00 41.95 256 GLU G CA 1
ATOM 4073 C C . GLU G 2 256 ? 41.805 12.542 57.852 1.00 41.48 256 GLU G C 1
ATOM 4074 O O . GLU G 2 256 ? 42.480 12.712 56.830 1.00 41.24 256 GLU G O 1
ATOM 4080 N N . ALA G 2 257 ? 41.688 11.360 58.450 1.00 41.26 257 ALA G N 1
ATOM 4081 C CA . ALA G 2 257 ? 42.277 10.147 57.871 1.00 40.95 257 ALA G CA 1
ATOM 4082 C C . ALA G 2 257 ? 41.415 9.510 56.775 1.00 40.95 257 ALA G C 1
ATOM 4083 O O . ALA G 2 257 ? 41.828 8.521 56.182 1.00 41.14 257 ALA G O 1
ATOM 4085 N N . GLY G 2 258 ? 40.219 10.046 56.534 1.00 40.84 258 GLY G N 1
ATOM 4086 C CA . GLY G 2 258 ? 39.292 9.460 55.547 1.00 41.40 258 GLY G CA 1
ATOM 4087 C C . GLY G 2 258 ? 38.834 8.062 55.937 1.00 41.22 258 GLY G C 1
ATOM 4088 O O . GLY G 2 258 ? 38.701 7.181 55.087 1.00 42.15 258 GLY G O 1
ATOM 4089 N N . TYR G 2 259 ? 38.596 7.844 57.224 1.00 40.76 259 TYR G N 1
ATOM 4090 C CA . TYR G 2 259 ? 38.205 6.518 57.693 1.00 39.91 259 TYR G CA 1
ATOM 4091 C C . TYR G 2 259 ? 36.695 6.442 57.876 1.00 39.71 259 TYR G C 1
ATOM 4092 O O . TYR G 2 259 ? 36.104 7.268 58.575 1.00 38.73 259 TYR G O 1
ATOM 4101 N N . ILE G 2 260 ? 36.093 5.426 57.261 1.00 39.03 260 ILE G N 1
ATOM 4102 C CA . ILE G 2 260 ? 34.650 5.362 57.069 1.00 38.18 260 ILE G CA 1
ATOM 4103 C C . ILE G 2 260 ? 33.954 4.772 58.285 1.00 38.13 260 ILE G C 1
ATOM 4104 O O . ILE G 2 260 ? 34.179 3.605 58.645 1.00 37.76 260 ILE G O 1
ATOM 4109 N N . THR G 2 261 ? 33.122 5.585 58.926 1.00 37.06 261 THR G N 1
ATOM 4110 C CA . THR G 2 261 ? 32.240 5.094 59.982 1.00 36.11 261 THR G CA 1
ATOM 4111 C C . THR G 2 261 ? 30.882 5.721 59.775 1.00 35.77 261 THR G C 1
ATOM 4112 O O . THR G 2 261 ? 30.748 6.675 59.022 1.00 35.34 261 THR G O 1
ATOM 4116 N N . LYS G 2 262 ? 29.880 5.194 60.458 1.00 36.19 262 LYS G N 1
ATOM 4117 C CA . LYS G 2 262 ? 28.559 5.814 60.471 1.00 36.74 262 LYS G CA 1
ATOM 4118 C C . LYS G 2 262 ? 28.640 7.300 60.866 1.00 36.24 262 LYS G C 1
ATOM 4119 O O . LYS G 2 262 ? 27.915 8.125 60.327 1.00 35.61 262 LYS G O 1
ATOM 4125 N N . GLU G 2 263 ? 29.542 7.616 61.798 1.00 35.70 263 GLU G N 1
ATOM 4126 C CA . GLU G 2 263 ? 29.690 8.956 62.352 1.00 35.42 263 GLU G CA 1
ATOM 4127 C C . GLU G 2 263 ? 30.504 9.913 61.485 1.00 34.91 263 GLU G C 1
ATOM 4128 O O . GLU G 2 263 ? 30.435 11.122 61.674 1.00 35.79 263 GLU G O 1
ATOM 4134 N N . THR G 2 264 ? 31.278 9.380 60.553 1.00 34.00 264 THR G N 1
ATOM 4135 C CA . THR G 2 264 ? 32.189 10.198 59.736 1.00 33.94 264 THR G CA 1
ATOM 4136 C C . THR G 2 264 ? 31.837 10.280 58.252 1.00 33.79 264 THR G C 1
ATOM 4137 O O . THR G 2 264 ? 32.297 11.180 57.558 1.00 34.47 264 THR G O 1
ATOM 4141 N N . ILE G 2 265 ? 31.022 9.344 57.775 1.00 33.59 265 ILE G N 1
ATOM 4142 C CA . ILE G 2 265 ? 30.704 9.230 56.334 1.00 33.64 265 ILE G CA 1
ATOM 4143 C C . ILE G 2 265 ? 30.126 10.520 55.714 1.00 33.37 265 ILE G C 1
ATOM 4144 O O . ILE G 2 265 ? 30.445 10.876 54.577 1.00 31.87 265 ILE G O 1
ATOM 4149 N N . GLN G 2 266 ? 29.307 11.242 56.462 1.00 33.47 266 GLN G N 1
ATOM 4150 C CA . GLN G 2 266 ? 28.690 12.423 55.868 1.00 34.16 266 GLN G CA 1
ATOM 4151 C C . GLN G 2 266 ? 29.697 13.558 55.642 1.00 34.61 266 GLN G C 1
ATOM 4152 O O . GLN G 2 266 ? 29.704 14.150 54.571 1.00 33.98 266 GLN G O 1
ATOM 4158 N N . ASP G 2 267 ? 30.549 13.848 56.637 1.00 34.54 267 ASP G N 1
ATOM 4159 C CA . ASP G 2 267 ? 31.600 14.848 56.449 1.00 34.93 267 ASP G CA 1
ATOM 4160 C C . ASP G 2 267 ? 32.576 14.367 55.377 1.00 35.32 267 ASP G C 1
ATOM 4161 O O . ASP G 2 267 ? 33.031 15.156 54.563 1.00 35.81 267 ASP G O 1
ATOM 4166 N N . ILE G 2 268 ? 32.865 13.074 55.350 1.00 34.72 268 ILE G N 1
ATOM 4167 C CA . ILE G 2 268 ? 33.759 12.559 54.319 1.00 35.18 268 ILE G CA 1
ATOM 4168 C C . ILE G 2 268 ? 33.174 12.728 52.922 1.00 35.58 268 ILE G C 1
ATOM 4169 O O . ILE G 2 268 ? 33.866 13.154 51.998 1.00 35.12 268 ILE G O 1
ATOM 4174 N N . ILE G 2 269 ? 31.899 12.406 52.749 1.00 36.79 269 ILE G N 1
ATOM 4175 C CA . ILE G 2 269 ? 31.343 12.617 51.422 1.00 37.34 269 ILE G CA 1
ATOM 4176 C C . ILE G 2 269 ? 31.368 14.098 51.012 1.00 36.78 269 ILE G C 1
ATOM 4177 O O . ILE G 2 269 ? 31.608 14.411 49.849 1.00 36.14 269 ILE G O 1
ATOM 4182 N N . GLY G 2 270 ? 31.140 15.002 51.970 1.00 36.37 270 GLY G N 1
ATOM 4183 C CA . GLY G 2 270 ? 31.259 16.433 51.725 1.00 36.14 270 GLY G CA 1
ATOM 4184 C C . GLY G 2 270 ? 32.637 16.849 51.205 1.00 36.19 270 GLY G C 1
ATOM 4185 O O . GLY G 2 270 ? 32.740 17.635 50.247 1.00 35.38 270 GLY G O 1
ATOM 4186 N N . ARG G 2 271 ? 33.695 16.339 51.834 1.00 35.93 271 ARG G N 1
ATOM 4187 C CA . ARG G 2 271 ? 35.061 16.568 51.343 1.00 36.84 271 ARG G CA 1
ATOM 4188 C C . ARG G 2 271 ? 35.260 16.056 49.926 1.00 36.77 271 ARG G C 1
ATOM 4189 O O . ARG G 2 271 ? 35.896 16.715 49.098 1.00 36.54 271 ARG G O 1
ATOM 4197 N N . ALA G 2 272 ? 34.745 14.857 49.666 1.00 36.56 272 ALA G N 1
ATOM 4198 C CA . ALA G 2 272 ? 34.900 14.215 48.362 1.00 36.79 272 ALA G CA 1
ATOM 4199 C C . ALA G 2 272 ? 34.094 14.946 47.289 1.00 36.71 272 ALA G C 1
ATOM 4200 O O . ALA G 2 272 ? 34.542 15.087 46.148 1.00 36.77 272 ALA G O 1
ATOM 4202 N N . PHE G 2 273 ? 32.905 15.410 47.664 1.00 36.97 273 PHE G N 1
ATOM 4203 C CA . PHE G 2 273 ? 32.056 16.199 46.767 1.00 36.79 273 PHE G CA 1
ATOM 4204 C C . PHE G 2 273 ? 32.716 17.539 46.407 1.00 36.58 273 PHE G C 1
ATOM 4205 O O . PHE G 2 273 ? 32.720 17.931 45.249 1.00 35.50 273 PHE G O 1
ATOM 4213 N N . ARG G 2 274 ? 33.279 18.232 47.403 1.00 36.19 274 ARG G N 1
ATOM 4214 C CA . ARG G 2 274 ? 33.932 19.513 47.145 1.00 35.63 274 ARG G CA 1
ATOM 4215 C C . ARG G 2 274 ? 35.201 19.345 46.292 1.00 35.15 274 ARG G C 1
ATOM 4216 O O . ARG G 2 274 ? 35.502 20.191 45.456 1.00 35.15 274 ARG G O 1
ATOM 4224 N N . ALA G 2 275 ? 35.928 18.255 46.509 1.00 34.11 275 ALA G N 1
ATOM 4225 C CA . ALA G 2 275 ? 37.080 17.905 45.672 1.00 34.68 275 ALA G CA 1
ATOM 4226 C C . ALA G 2 275 ? 36.664 17.714 44.206 1.00 34.41 275 ALA G C 1
ATOM 4227 O O . ALA G 2 275 ? 37.370 18.147 43.281 1.00 33.66 275 ALA G O 1
ATOM 4229 N N . MET G 2 276 ? 35.524 17.062 44.011 1.00 34.17 276 MET G N 1
ATOM 4230 C CA . MET G 2 276 ? 34.957 16.882 42.682 1.00 35.41 276 MET G CA 1
ATOM 4231 C C . MET G 2 276 ? 34.641 18.242 42.044 1.00 36.27 276 MET G C 1
ATOM 4232 O O . MET G 2 276 ? 34.980 18.471 40.888 1.00 34.77 276 MET G O 1
ATOM 4237 N N . LEU G 2 277 ? 34.016 19.131 42.827 1.00 37.36 277 LEU G N 1
ATOM 4238 C CA . LEU G 2 277 ? 33.624 20.463 42.375 1.00 38.77 277 LEU G CA 1
ATOM 4239 C C . LEU G 2 277 ? 34.841 21.280 41.971 1.00 39.28 277 LEU G C 1
ATOM 4240 O O . LEU G 2 277 ? 34.872 21.857 40.879 1.00 39.70 277 LEU G O 1
ATOM 4245 N N . LEU G 2 278 ? 35.832 21.334 42.856 1.00 39.13 278 LEU G N 1
ATOM 4246 C CA . LEU G 2 278 ? 37.091 22.004 42.551 1.00 40.25 278 LEU G CA 1
ATOM 4247 C C . LEU G 2 278 ? 37.797 21.360 41.347 1.00 39.86 278 LEU G C 1
ATOM 4248 O O . LEU G 2 278 ? 38.141 22.046 40.401 1.00 39.77 278 LEU G O 1
ATOM 4253 N N . LEU G 2 279 ? 37.946 20.043 41.342 1.00 40.01 279 LEU G N 1
ATOM 4254 C CA . LEU G 2 279 ? 38.573 19.392 40.197 1.00 40.55 279 LEU G CA 1
ATOM 4255 C C . LEU G 2 279 ? 37.890 19.756 38.864 1.00 41.42 279 LEU G C 1
ATOM 4256 O O . LEU G 2 279 ? 38.588 20.065 37.888 1.00 40.89 279 LEU G O 1
ATOM 4261 N N . ALA G 2 280 ? 36.549 19.729 38.839 1.00 41.98 280 ALA G N 1
ATOM 4262 C CA . ALA G 2 280 ? 35.759 20.112 37.654 1.00 43.65 280 ALA G CA 1
ATOM 4263 C C . ALA G 2 280 ? 36.039 21.526 37.161 1.00 45.21 280 ALA G C 1
ATOM 4264 O O . ALA G 2 280 ? 35.853 21.818 35.983 1.00 45.59 280 ALA G O 1
ATOM 4266 N N . GLN G 2 281 ? 36.472 22.398 38.062 1.00 47.26 281 GLN G N 1
ATOM 4267 C CA . GLN G 2 281 ? 36.865 23.760 37.688 1.00 50.11 281 GLN G CA 1
ATOM 4268 C C . GLN G 2 281 ? 38.069 23.835 36.739 1.00 50.95 281 GLN G C 1
ATOM 4269 O O . GLN G 2 281 ? 38.343 24.901 36.182 1.00 51.33 281 GLN G O 1
ATOM 4275 N N . GLN G 2 282 ? 38.782 22.721 36.561 1.00 52.26 282 GLN G N 1
ATOM 4276 C CA . GLN G 2 282 ? 39.928 22.663 35.646 1.00 53.65 282 GLN G CA 1
ATOM 4277 C C . GLN G 2 282 ? 39.483 22.499 34.199 1.00 54.50 282 GLN G C 1
ATOM 4278 O O . GLN G 2 282 ? 40.209 22.859 33.271 1.00 54.55 282 GLN G O 1
ATOM 4284 N N . LEU G 2 283 ? 38.287 21.947 34.021 1.00 55.73 283 LEU G N 1
ATOM 4285 C CA . LEU G 2 283 ? 37.651 21.803 32.712 1.00 57.10 283 LEU G CA 1
ATOM 4286 C C . LEU G 2 283 ? 37.353 23.181 32.098 1.00 58.28 283 LEU G C 1
ATOM 4287 O O . LEU G 2 283 ? 37.087 24.135 32.828 1.00 58.48 283 LEU G O 1
ATOM 4292 N N . PRO G 2 284 ? 37.405 23.295 30.755 1.00 59.38 284 PRO G N 1
ATOM 4293 C CA . PRO G 2 284 ? 37.240 24.623 30.141 1.00 59.94 284 PRO G CA 1
ATOM 4294 C C . PRO G 2 284 ? 35.779 25.085 30.105 1.00 60.44 284 PRO G C 1
ATOM 4295 O O . PRO G 2 284 ? 34.889 24.310 29.736 1.00 61.02 284 PRO G O 1
#

B-factor: mean 45.24, std 10.28, range [22.7, 85.35]

Organism: Pyrococcus horikoshii (strain ATCC 700860 / DSM 12428 / JCM 9974 / NBRC 100139 / OT-3) (NCBI:txid70601)

Foldseek 3Di:
DLLVVQVVVCVVVVHDLALVSSCVVCVVVVHHDDVVVSVVVNVVCVPPDVVVVVVVVD/DLLVVQCVVCVVVVHDLAPVSSQVSQVVVVDHDDVVVSVVVVVVCVPPDVVVVVVPVD/DLLVVQQVVCVVVPHDLAQVSSQVSSVVVVDRDDSVVSVVVNVVCVPPDPVCCVVVVD/DLLVVQQVVCVVVVHDQAQVSSQVVVVVVVDRDDSVVSHVVNVVCVVPDVVVVVVVDD/DLLVVQQVVCVVVPHDLALVSSQVSQVVVVDRDDSVVSVVVVVVCVPDDCVPVVPDDD/DLQVVQCVVCVVVVHDLALVSSVVSCVVVVHDDDPVVSVVSNVVCVVPPVVVVVVVPD/DVPDDPDACVLLVVVLVQQLVFQKKFKKAPVFDDDVLVVVVQVVLVVAFKGKAWDAVSNQNLVVNCVVDDEARHPPNHDPPLDDDRIIMMGGNDDLLRVQVVQVPPQPDVPDGHTIGIRWMD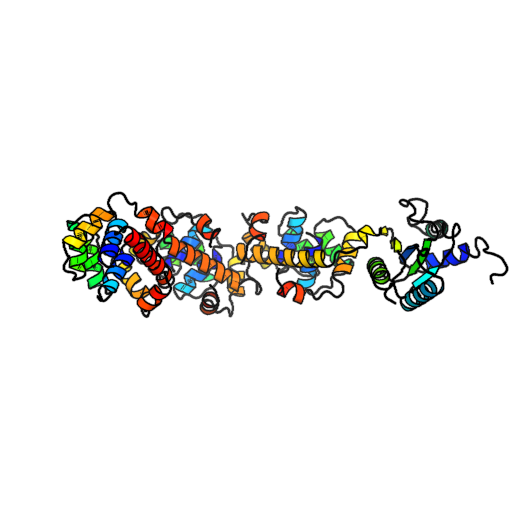GDHDIHGNVRSVDPVVVVVVVVVVVVVVVQVVCLVVVVDDVSRNVVNVVVVVCVVQVVCLVVVHDDPSNVVVNVVVVVVVVVVVCVVPD